Protein AF-0000000075078150 (afdb_homodimer)

Nearest PDB structures (foldseek):
  1ixc-assembly1_B-2  TM=5.643E-01  e=2.167E-21  Cupriavidus necator
  6m5f-assembly1_B  TM=5.907E-01  e=9.716E-21  Pseudomonas aeruginosa PAO1
  3fzv-assembly1_B  TM=5.856E-01  e=4.193E-21  Pseudomonas aeruginosa PAO1
  6m5f-assembly1_D  TM=6.016E-01  e=2.390E-20  Pseudomonas aeruginosa PAO1
  7w08-assembly2_A  TM=8.509E-01  e=5.270E-15  Yersinia pseudotuberculosis YPIII

Sequence (582 aa):
MEMHQIRYFLAVCDKGTFTRAAQAVYVSQPSMTQAIKKLEEEMGGELFVRDRGGCHLTALGRLVEPNLRRIFLEAQAIKAEAIRFTRLNTVPIRVGMMNTVGSQSLSPVFADFQRDFPRIELELIVDTESNLLRQLDAGYLDLVISAPIALPVRPFQSLLLYRERYVVAFSNQHRFKQMQNIDLKTLQSEPYLDRLNCELREKLKSVCRDLHIDLYAAYRSNSEEWILNMVRAGMGVALMPEFSVPKDTGLVDYRNLIEPEIVRDIHAIFQTQVSPKPERQALIAKLQQGFMEMHQIRYFLAVCDKGTFTRAAQAVYVSQPSMTQAIKKLEEEMGGELFVRDRGGCHLTALGRLVEPNLRRIFLEAQAIKAEAIRFTRLNTVPIRVGMMNTVGSQSLSPVFADFQRDFPRIELELIVDTESNLLRQLDAGYLDLVISAPIALPVRPFQSLLLYRERYVVAFSNQHRFKQMQNIDLKTLQSEPYLDRLNCELREKLKSVCRDLHIDLYAAYRSNSEEWILNMVRAGMGVALMPEFSVPKDTGLVDYRNLIEPEIVRDIHAIFQTQVSPKPERQALIAKLQQGF

Radius of gyration: 25.05 Å; Cα contacts (8 Å, |Δi|>4): 1074; chains: 2; bounding box: 65×63×58 Å

InterPro domains:
  IPR000847 LysR, HTH, N-terminal domain [PF00126] (4-62)
  IPR000847 LysR, HTH, N-terminal domain [PR00039] (18-29)
  IPR000847 LysR, HTH, N-terminal domain [PR00039] (29-39)
  IPR000847 LysR, HTH, N-terminal domain [PR00039] (39-50)
  IPR000847 LysR, HTH, N-terminal domain [PS50931] (1-58)
  IPR005119 LysR, substrate-binding [PF03466] (93-289)
  IPR036388 Winged helix-like DNA-binding domain superfamily [G3DSA:1.10.10.10] (1-82)
  IPR036390 Winged helix DNA-binding domain superfamily [SSF46785] (1-82)

Secondary structure (DSSP, 8-state):
--HHHHHHHHHHHHHSSHHHHHHHTT--HHHHHHHHHHHHHHHTS-SEEEETTEEEE-HHHHHHHHHHHHHHHHHHHHHHHHHHHHS-S-PPEEEEEETTS-HHHHHHHHHHHHHH-TTS-EEEEEE-HHHHHHHHHTTS-SEEEE--SS---TTEEEEEEEEEEEEEEEETTSGGGG-SEEEHHHHTTS-EEEETT-TTHHHHHHHHHHTT----EEEEES-HHHHHHHHHTTS-BEEEEGGGS-SSSSSEEEEEEESS--EEEEEEEEESSS---HHHHHHHHHHHHH-/--HHHHHHHHHHHHHSSHHHHHHHTT--HHHHHHHHHHHHHHHTS-SEEEETTEEEE-HHHHHHHHHHHHHHHHHHHHHHHHHHHHS-S-PPEEEEEETTS-HHHHHHHHHHHHHH-TTS-EEEEEE-HHHHHHHHHTTS-SEEEE--SS---TTEEEEEEEEEEEEEEEETTSGGGG-SEEEHHHHTTS-EEEETT-TTHHHHHHHHHHHT----EEEEES-HHHHHHHHHTTS-BEEEEGGGS-SSSSSEEEEEEESS--EEEEEEEEESSS---HHHHH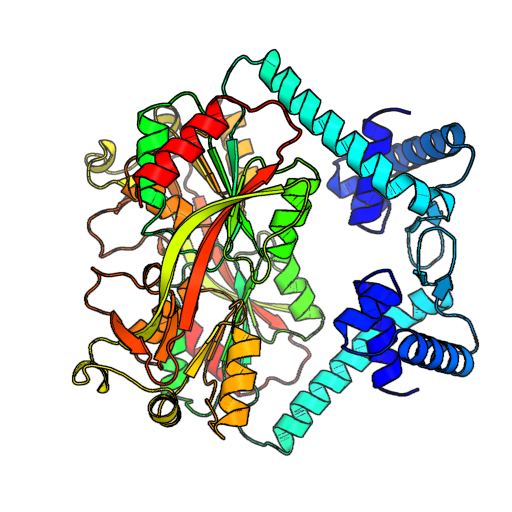HHHHHHHH-

Organism: Methylotuvimicrobium buryatense (NCBI:txid95641)

Structure (mmCIF, N/CA/C/O backbone):
data_AF-0000000075078150-model_v1
#
loop_
_entity.id
_entity.type
_entity.pdbx_description
1 polymer 'LysR family transcriptional regulator'
#
loop_
_atom_site.group_PDB
_atom_site.id
_atom_site.type_symbol
_atom_site.label_atom_id
_atom_site.label_alt_id
_atom_site.label_comp_id
_atom_site.label_asym_id
_atom_site.label_entity_id
_atom_site.label_seq_id
_atom_site.pdbx_PDB_ins_code
_atom_site.Cartn_x
_atom_site.Cartn_y
_atom_site.Cartn_z
_atom_site.occupancy
_atom_site.B_iso_or_equiv
_atom_site.auth_seq_id
_atom_site.auth_comp_id
_atom_site.auth_asym_id
_atom_site.auth_atom_id
_atom_site.pdbx_PDB_model_num
ATOM 1 N N . MET A 1 1 ? 16.281 30.641 17.312 1 64.38 1 MET A N 1
ATOM 2 C CA . MET A 1 1 ? 15.445 29.562 16.797 1 64.38 1 MET A CA 1
ATOM 3 C C . MET A 1 1 ? 16.25 28.281 16.656 1 64.38 1 MET A C 1
ATOM 5 O O . MET A 1 1 ? 17.328 28.281 16.047 1 64.38 1 MET A O 1
ATOM 9 N N . GLU A 1 2 ? 15.859 27.312 17.391 1 71.56 2 GLU A N 1
ATOM 10 C CA . GLU A 1 2 ? 16.562 26.031 17.406 1 71.56 2 GLU A CA 1
ATOM 11 C C . GLU A 1 2 ? 15.758 24.953 16.688 1 71.56 2 GLU A C 1
ATOM 13 O O . GLU A 1 2 ? 14.523 25.031 16.641 1 71.56 2 GLU A O 1
ATOM 18 N N . MET A 1 3 ? 16.516 23.969 16.219 1 74.5 3 MET A N 1
ATOM 19 C CA . MET A 1 3 ? 15.898 22.922 15.414 1 74.5 3 MET A CA 1
ATOM 20 C C . MET A 1 3 ? 14.859 22.172 16.219 1 74.5 3 MET A C 1
ATOM 22 O O . MET A 1 3 ? 13.828 21.75 15.68 1 74.5 3 MET A O 1
ATOM 26 N N . HIS A 1 4 ? 15.141 22.016 17.484 1 77.75 4 HIS A N 1
ATOM 27 C CA . HIS A 1 4 ? 14.172 21.281 18.281 1 77.75 4 HIS A CA 1
ATOM 28 C C . HIS A 1 4 ? 12.867 22.062 18.438 1 77.75 4 HIS A C 1
ATOM 30 O O . HIS A 1 4 ? 11.789 21.469 18.5 1 77.75 4 HIS A O 1
ATOM 36 N N . GLN A 1 5 ? 12.914 23.391 18.484 1 79.19 5 GLN A N 1
ATOM 37 C CA . GLN A 1 5 ? 11.703 24.203 18.531 1 79.19 5 GLN A CA 1
ATOM 38 C C . GLN A 1 5 ? 10.875 24.031 17.266 1 79.19 5 GLN A C 1
ATOM 40 O O . GLN A 1 5 ? 9.648 23.906 17.328 1 79.19 5 GLN A O 1
ATOM 45 N N . ILE A 1 6 ? 11.625 24.016 16.188 1 80 6 ILE A N 1
ATOM 46 C CA . ILE A 1 6 ? 10.969 23.812 14.891 1 80 6 ILE A CA 1
ATOM 47 C C . ILE A 1 6 ? 10.305 22.438 14.852 1 80 6 ILE A C 1
ATOM 49 O O . ILE A 1 6 ? 9.156 22.312 14.43 1 80 6 ILE A O 1
ATOM 53 N N . ARG A 1 7 ? 11.023 21.484 15.266 1 81.31 7 ARG A N 1
ATOM 54 C CA . ARG A 1 7 ? 10.531 20.109 15.328 1 81.31 7 ARG A CA 1
ATOM 55 C C . ARG A 1 7 ? 9.258 20.031 16.172 1 81.31 7 ARG A C 1
ATOM 57 O O . ARG A 1 7 ? 8.289 19.391 15.766 1 81.31 7 ARG A O 1
ATOM 64 N N . TYR A 1 8 ? 9.281 20.672 17.312 1 83.94 8 TYR A N 1
ATOM 65 C CA . TYR A 1 8 ? 8.125 20.672 18.203 1 83.94 8 TYR A CA 1
ATOM 66 C C . TYR A 1 8 ? 6.945 21.391 17.578 1 83.94 8 TYR A C 1
ATOM 68 O O . TYR A 1 8 ? 5.809 20.922 17.656 1 83.94 8 TYR A O 1
ATOM 76 N N . PHE A 1 9 ? 7.262 22.484 16.984 1 87.06 9 PHE A N 1
ATOM 77 C CA . PHE A 1 9 ? 6.238 23.266 16.312 1 87.06 9 PHE A CA 1
ATOM 78 C C . PHE A 1 9 ? 5.543 22.422 15.242 1 87.06 9 PHE A C 1
ATOM 80 O O . PHE A 1 9 ? 4.312 22.375 15.195 1 87.06 9 PHE A O 1
ATOM 87 N N . LEU A 1 10 ? 6.355 21.812 14.492 1 83.06 10 LEU A N 1
ATOM 88 C CA . LEU A 1 10 ? 5.809 21.016 13.391 1 83.06 10 LEU A CA 1
ATOM 89 C C . LEU A 1 10 ? 5.043 19.812 13.922 1 83.06 10 LEU A C 1
ATOM 91 O O . LEU A 1 10 ? 4.031 19.406 13.344 1 83.06 10 LEU A O 1
ATOM 95 N N . ALA A 1 11 ? 5.512 19.219 14.969 1 82.75 11 ALA A N 1
ATOM 96 C CA . ALA A 1 11 ? 4.809 18.094 15.594 1 82.75 11 ALA A CA 1
ATOM 97 C C . ALA A 1 11 ? 3.41 18.516 16.047 1 82.75 11 ALA A C 1
ATOM 99 O O . ALA A 1 11 ? 2.447 17.766 15.883 1 82.75 11 ALA A O 1
ATOM 100 N N . VAL A 1 12 ? 3.379 19.703 16.609 1 84 12 VAL A N 1
ATOM 101 C CA . VAL A 1 12 ? 2.082 20.203 17.047 1 84 12 VAL A CA 1
ATOM 102 C C . VAL A 1 12 ? 1.186 20.453 15.836 1 84 12 VAL A C 1
ATOM 104 O O . VAL A 1 12 ? -0.01 20.141 15.875 1 84 12 VAL A O 1
ATOM 107 N N . CYS A 1 13 ? 1.821 20.922 14.859 1 79.44 13 CYS A N 1
ATOM 108 C CA . CYS A 1 13 ? 1.072 21.141 13.625 1 79.44 13 CYS A CA 1
ATOM 109 C C . CYS A 1 13 ? 0.461 19.828 13.125 1 79.44 13 CYS A C 1
ATOM 111 O O . CYS A 1 13 ? -0.692 19.812 12.695 1 79.44 13 CYS A O 1
ATOM 113 N N . ASP A 1 14 ? 1.303 18.859 13.203 1 76.44 14 ASP A N 1
ATOM 114 C CA . ASP A 1 14 ? 0.937 17.578 12.609 1 76.44 14 ASP A CA 1
ATOM 115 C C . ASP A 1 14 ? -0.025 16.812 13.508 1 76.44 14 ASP A C 1
ATOM 117 O O . ASP A 1 14 ? -0.92 16.125 13.023 1 76.44 14 ASP A O 1
ATOM 121 N N . LYS A 1 15 ? 0.15 16.984 14.852 1 73.69 15 LYS A N 1
ATOM 122 C CA . LYS A 1 15 ? -0.57 16.141 15.805 1 73.69 15 LYS A CA 1
ATOM 123 C C . LYS A 1 15 ? -1.773 16.875 16.391 1 73.69 15 LYS A C 1
ATOM 125 O O . LYS A 1 15 ? -2.674 16.266 16.953 1 73.69 15 LYS A O 1
ATOM 130 N N . GLY A 1 16 ? -1.769 18.188 16.312 1 75.44 16 GLY A N 1
ATOM 131 C CA . GLY A 1 16 ? -2.928 19 16.641 1 75.44 16 GLY A CA 1
ATOM 132 C C . GLY A 1 16 ? -2.967 19.438 18.094 1 75.44 16 GLY A C 1
ATOM 133 O O . GLY A 1 16 ? -3.715 20.344 18.453 1 75.44 16 GLY A O 1
ATOM 134 N N . THR A 1 17 ? -2.355 18.609 19.031 1 80.5 17 THR A N 1
ATOM 135 C CA . THR A 1 17 ? -2.281 19.016 20.422 1 80.5 17 THR A CA 1
ATOM 136 C C . THR A 1 17 ? -0.848 18.922 20.938 1 80.5 17 THR A C 1
ATOM 138 O O . THR A 1 17 ? -0.05 18.141 20.422 1 80.5 17 THR A O 1
ATOM 141 N N . PHE A 1 18 ? -0.631 19.766 21.969 1 83.88 18 PHE A N 1
ATOM 142 C CA . PHE A 1 18 ? 0.7 19.781 22.562 1 83.88 18 PHE A CA 1
ATOM 143 C C . PHE A 1 18 ? 1.017 18.438 23.219 1 83.88 18 PHE A C 1
ATOM 145 O O . PHE A 1 18 ? 2.145 17.953 23.125 1 83.88 18 PHE A O 1
ATOM 152 N N . THR A 1 19 ? -0.043 17.922 23.781 1 80.56 19 THR A N 1
ATOM 153 C CA . THR A 1 19 ? 0.173 16.656 24.484 1 80.56 19 THR A CA 1
ATOM 154 C C . THR A 1 19 ? 0.496 15.547 23.484 1 80.56 19 THR A C 1
ATOM 156 O O . THR A 1 19 ? 1.463 14.805 23.672 1 80.56 19 THR A O 1
ATOM 159 N N . ARG A 1 20 ? -0.232 15.469 22.547 1 79.25 20 ARG A N 1
ATOM 160 C CA . ARG A 1 20 ? -0.003 14.445 21.531 1 79.25 20 ARG A CA 1
ATOM 161 C C . ARG A 1 20 ? 1.319 14.68 20.797 1 79.25 20 ARG A C 1
ATOM 163 O O . ARG A 1 20 ? 2.031 13.727 20.484 1 79.25 20 ARG A O 1
ATOM 170 N N . ALA A 1 21 ? 1.526 15.883 20.484 1 82.38 21 ALA A N 1
ATOM 171 C CA . ALA A 1 21 ? 2.779 16.25 19.828 1 82.38 21 ALA A CA 1
ATOM 172 C C . ALA A 1 21 ? 3.98 15.883 20.703 1 82.38 21 ALA A C 1
ATOM 174 O O . ALA A 1 21 ? 4.969 15.336 20.203 1 82.38 21 ALA A O 1
ATOM 175 N N . ALA A 1 22 ? 3.852 16.156 21.891 1 83.38 22 ALA A N 1
ATOM 176 C CA . ALA A 1 22 ? 4.941 15.852 22.812 1 83.38 22 ALA A CA 1
ATOM 177 C C . ALA A 1 22 ? 5.223 14.352 22.859 1 83.38 22 ALA A C 1
ATOM 179 O O . ALA A 1 22 ? 6.383 13.93 22.828 1 83.38 22 ALA A O 1
ATOM 180 N N . GLN A 1 23 ? 4.199 13.664 22.859 1 74.31 23 GLN A N 1
ATOM 181 C CA . GLN A 1 23 ? 4.328 12.211 22.844 1 74.31 23 GLN A CA 1
ATOM 182 C C . GLN A 1 23 ? 4.977 11.719 21.547 1 74.31 23 GLN A C 1
ATOM 184 O O . GLN A 1 23 ? 5.84 10.844 21.578 1 74.31 23 GLN A O 1
ATOM 189 N N . ALA A 1 24 ? 4.668 12.383 20.578 1 71.31 24 ALA A N 1
ATOM 190 C CA . ALA A 1 24 ? 5.133 11.969 19.25 1 71.31 24 ALA A CA 1
ATOM 191 C C . ALA A 1 24 ? 6.629 12.227 19.094 1 71.31 24 ALA A C 1
ATOM 193 O O . ALA A 1 24 ? 7.316 11.5 18.375 1 71.31 24 ALA A O 1
ATOM 194 N N . VAL A 1 25 ? 7.082 13.195 19.797 1 71.75 25 VAL A N 1
ATOM 195 C CA . VAL A 1 25 ? 8.484 13.555 19.641 1 71.75 25 VAL A CA 1
ATOM 196 C C . VAL A 1 25 ? 9.258 13.203 20.906 1 71.75 25 VAL A C 1
ATOM 198 O O . VAL A 1 25 ? 10.406 13.609 21.078 1 71.75 25 VAL A O 1
ATOM 201 N N . TYR A 1 26 ? 8.578 12.453 21.797 1 72 26 TYR A N 1
ATOM 202 C CA . TYR A 1 26 ? 9.188 11.852 22.984 1 72 26 TYR A CA 1
ATOM 203 C C . TYR A 1 26 ? 9.758 12.93 23.906 1 72 26 TYR A C 1
ATOM 205 O O . TYR A 1 26 ? 10.898 12.828 24.359 1 72 26 TYR A O 1
ATOM 213 N N . VAL A 1 27 ? 8.969 13.938 24.141 1 77.19 27 VAL A N 1
ATOM 214 C CA . VAL A 1 27 ? 9.344 14.961 25.094 1 77.19 27 VAL A CA 1
ATOM 215 C C . VAL A 1 27 ? 8.18 15.25 26.047 1 77.19 27 VAL A C 1
ATOM 217 O O . VAL A 1 27 ? 7.047 14.828 25.781 1 77.19 27 VAL A O 1
ATOM 220 N N . SER A 1 28 ? 8.484 15.797 27.219 1 79.94 28 SER A N 1
ATOM 221 C CA . SER A 1 28 ? 7.422 16.203 28.125 1 79.94 28 SER A CA 1
ATOM 222 C C . SER A 1 28 ? 6.641 17.391 27.562 1 79.94 28 SER A C 1
ATOM 224 O O . SER A 1 28 ? 7.191 18.219 26.844 1 79.94 28 SER A O 1
ATOM 226 N N . GLN A 1 29 ? 5.406 17.391 27.906 1 86 29 GLN A N 1
ATOM 227 C CA . GLN A 1 29 ? 4.539 18.469 27.422 1 86 29 GLN A CA 1
ATOM 228 C C . GLN A 1 29 ? 5.031 19.828 27.922 1 86 29 GLN A C 1
ATOM 230 O O . GLN A 1 29 ? 5.055 20.797 27.156 1 86 29 GLN A O 1
ATOM 235 N N . PRO A 1 30 ? 5.492 19.953 29.172 1 86.06 30 PRO A N 1
ATOM 236 C CA . PRO A 1 30 ? 6.02 21.25 29.594 1 86.06 30 PRO A CA 1
ATOM 237 C C . PRO A 1 30 ? 7.242 21.688 28.797 1 86.06 30 PRO A C 1
ATOM 239 O O . PRO A 1 30 ? 7.387 22.859 28.469 1 86.06 30 PRO A O 1
ATOM 242 N N . SER A 1 31 ? 8.102 20.719 28.5 1 81.75 31 SER A N 1
ATOM 243 C CA . SER A 1 31 ? 9.273 21.016 27.688 1 81.75 31 SER A CA 1
ATOM 244 C C . SER A 1 31 ? 8.875 21.5 26.297 1 81.75 31 SER A C 1
ATOM 246 O O . SER A 1 31 ? 9.469 22.438 25.766 1 81.75 31 SER A O 1
ATOM 248 N N . MET A 1 32 ? 7.934 20.906 25.734 1 87.19 32 MET A N 1
ATOM 249 C CA . MET A 1 32 ? 7.449 21.297 24.422 1 87.19 32 MET A CA 1
ATOM 250 C C . MET A 1 32 ? 6.82 22.688 24.469 1 87.19 32 MET A C 1
ATOM 252 O O . MET A 1 32 ? 7.09 23.531 23.609 1 87.19 32 MET A O 1
ATOM 256 N N . THR A 1 33 ? 6.043 22.922 25.5 1 88.06 33 THR A N 1
ATOM 257 C CA . THR A 1 33 ? 5.379 24.203 25.672 1 88.06 33 THR A CA 1
ATOM 258 C C . THR A 1 33 ? 6.406 25.328 25.797 1 88.06 33 THR A C 1
ATOM 260 O O . THR A 1 33 ? 6.266 26.375 25.156 1 88.06 33 THR A O 1
ATOM 263 N N . GLN A 1 34 ? 7.379 25.062 26.578 1 87.12 34 GLN A N 1
ATOM 264 C CA . GLN A 1 34 ? 8.438 26.047 26.781 1 87.12 34 GLN A CA 1
ATOM 265 C C . GLN A 1 34 ? 9.18 26.344 25.469 1 87.12 34 GLN A C 1
ATOM 267 O O . GLN A 1 34 ? 9.492 27.484 25.172 1 87.12 34 GLN A O 1
ATOM 272 N N . ALA A 1 35 ? 9.461 25.297 24.797 1 84.81 35 ALA A N 1
ATOM 273 C CA . ALA A 1 35 ? 10.188 25.422 23.531 1 84.81 35 ALA A CA 1
ATOM 274 C C . ALA A 1 35 ? 9.375 26.234 22.516 1 84.81 35 ALA A C 1
ATOM 276 O O . ALA A 1 35 ? 9.922 27.078 21.812 1 84.81 35 ALA A O 1
ATOM 277 N N . ILE A 1 36 ? 8.133 26.016 22.469 1 87.75 36 ILE A N 1
ATOM 278 C CA . ILE A 1 36 ? 7.266 26.703 21.516 1 87.75 36 ILE A CA 1
ATOM 279 C C . ILE A 1 36 ? 7.121 28.172 21.922 1 87.75 36 ILE A C 1
ATOM 281 O O . ILE A 1 36 ? 7.117 29.062 21.062 1 87.75 36 ILE A O 1
ATOM 285 N N . LYS A 1 37 ? 6.984 28.375 23.188 1 88.88 37 LYS A N 1
ATOM 286 C CA . LYS A 1 37 ? 6.93 29.75 23.688 1 88.88 37 LYS A CA 1
ATOM 287 C C . LYS A 1 37 ? 8.18 30.531 23.297 1 88.88 37 LYS A C 1
ATOM 289 O O . LYS A 1 37 ? 8.102 31.688 22.906 1 88.88 37 LYS A O 1
ATOM 294 N N . LYS A 1 38 ? 9.312 29.922 23.5 1 82.94 38 LYS A N 1
ATOM 295 C CA . LYS A 1 38 ? 10.578 30.547 23.109 1 82.94 38 LYS A CA 1
ATOM 296 C C . LYS A 1 38 ? 10.602 30.844 21.625 1 82.94 38 LYS A C 1
ATOM 298 O O . LYS A 1 38 ? 11.07 31.906 21.203 1 82.94 38 LYS A O 1
ATOM 303 N N . LEU A 1 39 ? 10.18 29.906 20.844 1 83.12 39 LEU A N 1
ATOM 304 C CA . LEU A 1 39 ? 10.102 30.094 19.406 1 83.12 39 LEU A CA 1
ATOM 305 C C . LEU A 1 39 ? 9.195 31.281 19.062 1 83.12 39 LEU A C 1
ATOM 307 O O . LEU A 1 39 ? 9.531 32.094 18.203 1 83.12 39 LEU A O 1
ATOM 311 N N . GLU A 1 40 ? 8.094 31.375 19.734 1 86 40 GLU A N 1
ATOM 312 C CA . GLU A 1 40 ? 7.148 32.469 19.531 1 86 40 GLU A CA 1
ATOM 313 C C . GLU A 1 40 ? 7.777 33.812 19.891 1 86 40 GLU A C 1
ATOM 315 O O . GLU A 1 40 ? 7.594 34.812 19.188 1 86 40 GLU A O 1
ATOM 320 N N . GLU A 1 41 ? 8.453 33.812 20.969 1 83.62 41 GLU A N 1
ATOM 321 C CA . GLU A 1 41 ? 9.164 35 21.391 1 83.62 41 GLU A CA 1
ATOM 322 C C . GLU A 1 41 ? 10.172 35.469 20.344 1 83.62 41 GLU A C 1
ATOM 324 O O . GLU A 1 41 ? 10.258 36.656 20.016 1 83.62 41 GLU A O 1
ATOM 329 N N . GLU A 1 42 ? 10.867 34.469 19.844 1 80.12 42 GLU A N 1
ATOM 330 C CA . GLU A 1 42 ? 11.875 34.781 18.844 1 80.12 42 GLU A CA 1
ATOM 331 C C . GLU A 1 42 ? 11.234 35.25 17.547 1 80.12 42 GLU A C 1
ATOM 333 O O . GLU A 1 42 ? 11.805 36.094 16.828 1 80.12 42 GLU A O 1
ATOM 338 N N . MET A 1 43 ? 10.062 34.75 17.297 1 80.31 43 MET A N 1
ATOM 339 C CA . MET A 1 43 ? 9.359 35.094 16.062 1 80.31 43 MET A CA 1
ATOM 340 C C . MET A 1 43 ? 8.555 36.375 16.234 1 80.31 43 MET A C 1
ATOM 342 O O . MET A 1 43 ? 8.055 36.938 15.25 1 80.31 43 MET A O 1
ATOM 346 N N . GLY A 1 44 ? 8.461 36.844 17.438 1 79.69 44 GLY A N 1
ATOM 347 C CA . GLY A 1 44 ? 7.816 38.094 17.719 1 79.69 44 GLY A CA 1
ATOM 348 C C . GLY A 1 44 ? 6.312 38 17.891 1 79.69 44 GLY A C 1
ATOM 349 O O . GLY A 1 44 ? 5.594 38.969 17.797 1 79.69 44 GLY A O 1
ATOM 350 N N . GLY A 1 45 ? 5.848 36.75 18.031 1 80.75 45 GLY A N 1
ATOM 351 C CA . GLY A 1 45 ? 4.418 36.531 18.188 1 80.75 45 GLY A CA 1
ATOM 352 C C . GLY A 1 45 ? 4.047 35.094 18.453 1 80.75 45 GLY A C 1
ATOM 353 O O . GLY A 1 45 ? 4.871 34.188 18.281 1 80.75 45 GLY A O 1
ATOM 354 N N . GLU A 1 46 ? 2.887 34.938 18.828 1 86.06 46 GLU A N 1
ATOM 355 C CA . GLU A 1 46 ? 2.383 33.594 19.094 1 86.06 46 GLU A CA 1
ATOM 356 C C . GLU A 1 46 ? 2.141 32.844 17.781 1 86.06 46 GLU A C 1
ATOM 358 O O . GLU A 1 46 ? 1.673 33.406 16.812 1 86.06 46 GLU A O 1
ATOM 363 N N . LEU A 1 47 ? 2.639 31.594 17.844 1 86.56 47 LEU A N 1
ATOM 364 C CA . LEU A 1 47 ? 2.484 30.766 16.656 1 86.56 47 LEU A CA 1
ATOM 365 C C . LEU A 1 47 ? 1.228 29.906 16.75 1 86.56 47 LEU A C 1
ATOM 367 O O . LEU A 1 47 ? 0.69 29.469 15.734 1 86.56 47 LEU A O 1
ATOM 371 N N . PHE A 1 48 ? 0.941 29.656 18.016 1 86.44 48 PHE A N 1
ATOM 372 C CA . PHE A 1 48 ? -0.239 28.844 18.266 1 86.44 48 PHE A CA 1
ATOM 373 C C . PHE A 1 48 ? -1.253 29.594 19.109 1 86.44 48 PHE A C 1
ATOM 375 O O . PHE A 1 48 ? -0.88 30.453 19.922 1 86.44 48 PHE A O 1
ATOM 382 N N . VAL A 1 49 ? -2.396 29.453 18.906 1 80.06 49 VAL A N 1
ATOM 383 C CA . VAL A 1 49 ? -3.469 29.875 19.797 1 80.06 49 VAL A CA 1
ATOM 384 C C . VAL A 1 49 ? -4.16 28.656 20.391 1 80.06 49 VAL A C 1
ATOM 386 O O . VAL A 1 49 ? -4.469 27.703 19.688 1 80.06 49 VAL A O 1
ATOM 389 N N . ARG A 1 50 ? -3.979 28.547 21.734 1 74.06 50 ARG A N 1
ATOM 390 C CA . ARG A 1 50 ? -4.57 27.422 22.453 1 74.06 50 ARG A CA 1
ATOM 391 C C . ARG A 1 50 ? -6.008 27.734 22.859 1 74.06 50 ARG A C 1
ATOM 393 O O . ARG A 1 50 ? -6.285 28.797 23.422 1 74.06 50 ARG A O 1
ATOM 400 N N . ASP A 1 51 ? -6.984 27.203 22.328 1 64.19 51 ASP A N 1
ATOM 401 C CA . ASP A 1 51 ? -8.359 27.391 22.781 1 64.19 51 ASP A CA 1
ATOM 402 C C . ASP A 1 51 ? -9.008 26.062 23.141 1 64.19 51 ASP A C 1
ATOM 404 O O . ASP A 1 51 ? -8.336 25.016 23.188 1 64.19 51 ASP A O 1
ATOM 408 N N . ARG A 1 52 ? -10.156 25.984 23.641 1 58.25 52 ARG A N 1
ATOM 409 C CA . ARG A 1 52 ? -10.867 24.812 24.125 1 58.25 52 ARG A CA 1
ATOM 410 C C . ARG A 1 52 ? -10.836 23.688 23.094 1 58.25 52 ARG A C 1
ATOM 412 O O . ARG A 1 52 ? -10.914 22.516 23.438 1 58.25 52 ARG A O 1
ATOM 419 N N . GLY A 1 53 ? -10.578 23.875 21.859 1 55.66 53 GLY A N 1
ATOM 420 C CA . GLY A 1 53 ? -10.664 22.906 20.766 1 55.66 53 GLY A CA 1
ATOM 421 C C . GLY A 1 53 ? -9.312 22.328 20.375 1 55.66 53 GLY A C 1
ATOM 422 O O . GLY A 1 53 ? -9.227 21.516 19.469 1 55.66 53 GLY A O 1
ATOM 423 N N . GLY A 1 54 ? -8.266 22.75 20.969 1 67.06 54 GLY A N 1
ATOM 424 C CA . GLY A 1 54 ? -6.914 22.266 20.719 1 67.06 54 GLY A CA 1
ATOM 425 C C . GLY A 1 54 ? -5.93 23.391 20.422 1 67.06 54 GLY A C 1
ATOM 426 O O . GLY A 1 54 ? -6.098 24.516 20.906 1 67.06 54 GLY A O 1
ATOM 427 N N . CYS A 1 55 ? -4.844 23.031 19.766 1 76.25 55 CYS A N 1
ATOM 428 C CA . CYS A 1 55 ? -3.758 23.938 19.422 1 76.25 55 CYS A CA 1
ATOM 429 C C . CYS A 1 55 ? -3.75 24.234 17.922 1 76.25 55 CYS A C 1
ATOM 431 O O . CYS A 1 55 ? -3.725 23.312 17.109 1 76.25 55 CYS A O 1
ATOM 433 N N . HIS A 1 56 ? -4.031 25.531 17.562 1 77.94 56 HIS A N 1
ATOM 434 C CA . HIS A 1 56 ? -4.047 25.953 16.156 1 77.94 56 HIS A CA 1
ATOM 435 C C . HIS A 1 56 ? -2.959 26.984 15.875 1 77.94 56 HIS A C 1
ATOM 437 O O . HIS A 1 56 ? -2.518 27.688 16.781 1 77.94 56 HIS A O 1
ATOM 443 N N . LEU A 1 57 ? -2.75 27.062 14.523 1 80.06 57 LEU A N 1
ATOM 444 C CA . LEU A 1 57 ? -1.716 28.016 14.141 1 80.06 57 LEU A CA 1
ATOM 445 C C . LEU A 1 57 ? -2.273 29.438 14.102 1 80.06 57 LEU A C 1
ATOM 447 O O . LEU A 1 57 ? -3.404 29.656 13.656 1 80.06 57 LEU A O 1
ATOM 451 N N . THR A 1 58 ? -1.606 30.469 14.578 1 77.75 58 THR A N 1
ATOM 452 C CA . THR A 1 58 ? -1.869 31.875 14.367 1 77.75 58 THR A CA 1
ATOM 453 C C . THR A 1 58 ? -1.545 32.281 12.93 1 77.75 58 THR A C 1
ATOM 455 O O . THR A 1 58 ? -1.067 31.469 12.141 1 77.75 58 THR A O 1
ATOM 458 N N . ALA A 1 59 ? -1.854 33.531 12.562 1 72.5 59 ALA A N 1
ATOM 459 C CA . ALA A 1 59 ? -1.435 34.062 11.266 1 72.5 59 ALA A CA 1
ATOM 460 C C . ALA A 1 59 ? 0.075 33.938 11.086 1 72.5 59 ALA A C 1
ATOM 462 O O . ALA A 1 59 ? 0.546 33.562 10.016 1 72.5 59 ALA A O 1
ATOM 463 N N . LEU A 1 60 ? 0.673 34.312 12.055 1 77.56 60 LEU A N 1
ATOM 464 C CA . LEU A 1 60 ? 2.125 34.188 12.023 1 77.56 60 LEU A CA 1
ATOM 465 C C . LEU A 1 60 ? 2.533 32.719 11.906 1 77.56 60 LEU A C 1
ATOM 467 O O . LEU A 1 60 ? 3.453 32.375 11.156 1 77.56 60 LEU A O 1
ATOM 471 N N . GLY A 1 61 ? 1.851 31.844 12.602 1 79.25 61 GLY A N 1
ATOM 472 C CA . GLY A 1 61 ? 2.131 30.406 12.531 1 79.25 61 GLY A CA 1
ATOM 473 C C . GLY A 1 61 ? 1.959 29.844 11.133 1 79.25 61 GLY A C 1
ATOM 474 O O . GLY A 1 61 ? 2.809 29.078 10.656 1 79.25 61 GLY A O 1
ATOM 475 N N . ARG A 1 62 ? 1 30.203 10.547 1 74.44 62 ARG A N 1
ATOM 476 C CA . ARG A 1 62 ? 0.702 29.734 9.195 1 74.44 62 ARG A CA 1
ATOM 477 C C . ARG A 1 62 ? 1.724 30.266 8.195 1 74.44 62 ARG A C 1
ATOM 479 O O . ARG A 1 62 ? 2.102 29.562 7.254 1 74.44 62 ARG A O 1
ATOM 486 N N . LEU A 1 63 ? 2.078 31.516 8.43 1 69.94 63 LEU A N 1
ATOM 487 C CA . LEU A 1 63 ? 3.064 32.156 7.566 1 69.94 63 LEU A CA 1
ATOM 488 C C . LEU A 1 63 ? 4.402 31.422 7.641 1 69.94 63 LEU A C 1
ATOM 490 O O . LEU A 1 63 ? 5.062 31.234 6.617 1 69.94 63 LEU A O 1
ATOM 494 N N . VAL A 1 64 ? 4.695 31.031 8.781 1 77.06 64 VAL A N 1
ATOM 495 C CA . VAL A 1 64 ? 6.059 30.547 8.953 1 77.06 64 VAL A CA 1
ATOM 496 C C . VAL A 1 64 ? 6.098 29.031 8.781 1 77.06 64 VAL A C 1
ATOM 498 O O . VAL A 1 64 ? 7.156 28.453 8.523 1 77.06 64 VAL A O 1
ATOM 501 N N . GLU A 1 65 ? 4.898 28.375 8.914 1 78.19 65 GLU A N 1
ATOM 502 C CA . GLU A 1 65 ? 4.852 26.922 8.945 1 78.19 65 GLU A CA 1
ATOM 503 C C . GLU A 1 65 ? 5.496 26.312 7.695 1 78.19 65 GLU A C 1
ATOM 505 O O . GLU A 1 65 ? 6.348 25.438 7.793 1 78.19 65 GLU A O 1
ATOM 510 N N . PRO A 1 66 ? 5.23 26.797 6.531 1 68.62 66 PRO A N 1
ATOM 511 C CA . PRO A 1 66 ? 5.863 26.203 5.355 1 68.62 66 PRO A CA 1
ATOM 512 C C . PRO A 1 66 ? 7.379 26.391 5.336 1 68.62 66 PRO A C 1
ATOM 514 O O . PRO A 1 66 ? 8.117 25.484 4.953 1 68.62 66 PRO A O 1
ATOM 517 N N . ASN A 1 67 ? 7.727 27.531 5.762 1 67.56 67 ASN A N 1
ATOM 518 C CA . ASN A 1 67 ? 9.156 27.812 5.789 1 67.56 67 ASN A CA 1
ATOM 519 C C . ASN A 1 67 ? 9.875 26.984 6.855 1 67.56 67 ASN A C 1
ATOM 521 O O . ASN A 1 67 ? 10.977 26.484 6.621 1 67.56 67 ASN A O 1
ATOM 525 N N . LEU A 1 68 ? 9.234 26.938 7.992 1 76.5 68 LEU A N 1
ATOM 526 C CA . LEU A 1 68 ? 9.828 26.141 9.062 1 76.5 68 LEU A CA 1
ATOM 527 C C . LEU A 1 68 ? 9.898 24.656 8.664 1 76.5 68 LEU A C 1
ATOM 529 O O . LEU A 1 68 ? 10.875 23.984 8.977 1 76.5 68 LEU A O 1
ATOM 533 N N . ARG A 1 69 ? 8.875 24.281 8.039 1 73.38 69 ARG A N 1
ATOM 534 C CA . ARG A 1 69 ? 8.867 22.906 7.543 1 73.38 69 ARG A CA 1
ATOM 535 C C . ARG A 1 69 ? 9.984 22.688 6.527 1 73.38 69 ARG A C 1
ATOM 537 O O . ARG A 1 69 ? 10.68 21.672 6.574 1 73.38 69 ARG A O 1
ATOM 544 N N . ARG A 1 70 ? 10.211 23.656 5.715 1 65.31 70 ARG A N 1
ATOM 545 C CA . ARG A 1 70 ? 11.305 23.609 4.75 1 65.31 70 ARG A CA 1
ATOM 546 C C . ARG A 1 70 ? 12.656 23.578 5.457 1 65.31 70 ARG A C 1
ATOM 548 O O . ARG A 1 70 ? 13.531 22.797 5.098 1 65.31 70 ARG A O 1
ATOM 555 N N . ILE A 1 71 ? 12.773 24.422 6.391 1 64.06 71 ILE A N 1
ATOM 556 C CA . ILE A 1 71 ? 14.023 24.516 7.145 1 64.06 71 ILE A CA 1
ATOM 557 C C . ILE A 1 71 ? 14.281 23.188 7.855 1 64.06 71 ILE A C 1
ATOM 559 O O . ILE A 1 71 ? 15.406 22.672 7.84 1 64.06 71 ILE A O 1
ATOM 563 N N . PHE A 1 72 ? 13.203 22.766 8.406 1 66.31 72 PHE A N 1
ATOM 564 C CA . PHE A 1 72 ? 13.359 21.5 9.117 1 66.31 72 PHE A CA 1
ATOM 565 C C . PHE A 1 72 ? 13.75 20.375 8.164 1 66.31 72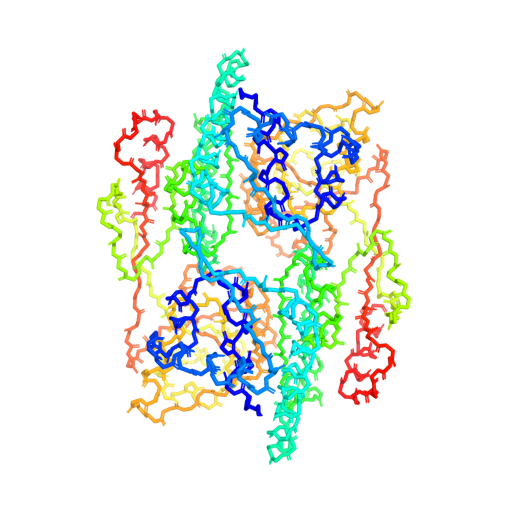 PHE A C 1
ATOM 567 O O . PHE A 1 72 ? 14.656 19.594 8.453 1 66.31 72 PHE A O 1
ATOM 574 N N . LEU A 1 73 ? 13.125 20.438 7.152 1 61.72 73 LEU A N 1
ATOM 575 C CA . LEU A 1 73 ? 13.406 19.438 6.133 1 61.72 73 LEU A CA 1
ATOM 576 C C . LEU A 1 73 ? 14.82 19.609 5.586 1 61.72 73 LEU A C 1
ATOM 578 O O . LEU A 1 73 ? 15.531 18.609 5.379 1 61.72 73 LEU A O 1
ATOM 582 N N . GLU A 1 74 ? 15.164 20.812 5.406 1 58.84 74 GLU A N 1
ATOM 583 C CA . GLU A 1 74 ? 16.516 21.094 4.957 1 58.84 74 GLU A CA 1
ATOM 584 C C . GLU A 1 74 ? 17.547 20.672 6.012 1 58.84 74 GLU A C 1
ATOM 586 O O . GLU A 1 74 ? 18.594 20.125 5.68 1 58.84 74 GLU A O 1
ATOM 591 N N . ALA A 1 75 ? 17.219 21.016 7.18 1 59.84 75 ALA A N 1
ATOM 592 C CA . ALA A 1 75 ? 18.125 20.641 8.266 1 59.84 75 ALA A CA 1
ATOM 593 C C . ALA A 1 75 ? 18.234 19.125 8.375 1 59.84 75 ALA A C 1
ATOM 595 O O . ALA A 1 75 ? 19.328 18.594 8.578 1 59.84 75 ALA A O 1
ATOM 596 N N . GLN A 1 76 ? 17.078 18.594 8.266 1 57.97 76 GLN A N 1
ATOM 597 C CA . GLN A 1 76 ? 17.109 17.125 8.289 1 57.97 76 GLN A CA 1
ATOM 598 C C . GLN A 1 76 ? 17.922 16.594 7.109 1 57.97 76 GLN A C 1
ATOM 600 O O . GLN A 1 76 ? 18.672 15.617 7.254 1 57.97 76 GLN A O 1
ATOM 605 N N . ALA A 1 77 ? 17.703 17.266 6.121 1 54.59 77 ALA A N 1
ATOM 606 C CA . ALA A 1 77 ? 18.469 16.891 4.93 1 54.59 77 ALA A CA 1
ATOM 607 C C . ALA A 1 77 ? 19.969 17.109 5.137 1 54.59 77 ALA A C 1
ATOM 609 O O . ALA A 1 77 ? 20.781 16.281 4.742 1 54.59 77 ALA A O 1
ATOM 610 N N . ILE A 1 78 ? 20.234 18.188 5.723 1 52.16 78 ILE A N 1
ATOM 611 C CA . ILE A 1 78 ? 21.641 18.484 6 1 52.16 78 ILE A CA 1
ATOM 612 C C . ILE A 1 78 ? 22.188 17.484 7.012 1 52.16 78 ILE A C 1
ATOM 614 O O . ILE A 1 78 ? 23.312 16.984 6.852 1 52.16 78 ILE A O 1
ATOM 618 N N . LYS A 1 79 ? 21.406 17.422 8.039 1 50.22 79 LYS A N 1
ATOM 619 C CA . LYS A 1 79 ? 21.844 16.422 9.023 1 50.22 79 LYS A CA 1
ATOM 620 C C . LYS A 1 79 ? 22.031 15.055 8.375 1 50.22 79 LYS A C 1
ATOM 622 O O . LYS A 1 79 ? 23.016 14.367 8.641 1 50.22 79 LYS A O 1
ATOM 627 N N . ALA A 1 80 ? 21 14.82 7.723 1 47.75 80 ALA A N 1
ATOM 628 C CA . ALA A 1 80 ? 21.125 13.57 6.977 1 47.75 80 ALA A CA 1
ATOM 629 C C . ALA A 1 80 ? 22.359 13.594 6.074 1 47.75 80 ALA A C 1
ATOM 631 O O . ALA A 1 80 ? 23.078 12.602 5.984 1 47.75 80 ALA A O 1
ATOM 632 N N . GLU A 1 81 ? 22.5 14.727 5.562 1 46.31 81 GLU A N 1
ATOM 633 C CA . GLU A 1 81 ? 23.703 14.914 4.742 1 46.31 81 GLU A CA 1
ATOM 634 C C . GLU A 1 81 ? 24.969 14.867 5.594 1 46.31 81 GLU A C 1
ATOM 636 O O . GLU A 1 81 ? 25.969 14.281 5.184 1 46.31 81 GLU A O 1
ATOM 641 N N . ALA A 1 82 ? 24.969 15.625 6.695 1 46.28 82 ALA A N 1
ATOM 642 C CA . ALA A 1 82 ? 26.125 15.648 7.578 1 46.28 82 ALA A CA 1
ATOM 643 C C . ALA A 1 82 ? 26.422 14.258 8.133 1 46.28 82 ALA A C 1
ATOM 645 O O . ALA A 1 82 ? 27.578 13.836 8.18 1 46.28 82 ALA A O 1
ATOM 646 N N . ILE A 1 83 ? 25.375 13.844 8.766 1 42.72 83 ILE A N 1
ATOM 647 C CA . ILE A 1 83 ? 25.547 12.469 9.219 1 42.72 83 ILE A CA 1
ATOM 648 C C . ILE A 1 83 ? 26.047 11.602 8.07 1 42.72 83 ILE A C 1
ATOM 650 O O . ILE A 1 83 ? 26.938 10.766 8.258 1 42.72 83 ILE A O 1
ATOM 654 N N . ARG A 1 84 ? 25.312 11.961 7.031 1 41.72 84 ARG A N 1
ATOM 655 C CA . ARG A 1 84 ? 25.812 11.328 5.812 1 41.72 84 ARG A CA 1
ATOM 656 C C . ARG A 1 84 ? 27.297 11.633 5.605 1 41.72 84 ARG A C 1
ATOM 658 O O . ARG A 1 84 ? 28.062 10.75 5.211 1 41.72 84 ARG A O 1
ATOM 665 N N . PHE A 1 85 ? 27.5 12.852 5.773 1 39.69 85 PHE A N 1
ATOM 666 C CA . PHE A 1 85 ? 28.891 13.273 5.598 1 39.69 85 PHE A CA 1
ATOM 667 C C . PHE A 1 85 ? 29.797 12.617 6.633 1 39.69 85 PHE A C 1
ATOM 669 O O . PHE A 1 85 ? 30.906 12.18 6.312 1 39.69 85 PHE A O 1
ATOM 676 N N . THR A 1 86 ? 29.531 13.047 7.852 1 38.19 86 THR A N 1
ATOM 677 C CA . THR A 1 86 ? 30.422 12.453 8.852 1 38.19 86 THR A CA 1
ATOM 678 C C . THR A 1 86 ? 30.406 10.93 8.75 1 38.19 86 THR A C 1
ATOM 680 O O . THR A 1 86 ? 31.375 10.273 9.125 1 38.19 86 THR A O 1
ATOM 683 N N . ARG A 1 87 ? 29.219 10.5 9.047 1 38.53 87 ARG A N 1
ATOM 684 C CA . ARG A 1 87 ? 29.25 9.078 8.719 1 38.53 87 ARG A CA 1
ATOM 685 C C . ARG A 1 87 ? 29.531 8.867 7.23 1 38.53 87 ARG A C 1
ATOM 687 O O . ARG A 1 87 ? 28.922 9.523 6.383 1 38.53 87 ARG A O 1
ATOM 694 N N . LEU A 1 88 ? 30.578 8.727 6.922 1 34.91 88 LEU A N 1
ATOM 695 C CA . LEU A 1 88 ? 30.859 8.562 5.5 1 34.91 88 LEU A CA 1
ATOM 696 C C . LEU A 1 88 ? 29.562 8.492 4.691 1 34.91 88 LEU A C 1
ATOM 698 O O . LEU A 1 88 ? 28.484 8.461 5.262 1 34.91 88 LEU A O 1
ATOM 702 N N . ASN A 1 89 ? 29.516 7.66 3.266 1 38.41 89 ASN A N 1
ATOM 703 C CA . ASN A 1 89 ? 29.078 7.273 1.928 1 38.41 89 ASN A CA 1
ATOM 704 C C . ASN A 1 89 ? 27.594 6.914 1.904 1 38.41 89 ASN A C 1
ATOM 706 O O . ASN A 1 89 ? 27.062 6.469 0.879 1 38.41 89 ASN A O 1
ATOM 710 N N . THR A 1 90 ? 26.828 6.285 2.805 1 49.28 90 THR A N 1
ATOM 711 C CA . THR A 1 90 ? 25.75 5.504 2.191 1 49.28 90 THR A CA 1
ATOM 712 C C . THR A 1 90 ? 24.422 6.219 2.332 1 49.28 90 THR A C 1
ATOM 714 O O . THR A 1 90 ? 23.703 6.016 3.316 1 49.28 90 THR A O 1
ATOM 717 N N . VAL A 1 91 ? 24.422 7.539 2.256 1 57.12 91 VAL A N 1
ATOM 718 C CA . VAL A 1 91 ? 23.062 8.062 2.24 1 57.12 91 VAL A CA 1
ATOM 719 C C . VAL A 1 91 ? 22.219 7.297 1.223 1 57.12 91 VAL A C 1
ATOM 721 O O . VAL A 1 91 ? 22.641 7.086 0.086 1 57.12 91 VAL A O 1
ATOM 724 N N . PRO A 1 92 ? 21.062 7.062 1.673 1 77.88 92 PRO A N 1
ATOM 725 C CA . PRO A 1 92 ? 20.234 6.293 0.743 1 77.88 92 PRO A CA 1
ATOM 726 C C . PRO A 1 92 ? 19.703 7.137 -0.413 1 77.88 92 PRO A C 1
ATOM 728 O O . PRO A 1 92 ? 19.578 8.359 -0.283 1 77.88 92 PRO A O 1
ATOM 731 N N . ILE A 1 93 ? 19.75 6.672 -1.545 1 88.94 93 ILE A N 1
ATOM 732 C CA . ILE A 1 93 ? 18.906 7.219 -2.604 1 88.94 93 ILE A CA 1
ATOM 733 C C . ILE A 1 93 ? 17.438 6.953 -2.283 1 88.94 93 ILE A C 1
ATOM 735 O O . ILE A 1 93 ? 17.031 5.809 -2.057 1 88.94 93 ILE A O 1
ATOM 739 N N . ARG A 1 94 ? 16.75 8.094 -2.211 1 93.19 94 ARG A N 1
ATOM 740 C CA . ARG A 1 94 ? 15.328 7.98 -1.875 1 93.19 94 ARG A CA 1
ATOM 741 C C . ARG A 1 94 ? 14.469 8.008 -3.131 1 93.19 94 ARG A C 1
ATOM 743 O O . ARG A 1 94 ? 14.398 9.031 -3.82 1 93.19 94 ARG A O 1
ATOM 750 N N . VAL A 1 95 ? 13.758 6.898 -3.352 1 95.94 95 VAL A N 1
ATOM 751 C CA . VAL A 1 95 ? 12.961 6.746 -4.566 1 95.94 95 VAL A CA 1
ATOM 752 C C . VAL A 1 95 ? 11.484 6.645 -4.199 1 95.94 95 VAL A C 1
ATOM 754 O O . VAL A 1 95 ? 11.094 5.805 -3.383 1 95.94 95 VAL A O 1
ATOM 757 N N . GLY A 1 96 ? 10.695 7.559 -4.723 1 97.12 96 GLY A N 1
ATOM 758 C CA . GLY A 1 96 ? 9.25 7.43 -4.641 1 97.12 96 GLY A CA 1
ATOM 759 C C . GLY A 1 96 ? 8.656 6.621 -5.777 1 97.12 96 GLY A C 1
ATOM 760 O O . GLY A 1 96 ? 8.992 6.844 -6.945 1 97.12 96 GLY A O 1
ATOM 761 N N . MET A 1 97 ? 7.828 5.695 -5.426 1 96.56 97 MET A N 1
ATOM 762 C CA . MET A 1 97 ? 7.164 4.828 -6.398 1 96.56 97 MET A CA 1
ATOM 763 C C . MET A 1 97 ? 5.648 4.965 -6.305 1 96.56 97 MET A C 1
ATOM 765 O O . MET A 1 97 ? 5.066 4.754 -5.238 1 96.56 97 MET A O 1
ATOM 769 N N . MET A 1 98 ? 5.094 5.277 -7.449 1 94.88 98 MET A N 1
ATOM 770 C CA . MET A 1 98 ? 3.637 5.332 -7.473 1 94.88 98 MET A CA 1
ATOM 771 C C . MET A 1 98 ? 3.037 3.953 -7.223 1 94.88 98 MET A C 1
ATOM 773 O O . MET A 1 98 ? 3.535 2.951 -7.742 1 94.88 98 MET A O 1
ATOM 777 N N . ASN A 1 99 ? 2.012 3.9 -6.559 1 91.06 99 ASN A N 1
ATOM 778 C CA . ASN A 1 99 ? 1.472 2.664 -6.004 1 91.06 99 ASN A CA 1
ATOM 779 C C . ASN A 1 99 ? 0.966 1.733 -7.102 1 91.06 99 ASN A C 1
ATOM 781 O O . ASN A 1 99 ? 0.808 0.532 -6.879 1 91.06 99 ASN A O 1
ATOM 785 N N . THR A 1 100 ? 0.674 2.184 -8.297 1 90.81 100 THR A N 1
ATOM 786 C CA . THR A 1 100 ? 0.16 1.311 -9.344 1 90.81 100 THR A CA 1
ATOM 787 C C . THR A 1 100 ? 1.294 0.804 -10.234 1 90.81 100 THR A C 1
ATOM 789 O O . THR A 1 100 ? 1.072 -0.015 -11.125 1 90.81 100 THR A O 1
ATOM 792 N N . VAL A 1 101 ? 2.496 1.31 -10.008 1 92.56 101 VAL A N 1
ATOM 793 C CA . VAL A 1 101 ? 3.643 0.833 -10.773 1 92.56 101 VAL A CA 1
ATOM 794 C C . VAL A 1 101 ? 4.066 -0.545 -10.266 1 92.56 101 VAL A C 1
ATOM 796 O O . VAL A 1 101 ? 4.332 -0.72 -9.07 1 92.56 101 VAL A O 1
ATOM 799 N N . GLY A 1 102 ? 4.059 -1.449 -11.117 1 87.38 102 GLY A N 1
ATOM 800 C CA . GLY A 1 102 ? 4.383 -2.818 -10.75 1 87.38 102 GLY A CA 1
ATOM 801 C C . GLY A 1 102 ? 5.844 -3.012 -10.391 1 87.38 102 GLY A C 1
ATOM 802 O O . GLY A 1 102 ? 6.723 -2.404 -11 1 87.38 102 GLY A O 1
ATOM 803 N N . SER A 1 103 ? 6.055 -3.857 -9.445 1 86.56 103 SER A N 1
ATOM 804 C CA . SER A 1 103 ? 7.41 -4.113 -8.969 1 86.56 103 SER A CA 1
ATOM 805 C C . SER A 1 103 ? 8.125 -5.125 -9.859 1 86.56 103 SER A C 1
ATOM 807 O O . SER A 1 103 ? 9.359 -5.184 -9.875 1 86.56 103 SER A O 1
ATOM 809 N N . GLN A 1 104 ? 7.441 -5.855 -10.594 1 79.56 104 GLN A N 1
ATOM 810 C CA . GLN A 1 104 ? 8.008 -6.992 -11.312 1 79.56 104 GLN A CA 1
ATOM 811 C C . GLN A 1 104 ? 9.016 -6.531 -12.359 1 79.56 104 GLN A C 1
ATOM 813 O O . GLN A 1 104 ? 10.055 -7.168 -12.547 1 79.56 104 GLN A O 1
ATOM 818 N N . SER A 1 105 ? 8.711 -5.43 -12.992 1 81.88 105 SER A N 1
ATOM 819 C CA . SER A 1 105 ? 9.586 -4.969 -14.07 1 81.88 105 SER A CA 1
ATOM 820 C C . SER A 1 105 ? 10.742 -4.137 -13.523 1 81.88 105 SER A C 1
ATOM 822 O O . SER A 1 105 ? 11.82 -4.09 -14.125 1 81.88 105 SER A O 1
ATOM 824 N N . LEU A 1 106 ? 10.562 -3.561 -12.391 1 90.94 106 LEU A N 1
ATOM 825 C CA . LEU A 1 106 ? 11.539 -2.594 -11.914 1 90.94 106 LEU A CA 1
ATOM 826 C C . LEU A 1 106 ? 12.438 -3.209 -10.852 1 90.94 106 LEU A C 1
ATOM 828 O O . LEU A 1 106 ? 13.578 -2.768 -10.656 1 90.94 106 LEU A O 1
ATOM 832 N N . SER A 1 107 ? 11.969 -4.168 -10.172 1 89.44 107 SER A N 1
ATOM 833 C CA . SER A 1 107 ? 12.734 -4.75 -9.07 1 89.44 107 SER A CA 1
ATOM 834 C C . SER A 1 107 ? 14.078 -5.281 -9.555 1 89.44 107 SER A C 1
ATOM 836 O O . SER A 1 107 ? 15.109 -5.055 -8.914 1 89.44 107 SER A O 1
ATOM 838 N N . PRO A 1 108 ? 14.117 -5.984 -10.734 1 88.69 108 PRO A N 1
ATOM 839 C CA . PRO A 1 108 ? 15.422 -6.441 -11.227 1 88.69 108 PRO A CA 1
ATOM 840 C C . PRO A 1 108 ? 16.391 -5.285 -11.5 1 88.69 108 PRO A C 1
ATOM 842 O O . PRO A 1 108 ? 17.594 -5.43 -11.297 1 88.69 108 PRO A O 1
ATOM 845 N N . VAL A 1 109 ? 15.828 -4.227 -11.922 1 92.81 109 VAL A N 1
ATOM 846 C CA . VAL A 1 109 ? 16.656 -3.059 -12.203 1 92.81 109 VAL A CA 1
ATOM 847 C C . VAL A 1 109 ? 17.266 -2.533 -10.906 1 92.81 109 VAL A C 1
ATOM 849 O O . VAL A 1 109 ? 18.453 -2.242 -10.844 1 92.81 109 VAL A O 1
ATOM 852 N N . PHE A 1 110 ? 16.531 -2.451 -9.875 1 92.94 110 PHE A N 1
ATOM 853 C CA . PHE A 1 110 ? 17 -1.981 -8.578 1 92.94 110 PHE A CA 1
ATOM 854 C C . PHE A 1 110 ? 18 -2.969 -7.977 1 92.94 110 PHE A C 1
ATOM 856 O O . PHE A 1 110 ? 18.984 -2.564 -7.359 1 92.94 110 PHE A O 1
ATOM 863 N N . ALA A 1 111 ? 17.703 -4.219 -8.195 1 91.44 111 ALA A N 1
ATOM 864 C CA . ALA A 1 111 ? 18.625 -5.242 -7.715 1 91.44 111 ALA A CA 1
ATOM 865 C C . ALA A 1 111 ? 19.984 -5.125 -8.414 1 91.44 111 ALA A C 1
ATOM 867 O O . ALA A 1 111 ? 21.031 -5.184 -7.77 1 91.44 111 ALA A O 1
ATOM 868 N N . ASP A 1 112 ? 19.922 -4.949 -9.703 1 91.94 112 ASP A N 1
ATOM 869 C CA . ASP A 1 112 ? 21.141 -4.781 -10.477 1 91.94 112 ASP A CA 1
ATOM 870 C C . ASP A 1 112 ? 21.922 -3.547 -10.023 1 91.94 112 ASP A C 1
ATOM 872 O O . ASP A 1 112 ? 23.141 -3.582 -9.922 1 91.94 112 ASP A O 1
ATOM 876 N N . PHE A 1 113 ? 21.266 -2.523 -9.773 1 92.81 113 PHE A N 1
ATOM 877 C CA . PHE A 1 113 ? 21.891 -1.295 -9.297 1 92.81 113 PHE A CA 1
ATOM 878 C C . PHE A 1 113 ? 22.594 -1.531 -7.965 1 92.81 113 PHE A C 1
ATOM 880 O O . PHE A 1 113 ? 23.734 -1.104 -7.781 1 92.81 113 PHE A O 1
ATOM 887 N N . GLN A 1 114 ? 21.891 -2.213 -7.098 1 89.19 114 GLN A N 1
ATOM 888 C CA . GLN A 1 114 ? 22.453 -2.463 -5.777 1 89.19 114 GLN A CA 1
ATOM 889 C C . GLN A 1 114 ? 23.672 -3.396 -5.863 1 89.19 114 GLN A C 1
ATOM 891 O O . GLN A 1 114 ? 24.594 -3.285 -5.07 1 89.19 114 GLN A O 1
ATOM 896 N N . ARG A 1 115 ? 23.641 -4.285 -6.785 1 89.25 115 ARG A N 1
ATOM 897 C CA . ARG A 1 115 ? 24.797 -5.152 -7.004 1 89.25 115 ARG A CA 1
ATOM 898 C C . ARG A 1 115 ? 26 -4.355 -7.492 1 89.25 115 ARG A C 1
ATOM 900 O O . ARG A 1 115 ? 27.125 -4.59 -7.047 1 89.25 115 ARG A O 1
ATOM 907 N N . ASP A 1 116 ? 25.719 -3.426 -8.359 1 90 116 ASP A N 1
ATOM 908 C CA . ASP A 1 116 ? 26.781 -2.6 -8.938 1 90 116 ASP A CA 1
ATOM 909 C C . ASP A 1 116 ? 27.281 -1.567 -7.926 1 90 116 ASP A C 1
ATOM 911 O O . ASP A 1 116 ? 28.438 -1.182 -7.953 1 90 116 ASP A O 1
ATOM 915 N N . PHE A 1 117 ? 26.359 -1.149 -7.09 1 88.12 117 PHE A N 1
ATOM 916 C CA . PHE A 1 117 ? 26.688 -0.134 -6.094 1 88.12 117 PHE A CA 1
ATOM 917 C C . PHE A 1 117 ? 26.281 -0.59 -4.699 1 88.12 117 PHE A C 1
ATOM 919 O O . PHE A 1 117 ? 25.422 0.022 -4.066 1 88.12 117 PHE A O 1
ATOM 926 N N . PRO A 1 118 ? 26.969 -1.509 -4.133 1 83.25 118 PRO A N 1
ATOM 927 C CA . PRO A 1 118 ? 26.562 -2.137 -2.875 1 83.25 118 PRO A CA 1
ATOM 928 C C . PRO A 1 118 ? 26.656 -1.184 -1.685 1 83.25 118 PRO A C 1
ATOM 930 O O . PRO A 1 118 ? 26.062 -1.448 -0.632 1 83.25 118 PRO A O 1
ATOM 933 N N . ARG A 1 119 ? 27.297 -0.13 -1.842 1 79.69 119 ARG A N 1
ATOM 934 C CA . ARG A 1 119 ? 27.484 0.793 -0.728 1 79.69 119 ARG A CA 1
ATOM 935 C C . ARG A 1 119 ? 26.391 1.857 -0.707 1 79.69 119 ARG A C 1
ATOM 937 O O . ARG A 1 119 ? 26.297 2.635 0.245 1 79.69 119 ARG A O 1
ATOM 944 N N . ILE A 1 120 ? 25.641 1.869 -1.737 1 83.81 120 ILE A N 1
ATOM 945 C CA . ILE A 1 120 ? 24.547 2.834 -1.787 1 83.81 120 ILE A CA 1
ATOM 946 C C . ILE A 1 120 ? 23.297 2.211 -1.198 1 83.81 120 ILE A C 1
ATOM 948 O O . ILE A 1 120 ? 22.844 1.156 -1.652 1 83.81 120 ILE A O 1
ATOM 952 N N . GLU A 1 121 ? 22.781 2.871 -0.229 1 87.81 121 GLU A N 1
ATOM 953 C CA . GLU A 1 121 ? 21.5 2.439 0.325 1 87.81 121 GLU A CA 1
ATOM 954 C C . GLU A 1 121 ? 20.328 2.971 -0.503 1 87.81 121 GLU A C 1
ATOM 956 O O . GLU A 1 121 ? 20.406 4.066 -1.063 1 87.81 121 GLU A O 1
ATOM 961 N N . LEU A 1 122 ? 19.312 2.148 -0.545 1 91.75 122 LEU A N 1
ATOM 962 C CA . LEU A 1 122 ? 18.109 2.533 -1.287 1 91.75 122 LEU A CA 1
ATOM 963 C C . LEU A 1 122 ? 16.891 2.559 -0.375 1 91.75 122 LEU A C 1
ATOM 965 O O . LEU A 1 122 ? 16.672 1.627 0.403 1 91.75 122 LEU A O 1
ATOM 969 N N . GLU A 1 123 ? 16.234 3.654 -0.445 1 92.69 123 GLU A N 1
ATOM 970 C CA . GLU A 1 123 ? 14.93 3.764 0.193 1 92.69 123 GLU A CA 1
ATOM 971 C C . GLU A 1 123 ? 13.828 3.949 -0.842 1 92.69 123 GLU A C 1
ATOM 973 O O . GLU A 1 123 ? 13.828 4.926 -1.592 1 92.69 123 GLU A O 1
ATOM 978 N N . LEU A 1 124 ? 12.953 3.012 -0.885 1 95.38 124 LEU A N 1
ATOM 979 C CA . LEU A 1 124 ? 11.844 3.049 -1.834 1 95.38 124 LEU A CA 1
ATOM 980 C C . LEU A 1 124 ? 10.516 3.244 -1.112 1 95.38 124 LEU A C 1
ATOM 982 O O . LEU A 1 124 ? 10.102 2.391 -0.323 1 95.38 124 LEU A O 1
ATOM 986 N N . ILE A 1 125 ? 9.875 4.309 -1.413 1 94.56 125 ILE A N 1
ATOM 987 C CA . ILE A 1 125 ? 8.617 4.648 -0.765 1 94.56 125 ILE A CA 1
ATOM 988 C C . ILE A 1 125 ? 7.473 4.57 -1.778 1 94.56 125 ILE A C 1
ATOM 990 O O . ILE A 1 125 ? 7.527 5.211 -2.832 1 94.56 125 ILE A O 1
ATOM 994 N N . VAL A 1 126 ? 6.473 3.842 -1.421 1 93.75 126 VAL A N 1
ATOM 995 C CA . VAL A 1 126 ? 5.293 3.711 -2.271 1 93.75 126 VAL A CA 1
ATOM 996 C C . VAL A 1 126 ? 4.18 4.621 -1.754 1 93.75 126 VAL A C 1
ATOM 998 O O . VAL A 1 126 ? 3.854 4.598 -0.565 1 93.75 126 VAL A O 1
ATOM 1001 N N . ASP A 1 127 ? 3.65 5.383 -2.645 1 91.5 127 ASP A N 1
ATOM 1002 C CA . ASP A 1 127 ? 2.598 6.328 -2.287 1 91.5 127 ASP A CA 1
ATOM 1003 C C . ASP A 1 127 ? 1.862 6.824 -3.529 1 91.5 127 ASP A C 1
ATOM 1005 O O . ASP A 1 127 ? 2.129 6.363 -4.641 1 91.5 127 ASP A O 1
ATOM 1009 N N . THR A 1 128 ? 0.896 7.676 -3.318 1 87 128 THR A N 1
ATOM 1010 C CA . THR A 1 128 ? 0.222 8.32 -4.438 1 87 128 THR A CA 1
ATOM 1011 C C . THR A 1 128 ? 1.166 9.281 -5.156 1 87 128 THR A C 1
ATOM 1013 O O . THR A 1 128 ? 2.08 9.836 -4.543 1 87 128 THR A O 1
ATOM 1016 N N . GLU A 1 129 ? 0.901 9.461 -6.355 1 88.19 129 GLU A N 1
ATOM 1017 C CA . GLU A 1 129 ? 1.756 10.344 -7.141 1 88.19 129 GLU A CA 1
ATOM 1018 C C . GLU A 1 129 ? 1.806 11.75 -6.539 1 88.19 129 GLU A C 1
ATOM 1020 O O . GLU A 1 129 ? 2.879 12.344 -6.43 1 88.19 129 GLU A O 1
ATOM 1025 N N . SER A 1 130 ? 0.659 12.281 -6.207 1 84.31 130 SER A N 1
ATOM 1026 C CA . SER A 1 130 ? 0.582 13.633 -5.656 1 84.31 130 SER A CA 1
ATOM 1027 C C . SER A 1 130 ? 1.464 13.773 -4.418 1 84.31 130 SER A C 1
ATOM 1029 O O . SER A 1 130 ? 2.215 14.75 -4.297 1 84.31 130 SER A O 1
ATOM 1031 N N . ASN A 1 131 ? 1.354 12.852 -3.586 1 84.81 131 ASN A N 1
ATOM 1032 C CA . ASN A 1 131 ? 2.172 12.875 -2.379 1 84.81 131 ASN A CA 1
ATOM 1033 C C . ASN A 1 131 ? 3.658 12.742 -2.707 1 84.81 131 ASN A C 1
ATOM 1035 O O . ASN A 1 131 ? 4.492 13.422 -2.102 1 84.81 131 ASN A O 1
ATOM 1039 N N . LEU A 1 132 ? 3.949 11.922 -3.594 1 92.31 132 LEU A N 1
ATOM 1040 C CA . LEU A 1 132 ? 5.34 11.703 -3.973 1 92.31 132 LEU A CA 1
ATOM 1041 C C . LEU A 1 132 ? 5.945 12.961 -4.578 1 92.31 132 LEU A C 1
ATOM 1043 O O . LEU A 1 132 ? 7.086 13.32 -4.266 1 92.31 132 LEU A O 1
ATOM 1047 N N . LEU A 1 133 ? 5.195 13.617 -5.387 1 87.44 133 LEU A N 1
ATOM 1048 C CA . LEU A 1 133 ? 5.699 14.828 -6.02 1 87.44 133 LEU A CA 1
ATOM 1049 C C . LEU A 1 133 ? 5.898 15.938 -4.992 1 87.44 133 LEU A C 1
ATOM 1051 O O . LEU A 1 133 ? 6.84 16.719 -5.094 1 87.44 133 LEU A O 1
ATOM 1055 N N . ARG A 1 134 ? 4.992 15.984 -4.066 1 81.94 134 ARG A N 1
ATOM 1056 C CA . ARG A 1 134 ? 5.164 16.922 -2.967 1 81.94 134 ARG A CA 1
ATOM 1057 C C . ARG A 1 134 ? 6.457 16.641 -2.203 1 81.94 134 ARG A C 1
ATOM 1059 O O . ARG A 1 134 ? 7.188 17.578 -1.854 1 81.94 134 ARG A O 1
ATOM 1066 N N . GLN A 1 135 ? 6.715 15.406 -1.968 1 84.56 135 GLN A N 1
ATOM 1067 C CA . GLN A 1 135 ? 7.926 15 -1.261 1 84.56 135 GLN A CA 1
ATOM 1068 C C . GLN A 1 135 ? 9.172 15.289 -2.094 1 84.56 135 GLN A C 1
ATOM 1070 O O . GLN A 1 135 ? 10.219 15.641 -1.551 1 84.56 135 GLN A O 1
ATOM 1075 N N . LEU A 1 136 ? 9.039 15.109 -3.328 1 88.44 136 LEU A N 1
ATOM 1076 C CA . LEU A 1 136 ? 10.141 15.43 -4.23 1 88.44 136 LEU A CA 1
ATOM 1077 C C . LEU A 1 136 ? 10.453 16.922 -4.195 1 88.44 136 LEU A C 1
ATOM 1079 O O . LEU A 1 136 ? 11.617 17.312 -4.109 1 88.44 136 LEU A O 1
ATOM 1083 N N . ASP A 1 137 ? 9.406 17.641 -4.23 1 81.81 137 ASP A N 1
ATOM 1084 C CA . ASP A 1 137 ? 9.539 19.094 -4.207 1 81.81 137 ASP A CA 1
ATOM 1085 C C . ASP A 1 137 ? 10.18 19.562 -2.902 1 81.81 137 ASP A C 1
ATOM 1087 O O . ASP A 1 137 ? 10.992 20.5 -2.9 1 81.81 137 ASP A O 1
ATOM 1091 N N . ALA A 1 138 ? 9.797 18.891 -1.917 1 74.94 138 ALA A N 1
ATOM 1092 C CA . ALA A 1 138 ? 10.297 19.25 -0.591 1 74.94 138 ALA A CA 1
ATOM 1093 C C . ALA A 1 138 ? 11.695 18.703 -0.365 1 74.94 138 ALA A C 1
ATOM 1095 O O . ALA A 1 138 ? 12.32 18.969 0.666 1 74.94 138 ALA A O 1
ATOM 1096 N N . GLY A 1 139 ? 12.148 17.859 -1.225 1 78.06 139 GLY A N 1
ATOM 1097 C CA . GLY A 1 139 ? 13.508 17.344 -1.134 1 78.06 139 GLY A CA 1
ATOM 1098 C C . GLY A 1 139 ? 13.602 16.062 -0.327 1 78.06 139 GLY A C 1
ATOM 1099 O O . GLY A 1 139 ? 14.703 15.602 -0.009 1 78.06 139 GLY A O 1
ATOM 1100 N N . TYR A 1 140 ? 12.523 15.523 -0.026 1 82.06 140 TYR A N 1
ATOM 1101 C CA . TYR A 1 140 ? 12.5 14.297 0.766 1 82.06 140 TYR A CA 1
ATOM 1102 C C . TYR A 1 140 ? 12.75 13.078 -0.111 1 82.06 140 TYR A C 1
ATOM 1104 O O . TYR A 1 140 ? 13.07 12 0.393 1 82.06 140 TYR A O 1
ATOM 1112 N N . LEU A 1 141 ? 12.555 13.258 -1.399 1 90.44 141 LEU A N 1
ATOM 1113 C CA . LEU A 1 141 ? 12.836 12.219 -2.385 1 90.44 141 LEU A CA 1
ATOM 1114 C C . LEU A 1 141 ? 13.828 12.711 -3.432 1 90.44 141 LEU A C 1
ATOM 1116 O O . LEU A 1 141 ? 13.883 13.914 -3.725 1 90.44 141 LEU A O 1
ATOM 1120 N N . ASP A 1 142 ? 14.57 11.797 -3.92 1 90.38 142 ASP A N 1
ATOM 1121 C CA . ASP A 1 142 ? 15.555 12.125 -4.945 1 90.38 142 ASP A CA 1
ATOM 1122 C C . ASP A 1 142 ? 15.008 11.844 -6.344 1 90.38 142 ASP A C 1
ATOM 1124 O O . ASP A 1 142 ? 15.461 12.438 -7.324 1 90.38 142 ASP A O 1
ATOM 1128 N N . LEU A 1 143 ? 14.102 10.953 -6.375 1 94 143 LEU A N 1
ATOM 1129 C CA . LEU A 1 143 ? 13.547 10.453 -7.629 1 94 143 LEU A CA 1
ATOM 1130 C C . LEU A 1 143 ? 12.133 9.93 -7.43 1 94 143 LEU A C 1
ATOM 1132 O O . LEU A 1 143 ? 11.844 9.281 -6.422 1 94 143 LEU A O 1
ATOM 1136 N N . VAL A 1 144 ? 11.266 10.227 -8.367 1 96.19 144 VAL A N 1
ATOM 1137 C CA . VAL A 1 144 ? 9.914 9.672 -8.352 1 96.19 144 VAL A CA 1
ATOM 1138 C C . VAL A 1 144 ? 9.648 8.93 -9.656 1 96.19 144 VAL A C 1
ATOM 1140 O O . VAL A 1 144 ? 9.992 9.406 -10.742 1 96.19 144 VAL A O 1
ATOM 1143 N N . ILE A 1 145 ? 9.18 7.746 -9.547 1 96.5 145 ILE A N 1
ATOM 1144 C CA . ILE A 1 145 ? 8.719 6.988 -10.703 1 96.5 145 ILE A CA 1
ATOM 1145 C C . ILE A 1 145 ? 7.195 6.918 -10.695 1 96.5 145 ILE A C 1
ATOM 1147 O O . ILE A 1 145 ? 6.598 6.371 -9.766 1 96.5 145 ILE A O 1
ATOM 1151 N N . SER A 1 146 ? 6.613 7.504 -11.695 1 95.38 146 SER A N 1
ATOM 1152 C CA . SER A 1 146 ? 5.156 7.598 -11.742 1 95.38 146 SER A CA 1
ATOM 1153 C C . SER A 1 146 ? 4.652 7.695 -13.18 1 95.38 146 SER A C 1
ATOM 1155 O O . SER A 1 146 ? 5.434 7.59 -14.125 1 95.38 146 SER A O 1
ATOM 1157 N N . ALA A 1 147 ? 3.348 7.691 -13.312 1 92.94 147 ALA A N 1
ATOM 1158 C CA . ALA A 1 147 ? 2.656 7.91 -14.586 1 92.94 147 ALA A CA 1
ATOM 1159 C C . ALA A 1 147 ? 1.868 9.219 -14.562 1 92.94 147 ALA A C 1
ATOM 1161 O O . ALA A 1 147 ? 0.638 9.203 -14.484 1 92.94 147 ALA A O 1
ATOM 1162 N N . PRO A 1 148 ? 2.529 10.273 -14.742 1 86.75 148 PRO A N 1
ATOM 1163 C CA . PRO A 1 148 ? 1.838 11.562 -14.641 1 86.75 148 PRO A CA 1
ATOM 1164 C C . PRO A 1 148 ? 0.838 11.781 -15.773 1 86.75 148 PRO A C 1
ATOM 1166 O O . PRO A 1 148 ? 1.092 11.383 -16.922 1 86.75 148 PRO A O 1
ATOM 1169 N N . ILE A 1 149 ? -0.317 12.258 -15.32 1 77.19 149 ILE A N 1
ATOM 1170 C CA . ILE A 1 149 ? -1.297 12.641 -16.328 1 77.19 149 ILE A CA 1
ATOM 1171 C C . ILE A 1 149 ? -0.781 13.852 -17.109 1 77.19 149 ILE A C 1
ATOM 1173 O O . ILE A 1 149 ? -0.94 13.922 -18.344 1 77.19 149 ILE A O 1
ATOM 1177 N N . ALA A 1 150 ? -0.208 14.75 -16.328 1 77.19 150 ALA A N 1
ATOM 1178 C CA . ALA A 1 150 ? 0.483 15.891 -16.922 1 77.19 150 ALA A CA 1
ATOM 1179 C C . ALA A 1 150 ? 1.907 16.016 -16.391 1 77.19 150 ALA A C 1
ATOM 1181 O O . ALA A 1 150 ? 2.137 15.883 -15.188 1 77.19 150 ALA A O 1
ATOM 1182 N N . LEU A 1 151 ? 2.77 16.094 -17.375 1 75.19 151 LEU A N 1
ATOM 1183 C CA . LEU A 1 151 ? 4.164 16.188 -16.969 1 75.19 151 LEU A CA 1
ATOM 1184 C C . LEU A 1 151 ? 4.395 17.406 -16.094 1 75.19 151 LEU A C 1
ATOM 1186 O O . LEU A 1 151 ? 3.895 18.5 -16.391 1 75.19 151 LEU A O 1
ATOM 1190 N N . PRO A 1 152 ? 4.996 17.094 -15.008 1 72.19 152 PRO A N 1
ATOM 1191 C CA . PRO A 1 152 ? 5.289 18.25 -14.148 1 72.19 152 PRO A CA 1
ATOM 1192 C C . PRO A 1 152 ? 6.23 19.25 -14.805 1 72.19 152 PRO A C 1
ATOM 1194 O O . PRO A 1 152 ? 7.074 18.875 -15.617 1 72.19 152 PRO A O 1
ATOM 1197 N N . VAL A 1 153 ? 5.922 20.484 -14.578 1 68.44 153 VAL A N 1
ATOM 1198 C CA . VAL A 1 153 ? 6.711 21.547 -15.18 1 68.44 153 VAL A CA 1
ATOM 1199 C C . VAL A 1 153 ? 7.863 21.922 -14.25 1 68.44 153 VAL A C 1
ATOM 1201 O O . VAL A 1 153 ? 7.984 21.375 -13.148 1 68.44 153 VAL A O 1
ATOM 1204 N N . ARG A 1 154 ? 8.68 22.828 -14.633 1 68.88 154 ARG A N 1
ATOM 1205 C CA . ARG A 1 154 ? 9.789 23.312 -13.812 1 68.88 154 ARG A CA 1
ATOM 1206 C C . ARG A 1 154 ? 9.375 23.453 -12.352 1 68.88 154 ARG A C 1
ATOM 1208 O O . ARG A 1 154 ? 8.242 23.844 -12.055 1 68.88 154 ARG A O 1
ATOM 1215 N N . PRO A 1 155 ? 10.258 22.922 -11.562 1 79.69 155 PRO A N 1
ATOM 1216 C CA . PRO A 1 155 ? 11.68 22.609 -11.609 1 79.69 155 PRO A CA 1
ATOM 1217 C C . PRO A 1 155 ? 11.945 21.109 -11.766 1 79.69 155 PRO A C 1
ATOM 1219 O O . PRO A 1 155 ? 13.016 20.625 -11.383 1 79.69 155 PRO A O 1
ATOM 1222 N N . PHE A 1 156 ? 10.992 20.438 -12.305 1 86.06 156 PHE A N 1
ATOM 1223 C CA . PHE A 1 156 ? 11.164 19 -12.445 1 86.06 156 PHE A CA 1
ATOM 1224 C C . PHE A 1 156 ? 11.547 18.641 -13.875 1 86.06 156 PHE A C 1
ATOM 1226 O O . PHE A 1 156 ? 11.172 19.344 -14.812 1 86.06 156 PHE A O 1
ATOM 1233 N N . GLN A 1 157 ? 12.352 17.719 -14 1 88.81 157 GLN A N 1
ATOM 1234 C CA . GLN A 1 157 ? 12.617 17.031 -15.266 1 88.81 157 GLN A CA 1
ATOM 1235 C C . GLN A 1 157 ? 12.008 15.633 -15.273 1 88.81 157 GLN A C 1
ATOM 1237 O O . GLN A 1 157 ? 11.906 14.984 -14.234 1 88.81 157 GLN A O 1
ATOM 1242 N N . SER A 1 158 ? 11.594 15.273 -16.375 1 91.94 158 SER A N 1
ATOM 1243 C CA . SER A 1 158 ? 11 13.953 -16.531 1 91.94 158 SER A CA 1
ATOM 1244 C C . SER A 1 158 ? 11.688 13.172 -17.641 1 91.94 158 SER A C 1
ATOM 1246 O O . SER A 1 158 ? 12.047 13.734 -18.688 1 91.94 158 SER A O 1
ATOM 1248 N N . LEU A 1 159 ? 11.914 11.93 -17.406 1 92.5 159 LEU A N 1
ATOM 1249 C CA . LEU A 1 159 ? 12.461 11 -18.391 1 92.5 159 LEU A CA 1
ATOM 1250 C C . LEU A 1 159 ? 11.523 9.812 -18.609 1 92.5 159 LEU A C 1
ATOM 1252 O O . LEU A 1 159 ? 11.133 9.141 -17.656 1 92.5 159 LEU A O 1
ATOM 1256 N N . LEU A 1 160 ? 11.172 9.586 -19.844 1 94.69 160 LEU A N 1
ATOM 1257 C CA . LEU A 1 160 ? 10.328 8.445 -20.156 1 94.69 160 LEU A CA 1
ATOM 1258 C C . LEU A 1 160 ? 11.086 7.137 -19.969 1 94.69 160 LEU A C 1
ATOM 1260 O O . LEU A 1 160 ? 12.172 6.961 -20.531 1 94.69 160 LEU A O 1
ATOM 1264 N N . LEU A 1 161 ? 10.586 6.285 -19.172 1 94.88 161 LEU A N 1
ATOM 1265 C CA . LEU A 1 161 ? 11.203 4.98 -18.969 1 94.88 161 LEU A CA 1
ATOM 1266 C C . LEU A 1 161 ? 10.594 3.938 -19.906 1 94.88 161 LEU A C 1
ATOM 1268 O O . LEU A 1 161 ? 11.312 3.281 -20.656 1 94.88 161 LEU A O 1
ATOM 1272 N N . TYR A 1 162 ? 9.258 3.791 -19.859 1 93.38 162 TYR A N 1
ATOM 1273 C CA . TYR A 1 162 ? 8.586 2.842 -20.75 1 93.38 162 TYR A CA 1
ATOM 1274 C C . TYR A 1 162 ? 7.102 3.17 -20.875 1 93.38 162 TYR A C 1
ATOM 1276 O O . TYR A 1 162 ? 6.562 3.943 -20.078 1 93.38 162 TYR A O 1
ATOM 1284 N N . ARG A 1 163 ? 6.52 2.691 -21.969 1 93.88 163 ARG A N 1
ATOM 1285 C CA . ARG A 1 163 ? 5.078 2.742 -22.188 1 93.88 163 ARG A CA 1
ATOM 1286 C C . ARG A 1 163 ? 4.426 1.403 -21.859 1 93.88 163 ARG A C 1
ATOM 1288 O O . ARG A 1 163 ? 4.996 0.345 -22.141 1 93.88 163 ARG A O 1
ATOM 1295 N N . GLU A 1 164 ? 3.344 1.509 -21.156 1 92.06 164 GLU A N 1
ATOM 1296 C CA . GLU A 1 164 ? 2.664 0.293 -20.719 1 92.06 164 GLU A CA 1
ATOM 1297 C C . GLU A 1 164 ? 1.177 0.341 -21.062 1 92.06 164 GLU A C 1
ATOM 1299 O O . GLU A 1 164 ? 0.542 1.391 -20.938 1 92.06 164 GLU A O 1
ATOM 1304 N N . ARG A 1 165 ? 0.652 -0.827 -21.469 1 93.38 165 ARG A N 1
ATOM 1305 C CA . ARG A 1 165 ? -0.768 -0.948 -21.781 1 93.38 165 ARG A CA 1
ATOM 1306 C C . ARG A 1 165 ? -1.563 -1.393 -20.562 1 93.38 165 ARG A C 1
ATOM 1308 O O . ARG A 1 165 ? -1.021 -2.031 -19.656 1 93.38 165 ARG A O 1
ATOM 1315 N N . TYR A 1 166 ? -2.781 -0.928 -20.547 1 92.94 166 TYR A N 1
ATOM 1316 C CA . TYR A 1 166 ? -3.725 -1.545 -19.625 1 92.94 166 TYR A CA 1
ATOM 1317 C C . TYR A 1 166 ? -4.332 -2.805 -20.234 1 92.94 166 TYR A C 1
ATOM 1319 O O . TYR A 1 166 ? -4.664 -2.836 -21.422 1 92.94 166 TYR A O 1
ATOM 1327 N N . VAL A 1 167 ? -4.48 -3.791 -19.453 1 95.81 167 VAL A N 1
ATOM 1328 C CA . VAL A 1 167 ? -4.98 -5.094 -19.891 1 95.81 167 VAL A CA 1
ATOM 1329 C C . VAL A 1 167 ? -6.105 -5.543 -18.953 1 95.81 167 VAL A C 1
ATOM 1331 O O . VAL A 1 167 ? -6.289 -4.988 -17.875 1 95.81 167 VAL A O 1
ATOM 1334 N N . VAL A 1 168 ? -6.844 -6.473 -19.422 1 96.81 168 VAL A N 1
ATOM 1335 C CA . VAL A 1 168 ? -7.871 -7.098 -18.594 1 96.81 168 VAL A CA 1
ATOM 1336 C C . VAL A 1 168 ? -7.316 -8.367 -17.953 1 96.81 168 VAL A C 1
ATOM 1338 O O . VAL A 1 168 ? -6.996 -9.336 -18.656 1 96.81 168 VAL A O 1
ATOM 1341 N N . ALA A 1 169 ? -7.188 -8.344 -16.672 1 96.69 169 ALA A N 1
ATOM 1342 C CA . ALA A 1 169 ? -6.695 -9.5 -15.922 1 96.69 169 ALA A CA 1
ATOM 1343 C C . ALA A 1 169 ? -7.852 -10.391 -15.477 1 96.69 169 ALA A C 1
ATOM 1345 O O . ALA A 1 169 ? -8.898 -9.898 -15.062 1 96.69 169 ALA A O 1
ATOM 1346 N N . PHE A 1 170 ? -7.68 -11.695 -15.594 1 96.81 170 PHE A N 1
ATOM 1347 C CA . PHE A 1 170 ? -8.688 -12.68 -15.227 1 96.81 170 PHE A CA 1
ATOM 1348 C C . PHE A 1 170 ? -8.039 -13.984 -14.789 1 96.81 170 PHE A C 1
ATOM 1350 O O . PHE A 1 170 ? -6.848 -14.195 -15.023 1 96.81 170 PHE A O 1
ATOM 1357 N N . SER A 1 171 ? -8.781 -14.758 -14.055 1 95.31 171 SER A N 1
ATOM 1358 C CA . SER A 1 171 ? -8.281 -16.078 -13.656 1 95.31 171 SER A CA 1
ATOM 1359 C C . SER A 1 171 ? -8.07 -16.969 -14.867 1 95.31 171 SER A C 1
ATOM 1361 O O . SER A 1 171 ? -8.773 -16.859 -15.867 1 95.31 171 SER A O 1
ATOM 1363 N N . ASN A 1 172 ? -7.148 -17.891 -14.734 1 93.25 172 ASN A N 1
ATOM 1364 C CA . ASN A 1 172 ? -6.812 -18.797 -15.828 1 93.25 172 ASN A CA 1
ATOM 1365 C C . ASN A 1 172 ? -7.984 -19.703 -16.188 1 93.25 172 ASN A C 1
ATOM 1367 O O . ASN A 1 172 ? -7.98 -20.344 -17.234 1 93.25 172 ASN A O 1
ATOM 1371 N N . GLN A 1 173 ? -8.969 -19.75 -15.445 1 92.94 173 GLN A N 1
ATOM 1372 C CA . GLN A 1 173 ? -10.148 -20.562 -15.703 1 92.94 173 GLN A CA 1
ATOM 1373 C C . GLN A 1 173 ? -11.273 -19.719 -16.297 1 92.94 173 GLN A C 1
ATOM 1375 O O . GLN A 1 173 ? -12.336 -20.25 -16.641 1 92.94 173 GLN A O 1
ATOM 1380 N N . HIS A 1 174 ? -11.039 -18.5 -16.422 1 94.81 174 HIS A N 1
ATOM 1381 C CA . HIS A 1 174 ? -12.07 -17.578 -16.891 1 94.81 174 HIS A CA 1
ATOM 1382 C C . HIS A 1 174 ? -12.32 -17.75 -18.391 1 94.81 174 HIS A C 1
ATOM 1384 O O . HIS A 1 174 ? -11.406 -18.094 -19.141 1 94.81 174 HIS A O 1
ATOM 1390 N N . ARG A 1 175 ? -13.453 -17.453 -18.859 1 95.25 175 ARG A N 1
ATOM 1391 C CA . ARG A 1 175 ? -13.844 -17.594 -20.25 1 95.25 175 ARG A CA 1
ATOM 1392 C C . ARG A 1 175 ? -13.031 -16.672 -21.156 1 95.25 175 ARG A C 1
ATOM 1394 O O . ARG A 1 175 ? -12.852 -16.969 -22.344 1 95.25 175 ARG A O 1
ATOM 1401 N N . PHE A 1 176 ? -12.555 -15.641 -20.625 1 96.38 176 PHE A N 1
ATOM 1402 C CA . PHE A 1 176 ? -11.773 -14.688 -21.406 1 96.38 176 PHE A CA 1
ATOM 1403 C C . PHE A 1 176 ? -10.5 -15.328 -21.938 1 96.38 176 PHE A C 1
ATOM 1405 O O . PHE A 1 176 ? -9.859 -14.789 -22.828 1 96.38 176 PHE A O 1
ATOM 1412 N N . LYS A 1 177 ? -10.062 -16.406 -21.344 1 94.44 177 LYS A N 1
ATOM 1413 C CA . LYS A 1 177 ? -8.875 -17.125 -21.797 1 94.44 177 LYS A CA 1
ATOM 1414 C C . LYS A 1 177 ? -9.016 -17.516 -23.266 1 94.44 177 LYS A C 1
ATOM 1416 O O . LYS A 1 177 ? -8.016 -17.641 -23.984 1 94.44 177 LYS A O 1
ATOM 1421 N N . GLN A 1 178 ? -10.172 -17.641 -23.703 1 94.88 178 GLN A N 1
ATOM 1422 C CA . GLN A 1 178 ? -10.445 -18.094 -25.062 1 94.88 178 GLN A CA 1
ATOM 1423 C C . GLN A 1 178 ? -10.508 -16.906 -26.031 1 94.88 178 GLN A C 1
ATOM 1425 O O . GLN A 1 178 ? -10.609 -17.094 -27.25 1 94.88 178 GLN A O 1
ATOM 1430 N N . MET A 1 179 ? -10.414 -15.781 -25.531 1 94.44 179 MET A N 1
ATOM 1431 C CA . MET A 1 179 ? -10.492 -14.586 -26.375 1 94.44 179 MET A CA 1
ATOM 1432 C C . MET A 1 179 ? -9.102 -14.039 -26.672 1 94.44 179 MET A C 1
ATOM 1434 O O . MET A 1 179 ? -8.18 -14.203 -25.859 1 94.44 179 MET A O 1
ATOM 1438 N N . GLN A 1 180 ? -8.953 -13.414 -27.766 1 93.44 180 GLN A N 1
ATOM 1439 C CA . GLN A 1 180 ? -7.684 -12.789 -28.125 1 93.44 180 GLN A CA 1
ATOM 1440 C C . GLN A 1 180 ? -7.594 -11.375 -27.562 1 93.44 180 GLN A C 1
ATOM 1442 O O . GLN A 1 180 ? -6.523 -10.93 -27.141 1 93.44 180 GLN A O 1
ATOM 1447 N N . ASN A 1 181 ? -8.672 -10.656 -27.641 1 94.44 181 ASN A N 1
ATOM 1448 C CA . ASN A 1 181 ? -8.82 -9.305 -27.109 1 94.44 181 ASN A CA 1
ATOM 1449 C C . ASN A 1 181 ? -10.164 -9.109 -26.422 1 94.44 181 ASN A C 1
ATOM 1451 O O . ASN A 1 181 ? -11.102 -9.875 -26.656 1 9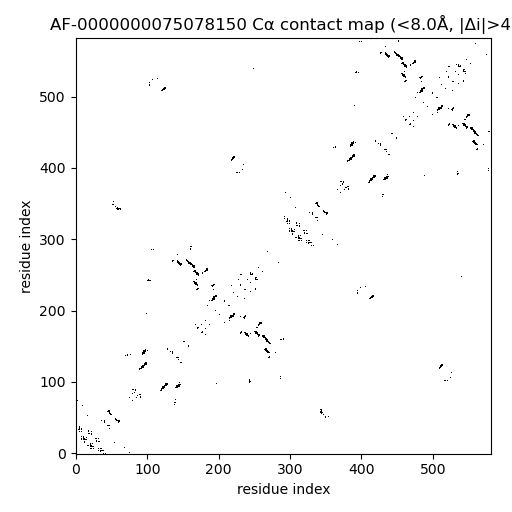4.44 181 ASN A O 1
ATOM 1455 N N . ILE A 1 182 ? -10.203 -8.164 -25.594 1 95.69 182 ILE A N 1
ATOM 1456 C CA . ILE A 1 182 ? -11.43 -7.871 -24.859 1 95.69 182 ILE A CA 1
ATOM 1457 C C . ILE A 1 182 ? -11.781 -6.391 -25 1 95.69 182 ILE A C 1
ATOM 1459 O O . ILE A 1 182 ? -10.93 -5.523 -24.812 1 95.69 182 ILE A O 1
ATOM 1463 N N . ASP A 1 183 ? -12.984 -6.098 -25.391 1 92.81 183 ASP A N 1
ATOM 1464 C CA . ASP A 1 183 ? -13.414 -4.703 -25.406 1 92.81 183 ASP A CA 1
ATOM 1465 C C . ASP A 1 183 ? -14.141 -4.328 -24.125 1 92.81 183 ASP A C 1
ATOM 1467 O O . ASP A 1 183 ? -14.5 -5.203 -23.328 1 92.81 183 ASP A O 1
ATOM 1471 N N . LEU A 1 184 ? -14.312 -3.088 -23.938 1 90.56 184 LEU A N 1
ATOM 1472 C CA . LEU A 1 184 ? -14.875 -2.582 -22.688 1 90.56 184 LEU A CA 1
ATOM 1473 C C . LEU A 1 184 ? -16.297 -3.092 -22.484 1 90.56 184 LEU A C 1
ATOM 1475 O O . LEU A 1 184 ? -16.703 -3.391 -21.359 1 90.56 184 LEU A O 1
ATOM 1479 N N . LYS A 1 185 ? -17.047 -3.191 -23.516 1 89.62 185 LYS A N 1
ATOM 1480 C CA . LYS A 1 185 ? -18.438 -3.65 -23.438 1 89.62 185 LYS A CA 1
ATOM 1481 C C . LYS A 1 185 ? -18.516 -5.082 -22.922 1 89.62 185 LYS A C 1
ATOM 1483 O O . LYS A 1 185 ? -19.438 -5.43 -22.188 1 89.62 185 LYS A O 1
ATOM 1488 N N . THR A 1 186 ? -17.578 -5.859 -23.375 1 92.62 186 THR A N 1
ATOM 1489 C CA . THR A 1 186 ? -17.531 -7.254 -22.938 1 92.62 186 THR A CA 1
ATOM 1490 C C . THR A 1 186 ? -17.344 -7.348 -21.422 1 92.62 186 THR A C 1
ATOM 1492 O O . THR A 1 186 ? -17.797 -8.297 -20.797 1 92.62 186 THR A O 1
ATOM 1495 N N . LEU A 1 187 ? -16.734 -6.371 -20.781 1 92.19 187 LEU A N 1
ATOM 1496 C CA . LEU A 1 187 ? -16.469 -6.363 -19.344 1 92.19 187 LEU A CA 1
ATOM 1497 C C . LEU A 1 187 ? -17.766 -6.199 -18.547 1 92.19 187 LEU A C 1
ATOM 1499 O O . LEU A 1 187 ? -17.828 -6.566 -17.375 1 92.19 187 LEU A O 1
ATOM 1503 N N . GLN A 1 188 ? -18.719 -5.66 -19.188 1 88.19 188 GLN A N 1
ATOM 1504 C CA . GLN A 1 188 ? -19.984 -5.367 -18.516 1 88.19 188 GLN A CA 1
ATOM 1505 C C . GLN A 1 188 ? -20.641 -6.648 -18.016 1 88.19 188 GLN A C 1
ATOM 1507 O O . GLN A 1 188 ? -21.422 -6.617 -17.062 1 88.19 188 GLN A O 1
ATOM 1512 N N . SER A 1 189 ? -20.344 -7.695 -18.641 1 88.5 189 SER A N 1
ATOM 1513 C CA . SER A 1 189 ? -21 -8.961 -18.312 1 88.5 189 SER A CA 1
ATOM 1514 C C . SER A 1 189 ? -20.297 -9.664 -17.156 1 88.5 189 SER A C 1
ATOM 1516 O O . SER A 1 189 ? -20.734 -10.727 -16.703 1 88.5 189 SER A O 1
ATOM 1518 N N . GLU A 1 190 ? -19.203 -9.07 -16.688 1 92.25 190 GLU A N 1
ATOM 1519 C CA . GLU A 1 190 ? -18.406 -9.688 -15.633 1 92.25 190 GLU A CA 1
ATOM 1520 C C . GLU A 1 190 ? -18.359 -8.812 -14.383 1 92.25 190 GLU A C 1
ATOM 1522 O O . GLU A 1 190 ? -18.406 -7.582 -14.477 1 92.25 190 GLU A O 1
ATOM 1527 N N . PRO A 1 191 ? -18.297 -9.492 -13.203 1 92.25 191 PRO A N 1
ATOM 1528 C CA . PRO A 1 191 ? -17.969 -8.68 -12.039 1 92.25 191 PRO A CA 1
ATOM 1529 C C . PRO A 1 191 ? -16.641 -7.949 -12.188 1 92.25 191 PRO A C 1
ATOM 1531 O O . PRO A 1 191 ? -15.641 -8.555 -12.602 1 92.25 191 PRO A O 1
ATOM 1534 N N . TYR A 1 192 ? -16.688 -6.703 -11.852 1 93.38 192 TYR A N 1
ATOM 1535 C CA . TYR A 1 192 ? -15.492 -5.871 -11.992 1 93.38 192 TYR A CA 1
ATOM 1536 C C . TYR A 1 192 ? -14.859 -5.594 -10.633 1 93.38 192 TYR A C 1
ATOM 1538 O O . TYR A 1 192 ? -15.555 -5.281 -9.664 1 93.38 192 TYR A O 1
ATOM 1546 N N . LEU A 1 193 ? -13.617 -5.824 -10.594 1 94.5 193 LEU A N 1
ATOM 1547 C CA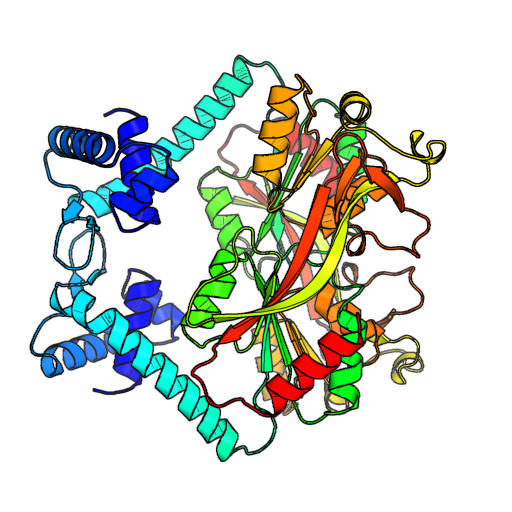 . LEU A 1 193 ? -12.859 -5.484 -9.398 1 94.5 193 LEU A CA 1
ATOM 1548 C C . LEU A 1 193 ? -12.258 -4.086 -9.508 1 94.5 193 LEU A C 1
ATOM 1550 O O . LEU A 1 193 ? -11.305 -3.873 -10.258 1 94.5 193 LEU A O 1
ATOM 1554 N N . ASP A 1 194 ? -12.766 -3.207 -8.727 1 93.38 194 ASP A N 1
ATOM 1555 C CA . ASP A 1 194 ? -12.492 -1.777 -8.852 1 93.38 194 ASP A CA 1
ATOM 1556 C C . ASP A 1 194 ? -11.242 -1.386 -8.07 1 93.38 194 ASP A C 1
ATOM 1558 O O . ASP A 1 194 ? -11.18 -1.574 -6.852 1 93.38 194 ASP A O 1
ATOM 1562 N N . ARG A 1 195 ? -10.297 -0.897 -8.812 1 93.56 195 ARG A N 1
ATOM 1563 C CA . ARG A 1 195 ? -9.047 -0.431 -8.219 1 93.56 195 ARG A CA 1
ATOM 1564 C C . ARG A 1 195 ? -9.156 1.027 -7.789 1 93.56 195 ARG A C 1
ATOM 1566 O O . ARG A 1 195 ? -9.031 1.936 -8.609 1 93.56 195 ARG A O 1
ATOM 1573 N N . LEU A 1 196 ? -9.203 1.266 -6.555 1 89 196 LEU A N 1
ATOM 1574 C CA . LEU A 1 196 ? -9.539 2.582 -6.027 1 89 196 LEU A CA 1
ATOM 1575 C C . LEU A 1 196 ? -8.406 3.572 -6.258 1 89 196 LEU A C 1
ATOM 1577 O O . LEU A 1 196 ? -8.641 4.773 -6.395 1 89 196 LEU A O 1
ATOM 1581 N N . ASN A 1 197 ? -7.203 3.043 -6.344 1 84.75 197 ASN A N 1
ATOM 1582 C CA . ASN A 1 197 ? -6.051 3.926 -6.496 1 84.75 197 ASN A CA 1
ATOM 1583 C C . ASN A 1 197 ? -5.641 4.066 -7.957 1 84.75 197 ASN A C 1
ATOM 1585 O O . ASN A 1 197 ? -4.621 4.688 -8.266 1 84.75 197 ASN A O 1
ATOM 1589 N N . CYS A 1 198 ? -6.395 3.533 -8.742 1 85.75 198 CYS A N 1
ATOM 1590 C CA . CYS A 1 198 ? -6.062 3.631 -10.156 1 85.75 198 CYS A CA 1
ATOM 1591 C C . CYS A 1 198 ? -6.125 5.074 -10.633 1 85.75 198 CYS A C 1
ATOM 1593 O O . CYS A 1 198 ? -7.145 5.746 -10.469 1 85.75 198 CYS A O 1
ATOM 1595 N N . GLU A 1 199 ? -5.062 5.562 -11.242 1 82.19 199 GLU A N 1
ATOM 1596 C CA . GLU A 1 199 ? -4.984 6.941 -11.711 1 82.19 199 GLU A CA 1
ATOM 1597 C C . GLU A 1 199 ? -5.949 7.188 -12.867 1 82.19 199 GLU A C 1
ATOM 1599 O O . GLU A 1 199 ? -6.305 8.336 -13.156 1 82.19 199 GLU A O 1
ATOM 1604 N N . LEU A 1 200 ? -6.367 6.152 -13.508 1 81.88 200 LEU A N 1
ATOM 1605 C CA . LEU A 1 200 ? -7.25 6.281 -14.664 1 81.88 200 LEU A CA 1
ATOM 1606 C C . LEU A 1 200 ? -8.703 6.02 -14.273 1 81.88 200 LEU A C 1
ATOM 1608 O O . LEU A 1 200 ? -9.586 6.012 -15.125 1 81.88 200 LEU A O 1
ATOM 1612 N N . ARG A 1 201 ? -8.898 5.797 -13.078 1 84.12 201 ARG A N 1
ATOM 1613 C CA . ARG A 1 201 ? -10.227 5.391 -12.617 1 84.12 201 ARG A CA 1
ATOM 1614 C C . ARG A 1 201 ? -11.297 6.371 -13.094 1 84.12 201 ARG A C 1
ATOM 1616 O O . ARG A 1 201 ? -12.336 5.965 -13.617 1 84.12 201 ARG A O 1
ATOM 1623 N N . GLU A 1 202 ? -11.031 7.66 -12.945 1 77.81 202 GLU A N 1
ATOM 1624 C CA . GLU A 1 202 ? -12 8.672 -13.359 1 77.81 202 GLU A CA 1
ATOM 1625 C C . GLU A 1 202 ? -12.164 8.688 -14.883 1 77.81 202 GLU A C 1
ATOM 1627 O O . GLU A 1 202 ? -13.281 8.82 -15.391 1 77.81 202 GLU A O 1
ATOM 1632 N N . LYS A 1 203 ? -11.062 8.625 -15.539 1 78.62 203 LYS A N 1
ATOM 1633 C CA . LYS A 1 203 ? -11.117 8.547 -17 1 78.62 203 LYS A CA 1
ATOM 1634 C C . LYS A 1 203 ? -11.914 7.332 -17.453 1 78.62 203 LYS A C 1
ATOM 1636 O O . LYS A 1 203 ? -12.727 7.43 -18.375 1 78.62 203 LYS A O 1
ATOM 1641 N N . LEU A 1 204 ? -11.695 6.234 -16.844 1 84.25 204 LEU A N 1
ATOM 1642 C CA . LEU A 1 204 ? -12.438 5.016 -17.172 1 84.25 204 LEU A CA 1
ATOM 1643 C C . LEU A 1 204 ? -13.93 5.207 -16.938 1 84.25 204 LEU A C 1
ATOM 1645 O O . LEU A 1 204 ? -14.742 4.785 -17.766 1 84.25 204 LEU A O 1
ATOM 1649 N N . LYS A 1 205 ? -14.203 5.809 -15.859 1 81.44 205 LYS A N 1
ATOM 1650 C CA . LYS A 1 205 ? -15.609 6.078 -15.562 1 81.44 205 LYS A CA 1
ATOM 1651 C C . LYS A 1 205 ? -16.25 6.938 -16.656 1 81.44 205 LYS A C 1
ATOM 1653 O O . LYS A 1 205 ? -17.375 6.672 -17.078 1 81.44 205 LYS A O 1
ATOM 1658 N N . SER A 1 206 ? -15.531 7.922 -17.062 1 81.56 206 SER A N 1
ATOM 1659 C CA . SER A 1 206 ? -16.016 8.805 -18.125 1 81.56 206 SER A CA 1
ATOM 1660 C C . SER A 1 206 ? -16.234 8.047 -19.422 1 81.56 206 SER A C 1
ATOM 1662 O O . SER A 1 206 ? -17.25 8.211 -20.094 1 81.56 206 SER A O 1
ATOM 1664 N N . VAL A 1 207 ? -15.297 7.273 -19.75 1 82.31 207 VAL A N 1
ATOM 1665 C CA . VAL A 1 207 ? -15.375 6.484 -20.969 1 82.31 207 VAL A CA 1
ATOM 1666 C C . VAL A 1 207 ? -16.578 5.551 -20.922 1 82.31 207 VAL A C 1
ATOM 1668 O O . VAL A 1 207 ? -17.328 5.422 -21.891 1 82.31 207 VAL A O 1
ATOM 1671 N N . CYS A 1 208 ? -16.766 4.945 -19.812 1 86.12 208 CYS A N 1
ATOM 1672 C CA . CYS A 1 208 ? -17.906 4.043 -19.625 1 86.12 208 CYS A CA 1
ATOM 1673 C C . CYS A 1 208 ? -19.219 4.789 -19.781 1 86.12 208 CYS A C 1
ATOM 1675 O O . CYS A 1 208 ? -20.156 4.293 -20.422 1 86.12 208 CYS A O 1
ATOM 1677 N N . ARG A 1 209 ? -19.25 5.887 -19.203 1 81.94 209 ARG A N 1
ATOM 1678 C CA . ARG A 1 209 ? -20.453 6.711 -19.312 1 81.94 209 ARG A CA 1
ATOM 1679 C C . ARG A 1 209 ? -20.75 7.059 -20.766 1 81.94 209 ARG A C 1
ATOM 1681 O O . ARG A 1 209 ? -21.875 6.926 -21.219 1 81.94 209 ARG A O 1
ATOM 1688 N N . ASP A 1 210 ? -19.828 7.488 -21.484 1 84.31 210 ASP A N 1
ATOM 1689 C CA . ASP A 1 210 ? -19.969 7.879 -22.891 1 84.31 210 ASP A CA 1
ATOM 1690 C C . ASP A 1 210 ? -20.422 6.703 -23.734 1 84.31 210 ASP A C 1
ATOM 1692 O O . ASP A 1 210 ? -21.172 6.883 -24.703 1 84.31 210 ASP A O 1
ATOM 1696 N N . LEU A 1 211 ? -20 5.555 -23.328 1 85.19 211 LEU A N 1
ATOM 1697 C CA . LEU A 1 211 ? -20.297 4.363 -24.125 1 85.19 211 LEU A CA 1
ATOM 1698 C C . LEU A 1 211 ? -21.516 3.635 -23.547 1 85.19 211 LEU A C 1
ATOM 1700 O O . LEU A 1 211 ? -21.891 2.572 -24.047 1 85.19 211 LEU A O 1
ATOM 1704 N N . HIS A 1 212 ? -22.078 4.184 -22.438 1 87.94 212 HIS A N 1
ATOM 1705 C CA . HIS A 1 212 ? -23.219 3.594 -21.75 1 87.94 212 HIS A CA 1
ATOM 1706 C C . HIS A 1 212 ? -22.906 2.184 -21.266 1 87.94 212 HIS A C 1
ATOM 1708 O O . HIS A 1 212 ? -23.703 1.259 -21.469 1 87.94 212 HIS A O 1
ATOM 1714 N N . ILE A 1 213 ? -21.688 2.09 -20.859 1 86.19 213 ILE A N 1
ATOM 1715 C CA . ILE A 1 213 ? -21.234 0.846 -20.25 1 86.19 213 ILE A CA 1
ATOM 1716 C C . ILE A 1 213 ? -21.281 0.97 -18.734 1 86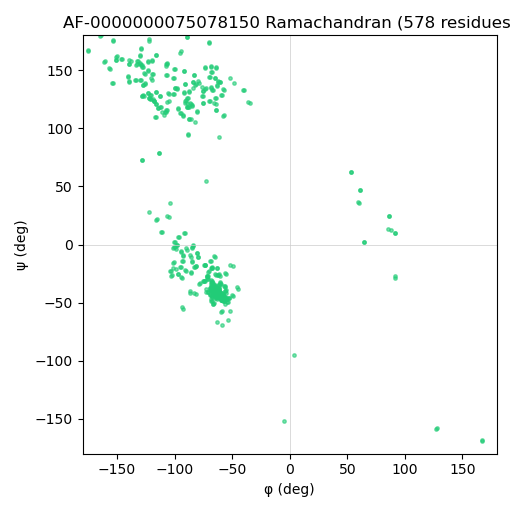.19 213 ILE A C 1
ATOM 1718 O O . ILE A 1 213 ? -20.859 1.987 -18.172 1 86.19 213 ILE A O 1
ATOM 1722 N N . ASP A 1 214 ? -21.812 -0.053 -18.094 1 84.75 214 ASP A N 1
ATOM 1723 C CA . ASP A 1 214 ? -21.875 -0.083 -16.641 1 84.75 214 ASP A CA 1
ATOM 1724 C C . ASP A 1 214 ? -21.047 -1.242 -16.078 1 84.75 214 ASP A C 1
ATOM 1726 O O . ASP A 1 214 ? -21.438 -2.404 -16.203 1 84.75 214 ASP A O 1
ATOM 1730 N N . LEU A 1 215 ? -19.984 -0.901 -15.469 1 84.81 215 LEU A N 1
ATOM 1731 C CA . LEU A 1 215 ? -19.172 -1.921 -14.82 1 84.81 215 LEU A CA 1
ATOM 1732 C C . LEU A 1 215 ? -19.609 -2.141 -13.383 1 84.81 215 LEU A C 1
ATOM 1734 O O . LEU A 1 215 ? -19.625 -1.203 -12.578 1 84.81 215 LEU A O 1
ATOM 1738 N N . TYR A 1 216 ? -20.016 -3.271 -13.125 1 80.5 216 TYR A N 1
ATOM 1739 C CA . TYR A 1 216 ? -20.469 -3.592 -11.773 1 80.5 216 TYR A CA 1
ATOM 1740 C C . TYR A 1 216 ? -19.297 -3.887 -10.852 1 80.5 216 TYR A C 1
ATOM 1742 O O . TYR A 1 216 ? -18.625 -4.914 -11 1 80.5 216 TYR A O 1
ATOM 1750 N N . ALA A 1 217 ? -19.094 -3.086 -9.898 1 85.31 217 ALA A N 1
ATOM 1751 C CA . ALA A 1 217 ? -18 -3.273 -8.961 1 85.31 217 ALA A CA 1
ATOM 1752 C C . ALA A 1 217 ? -18.422 -4.156 -7.789 1 85.31 217 ALA A C 1
ATOM 1754 O O . ALA A 1 217 ? -18.938 -3.664 -6.785 1 85.31 217 ALA A O 1
ATOM 1755 N N . ALA A 1 218 ? -18.141 -5.398 -7.922 1 82.94 218 ALA A N 1
ATOM 1756 C CA . ALA A 1 218 ? -18.438 -6.367 -6.871 1 82.94 218 ALA A CA 1
ATOM 1757 C C . ALA A 1 218 ? -17.469 -6.238 -5.707 1 82.94 218 ALA A C 1
ATOM 1759 O O . ALA A 1 218 ? -17.797 -6.566 -4.566 1 82.94 218 ALA A O 1
ATOM 1760 N N . TYR A 1 219 ? -16.281 -5.852 -6.004 1 90.88 219 TYR A N 1
ATOM 1761 C CA . TYR A 1 219 ? -15.18 -5.711 -5.062 1 90.88 219 TYR A CA 1
ATOM 1762 C C . TYR A 1 219 ? -14.359 -4.457 -5.367 1 90.88 219 TYR A C 1
ATOM 1764 O O . TYR A 1 219 ? -14.172 -4.105 -6.535 1 90.88 219 TYR A O 1
ATOM 1772 N N . ARG A 1 220 ? -13.945 -3.771 -4.297 1 93.81 220 ARG A N 1
ATOM 1773 C CA . ARG A 1 220 ? -13.102 -2.584 -4.41 1 93.81 220 ARG A CA 1
ATOM 1774 C C . ARG A 1 220 ? -11.945 -2.635 -3.418 1 93.81 220 ARG A C 1
ATOM 1776 O O . ARG A 1 220 ? -12.109 -3.096 -2.287 1 93.81 220 ARG A O 1
ATOM 1783 N N . SER A 1 221 ? -10.828 -2.176 -3.879 1 94.62 221 SER A N 1
ATOM 1784 C CA . SER A 1 221 ? -9.68 -2.1 -2.98 1 94.62 221 SER A CA 1
ATOM 1785 C C . SER A 1 221 ? -8.672 -1.066 -3.465 1 94.62 221 SER A C 1
ATOM 1787 O O . SER A 1 221 ? -8.578 -0.789 -4.664 1 94.62 221 SER A O 1
ATOM 1789 N N . ASN A 1 222 ? -7.945 -0.508 -2.508 1 91.81 222 ASN A N 1
ATOM 1790 C CA . ASN A 1 222 ? -6.848 0.393 -2.844 1 91.81 222 ASN A CA 1
ATOM 1791 C C . ASN A 1 222 ? -5.523 -0.358 -2.971 1 91.81 222 ASN A C 1
ATOM 1793 O O . ASN A 1 222 ? -4.461 0.259 -3.037 1 91.81 222 ASN A O 1
ATOM 1797 N N . SER A 1 223 ? -5.578 -1.642 -2.967 1 92.81 223 SER A N 1
ATOM 1798 C CA . SER A 1 223 ? -4.383 -2.473 -3.035 1 92.81 223 SER A CA 1
ATOM 1799 C C . SER A 1 223 ? -4.375 -3.332 -4.297 1 92.81 223 SER A C 1
ATOM 1801 O O . SER A 1 223 ? -5.258 -4.172 -4.484 1 92.81 223 SER A O 1
ATOM 1803 N N . GLU A 1 224 ? -3.307 -3.152 -5.035 1 91.12 224 GLU A N 1
ATOM 1804 C CA . GLU A 1 224 ? -3.16 -3.967 -6.238 1 91.12 224 GLU A CA 1
ATOM 1805 C C . GLU A 1 224 ? -3.047 -5.449 -5.891 1 91.12 224 GLU A C 1
ATOM 1807 O O . GLU A 1 224 ? -3.572 -6.301 -6.609 1 91.12 224 GLU A O 1
ATOM 1812 N N . GLU A 1 225 ? -2.359 -5.711 -4.859 1 89 225 GLU A N 1
ATOM 1813 C CA . GLU A 1 225 ? -2.156 -7.09 -4.414 1 89 225 GLU A CA 1
ATOM 1814 C C . GLU A 1 225 ? -3.488 -7.773 -4.117 1 89 225 GLU A C 1
ATOM 1816 O O . GLU A 1 225 ? -3.721 -8.906 -4.555 1 89 225 GLU A O 1
ATOM 1821 N N . TRP A 1 226 ? -4.32 -7.102 -3.385 1 92.25 226 TRP A N 1
ATOM 1822 C CA . TRP A 1 226 ? -5.598 -7.695 -3.01 1 92.25 226 TRP A CA 1
ATOM 1823 C C . TRP A 1 226 ? -6.504 -7.844 -4.227 1 92.25 226 TRP A C 1
ATOM 1825 O O . TRP A 1 226 ? -7.227 -8.836 -4.352 1 92.25 226 TRP A O 1
ATOM 1835 N N . ILE A 1 227 ? -6.48 -6.875 -5.102 1 93.44 227 ILE A N 1
ATOM 1836 C CA . ILE A 1 227 ? -7.234 -6.984 -6.348 1 93.44 227 ILE A CA 1
ATOM 1837 C C . ILE A 1 227 ? -6.789 -8.234 -7.109 1 93.44 227 ILE A C 1
ATOM 1839 O O . ILE A 1 227 ? -7.617 -9.047 -7.52 1 93.44 227 ILE A O 1
ATOM 1843 N N . LEU A 1 228 ? -5.539 -8.391 -7.23 1 91.94 228 LEU A N 1
ATOM 1844 C CA . LEU A 1 228 ? -4.984 -9.5 -7.992 1 91.94 228 LEU A CA 1
ATOM 1845 C C . LEU A 1 228 ? -5.355 -10.836 -7.355 1 91.94 228 LEU A C 1
ATOM 1847 O O . LEU A 1 228 ? -5.652 -11.805 -8.062 1 91.94 228 LEU A O 1
ATOM 1851 N N . ASN A 1 229 ? -5.293 -10.922 -6.137 1 90.38 229 ASN A N 1
ATOM 1852 C CA . ASN A 1 229 ? -5.633 -12.164 -5.453 1 90.38 229 ASN A CA 1
ATOM 1853 C C . ASN A 1 229 ? -7.102 -12.531 -5.656 1 90.38 229 ASN A C 1
ATOM 1855 O O . ASN A 1 229 ? -7.445 -13.711 -5.746 1 90.38 229 ASN A O 1
ATOM 1859 N N . MET A 1 230 ? -7.918 -11.516 -5.676 1 92.06 230 MET A N 1
ATOM 1860 C CA . MET A 1 230 ? -9.328 -11.781 -5.945 1 92.06 230 MET A CA 1
ATOM 1861 C C . MET A 1 230 ? -9.539 -12.219 -7.391 1 92.06 230 MET A C 1
ATOM 1863 O O . MET A 1 230 ? -10.391 -13.062 -7.672 1 92.06 230 MET A O 1
ATOM 1867 N N . VAL A 1 231 ? -8.781 -11.617 -8.273 1 94.44 231 VAL A N 1
ATOM 1868 C CA . VAL A 1 231 ? -8.812 -12.078 -9.664 1 94.44 231 VAL A CA 1
ATOM 1869 C C . VAL A 1 231 ? -8.414 -13.547 -9.727 1 94.44 231 VAL A C 1
ATOM 1871 O O . VAL A 1 231 ? -9.102 -14.352 -10.359 1 94.44 231 VAL A O 1
ATOM 1874 N N . ARG A 1 232 ? -7.344 -13.883 -9.062 1 91.19 232 ARG A N 1
ATOM 1875 C CA . ARG A 1 232 ? -6.836 -15.25 -9.031 1 91.19 232 ARG A CA 1
ATOM 1876 C C . ARG A 1 232 ? -7.898 -16.219 -8.531 1 91.19 232 ARG A C 1
ATOM 1878 O O . ARG A 1 232 ? -8.008 -17.344 -9.031 1 91.19 232 ARG A O 1
ATOM 1885 N N . ALA A 1 233 ? -8.648 -15.758 -7.645 1 89.31 233 ALA A N 1
ATOM 1886 C CA . ALA A 1 233 ? -9.68 -16.594 -7.02 1 89.31 233 ALA A CA 1
ATOM 1887 C C . ALA A 1 233 ? -10.914 -16.688 -7.898 1 89.31 233 ALA A C 1
ATOM 1889 O O . ALA A 1 233 ? -11.883 -17.375 -7.551 1 89.31 233 ALA A O 1
ATOM 1890 N N . GLY A 1 234 ? -10.93 -15.922 -8.945 1 91 234 GLY A N 1
ATOM 1891 C CA . GLY A 1 234 ? -12.016 -16.016 -9.906 1 91 234 GLY A CA 1
ATOM 1892 C C . GLY A 1 234 ? -13.219 -15.164 -9.531 1 91 234 GLY A C 1
ATOM 1893 O O . GLY A 1 234 ? -14.336 -15.438 -9.969 1 91 234 GLY A O 1
ATOM 1894 N N . MET A 1 235 ? -13.016 -14.133 -8.766 1 92.31 235 MET A N 1
ATOM 1895 C CA . MET A 1 235 ? -14.133 -13.344 -8.258 1 92.31 235 MET A CA 1
ATOM 1896 C C . MET A 1 235 ? -14.562 -12.289 -9.273 1 92.31 235 MET A C 1
ATOM 1898 O O . MET A 1 235 ? -15.609 -11.664 -9.125 1 92.31 235 MET A O 1
ATOM 1902 N N . GLY A 1 236 ? -13.734 -12.078 -10.227 1 94.75 236 GLY A N 1
ATOM 1903 C CA . GLY A 1 236 ? -14.016 -11.102 -11.266 1 94.75 236 GLY A CA 1
ATOM 1904 C C . GLY A 1 236 ? -12.797 -10.766 -12.109 1 94.75 236 GLY A C 1
ATOM 1905 O O . GLY A 1 236 ? -11.805 -11.492 -12.094 1 94.75 236 GLY A O 1
ATOM 1906 N N . VAL A 1 237 ? -12.984 -9.703 -12.898 1 96.56 237 VAL A N 1
ATOM 1907 C CA . VAL A 1 237 ? -11.906 -9.25 -13.766 1 96.56 237 VAL A CA 1
ATOM 1908 C C . VAL A 1 237 ? -11.516 -7.816 -13.398 1 96.56 237 VAL A C 1
ATOM 1910 O O . VAL A 1 237 ? -12.289 -7.105 -12.75 1 96.56 237 VAL A O 1
ATOM 1913 N N . ALA A 1 238 ? -10.344 -7.465 -13.766 1 95.94 238 ALA A N 1
ATOM 1914 C CA . ALA A 1 238 ? -9.859 -6.121 -13.453 1 95.94 238 ALA A CA 1
ATOM 1915 C C . ALA A 1 238 ? -9.055 -5.543 -14.617 1 95.94 238 ALA A C 1
ATOM 1917 O O . ALA A 1 238 ? -8.383 -6.281 -15.344 1 95.94 238 ALA A O 1
ATOM 1918 N N . LEU A 1 239 ? -9.188 -4.254 -14.797 1 94.62 239 LEU A N 1
ATOM 1919 C CA . LEU A 1 239 ? -8.297 -3.512 -15.68 1 94.62 239 LEU A CA 1
ATOM 1920 C C . LEU A 1 239 ? -7.023 -3.098 -14.953 1 94.62 239 LEU A C 1
ATOM 1922 O O . LEU A 1 239 ? -7.078 -2.33 -13.992 1 94.62 239 LEU A O 1
ATOM 1926 N N . MET A 1 240 ? -5.91 -3.57 -15.453 1 94.69 240 MET A N 1
ATOM 1927 C CA . MET A 1 240 ? -4.652 -3.355 -14.742 1 94.69 240 MET A CA 1
ATOM 1928 C C . MET A 1 240 ? -3.525 -3.027 -15.719 1 94.69 240 MET A C 1
ATOM 1930 O O . MET A 1 240 ? -3.59 -3.396 -16.891 1 94.69 240 MET A O 1
ATOM 1934 N N . PRO A 1 241 ? -2.486 -2.305 -15.188 1 93.75 241 PRO A N 1
ATOM 1935 C CA . PRO A 1 241 ? -1.279 -2.197 -16 1 93.75 241 PRO A CA 1
ATOM 1936 C C . PRO A 1 241 ? -0.646 -3.555 -16.312 1 93.75 241 PRO A C 1
ATOM 1938 O O . PRO A 1 241 ? -0.56 -4.406 -15.422 1 93.75 241 PRO A O 1
ATOM 1941 N N . GLU A 1 242 ? -0.199 -3.729 -17.453 1 92.38 242 GLU A N 1
ATOM 1942 C CA . GLU A 1 242 ? 0.312 -5.004 -17.953 1 92.38 242 GLU A CA 1
ATOM 1943 C C . GLU A 1 242 ? 1.437 -5.527 -17.062 1 92.38 242 GLU A C 1
ATOM 1945 O O . GLU A 1 242 ? 1.462 -6.711 -16.719 1 92.38 242 GLU A O 1
ATOM 1950 N N . PHE A 1 243 ? 2.311 -4.664 -16.594 1 88.81 243 PHE A N 1
ATOM 1951 C CA . PHE A 1 243 ? 3.494 -5.102 -15.859 1 88.81 243 PHE A CA 1
ATOM 1952 C C . PHE A 1 243 ? 3.166 -5.324 -14.391 1 88.81 243 PHE A C 1
ATOM 1954 O O . PHE A 1 243 ? 4.031 -5.723 -13.609 1 88.81 243 PHE A O 1
ATOM 1961 N N . SER A 1 244 ? 1.945 -5.094 -14.016 1 88.19 244 SER A N 1
ATOM 1962 C CA . SER A 1 244 ? 1.516 -5.387 -12.648 1 88.19 244 SER A CA 1
ATOM 1963 C C . SER A 1 244 ? 0.912 -6.781 -12.547 1 88.19 244 SER A C 1
ATOM 1965 O O . SER A 1 244 ? 0.663 -7.277 -11.445 1 88.19 244 SER A O 1
ATOM 1967 N N . VAL A 1 245 ? 0.596 -7.379 -13.633 1 90.25 245 VAL A N 1
ATOM 1968 C CA . VAL A 1 245 ? 0.064 -8.734 -13.656 1 90.25 245 VAL A CA 1
ATOM 1969 C C . VAL A 1 245 ? 1.213 -9.742 -13.672 1 90.25 245 VAL A C 1
ATOM 1971 O O . VAL A 1 245 ? 2.072 -9.695 -14.555 1 90.25 245 VAL A O 1
ATOM 1974 N N . PRO A 1 246 ? 1.208 -10.586 -12.68 1 82.19 246 PRO A N 1
ATOM 1975 C CA . PRO A 1 246 ? 2.289 -11.578 -12.656 1 82.19 246 PRO A CA 1
ATOM 1976 C C . PRO A 1 246 ? 2.25 -12.523 -13.852 1 82.19 246 PRO A C 1
ATOM 1978 O O . PRO A 1 246 ? 1.177 -12.984 -14.25 1 82.19 246 PRO A O 1
ATOM 1981 N N . LYS A 1 247 ? 3.357 -12.844 -14.5 1 73.44 247 LYS A N 1
ATOM 1982 C CA . LYS A 1 247 ? 3.441 -13.664 -15.711 1 73.44 247 LYS A CA 1
ATOM 1983 C C . LYS A 1 247 ? 3.613 -15.141 -15.359 1 73.44 247 LYS A C 1
ATOM 1985 O O . LYS A 1 247 ? 3.189 -16.016 -16.125 1 73.44 247 LYS A O 1
ATOM 1990 N N . ASP A 1 248 ? 4.078 -15.453 -14.242 1 64.88 248 ASP A N 1
ATOM 1991 C CA . ASP A 1 248 ? 4.57 -16.812 -14.07 1 64.88 248 ASP A CA 1
ATOM 1992 C C . ASP A 1 248 ? 3.74 -17.578 -13.031 1 64.88 248 ASP A C 1
ATOM 1994 O O . ASP A 1 248 ? 4.199 -18.562 -12.469 1 64.88 248 ASP A O 1
ATOM 1998 N N . THR A 1 249 ? 2.58 -17.203 -12.75 1 65.06 249 THR A N 1
ATOM 1999 C CA . THR A 1 249 ? 1.914 -17.938 -11.68 1 65.06 249 THR A CA 1
ATOM 2000 C C . THR A 1 249 ? 0.932 -18.953 -12.25 1 65.06 249 THR A C 1
ATOM 2002 O O . THR A 1 249 ? 0.555 -19.906 -11.562 1 65.06 249 THR A O 1
ATOM 2005 N N . GLY A 1 250 ? 0.625 -18.797 -13.531 1 74.56 250 GLY A N 1
ATOM 2006 C CA . GLY A 1 250 ? -0.35 -19.688 -14.141 1 74.56 250 GLY A CA 1
ATOM 2007 C C . GLY A 1 250 ? -1.739 -19.547 -13.547 1 74.56 250 GLY A C 1
ATOM 2008 O O . GLY A 1 250 ? -2.652 -20.297 -13.906 1 74.56 250 GLY A O 1
ATOM 2009 N N . LEU A 1 251 ? -1.929 -18.734 -12.695 1 86.56 251 LEU A N 1
ATOM 2010 C CA . LEU A 1 251 ? -3.23 -18.594 -12.047 1 86.56 251 LEU A CA 1
ATOM 2011 C C . LEU A 1 251 ? -3.982 -17.375 -12.578 1 86.56 251 LEU A C 1
ATOM 2013 O O . LEU A 1 251 ? -5.211 -17.312 -12.484 1 86.56 251 LEU A O 1
ATOM 2017 N N . VAL A 1 252 ? -3.234 -16.453 -13.102 1 92.56 252 VAL A N 1
ATOM 2018 C CA . VAL A 1 252 ? -3.822 -15.234 -13.656 1 92.56 252 VAL A CA 1
ATOM 2019 C C . VAL A 1 252 ? -3.322 -15.023 -15.086 1 92.56 252 VAL A C 1
ATOM 2021 O O . VAL A 1 252 ? -2.16 -15.305 -15.391 1 92.56 252 VAL A O 1
ATOM 2024 N N . ASP A 1 253 ? -4.168 -14.672 -15.922 1 94.56 253 ASP A N 1
ATOM 2025 C CA . ASP A 1 253 ? -3.848 -14.305 -17.297 1 94.56 253 ASP A CA 1
ATOM 2026 C C . ASP A 1 253 ? -4.461 -12.961 -17.672 1 94.56 253 ASP A C 1
ATOM 2028 O O . ASP A 1 253 ? -5.188 -12.359 -16.875 1 94.56 253 ASP A O 1
ATOM 2032 N N . TYR A 1 254 ? -4.02 -12.461 -18.828 1 95.94 254 TYR A N 1
ATOM 2033 C CA . TYR A 1 254 ? -4.598 -11.188 -19.25 1 95.94 254 TYR A CA 1
ATOM 2034 C C . TYR A 1 254 ? -4.715 -11.117 -20.766 1 95.94 254 TYR A C 1
ATOM 2036 O O . TYR A 1 254 ? -4.105 -11.914 -21.484 1 95.94 254 TYR A O 1
ATOM 2044 N N . ARG A 1 255 ? -5.582 -10.234 -21.219 1 96.62 255 ARG A N 1
ATOM 2045 C CA . ARG A 1 255 ? -5.727 -9.875 -22.625 1 96.62 255 ARG A CA 1
ATOM 2046 C C . ARG A 1 255 ? -5.715 -8.359 -22.812 1 96.62 255 ARG A C 1
ATOM 2048 O O . ARG A 1 255 ? -6.043 -7.617 -21.875 1 96.62 255 ARG A O 1
ATOM 2055 N N . ASN A 1 256 ? -5.352 -8.039 -23.969 1 95.69 256 ASN A N 1
ATOM 2056 C CA . ASN A 1 256 ? -5.355 -6.609 -24.281 1 95.69 256 ASN A CA 1
ATOM 2057 C C . ASN A 1 256 ? -6.773 -6.043 -24.297 1 95.69 256 ASN A C 1
ATOM 2059 O O . ASN A 1 256 ? -7.699 -6.688 -24.781 1 95.69 256 ASN A O 1
ATOM 2063 N N . LEU A 1 257 ? -6.914 -4.875 -23.609 1 94.06 257 LEU A N 1
ATOM 2064 C CA . LEU A 1 257 ? -8.133 -4.094 -23.781 1 94.06 257 LEU A CA 1
ATOM 2065 C C . LEU A 1 257 ? -8.109 -3.344 -25.109 1 94.06 257 LEU A C 1
ATOM 2067 O O . LEU A 1 257 ? -7.141 -2.648 -25.422 1 94.06 257 LEU A O 1
ATOM 2071 N N . ILE A 1 258 ? -9.227 -3.574 -25.844 1 91.06 258 ILE A N 1
ATOM 2072 C CA . ILE A 1 258 ? -9.367 -2.842 -27.094 1 91.06 258 ILE A CA 1
ATOM 2073 C C . ILE A 1 258 ? -10.672 -2.039 -27.078 1 91.06 258 ILE A C 1
ATOM 2075 O O . ILE A 1 258 ? -11.578 -2.332 -26.297 1 91.06 258 ILE A O 1
ATOM 2079 N N . GLU A 1 259 ? -10.812 -1.007 -27.828 1 86.19 259 GLU A N 1
ATOM 2080 C CA . GLU A 1 259 ? -12 -0.167 -27.969 1 86.19 259 GLU A CA 1
ATOM 2081 C C . GLU A 1 259 ? -12.492 0.325 -26.609 1 86.19 259 GLU A C 1
ATOM 2083 O O . GLU A 1 259 ? -13.586 -0.032 -26.172 1 86.19 259 GLU A O 1
ATOM 2088 N N . PRO A 1 260 ? -11.656 1.109 -25.922 1 87.81 260 PRO A N 1
ATOM 2089 C CA . PRO A 1 260 ? -10.43 1.76 -26.375 1 87.81 260 PRO A CA 1
ATOM 2090 C C . PRO A 1 260 ? -9.172 1.096 -25.812 1 87.81 260 PRO A C 1
ATOM 2092 O O . PRO A 1 260 ? -9.242 0.35 -24.844 1 87.81 260 PRO A O 1
ATOM 2095 N N . GLU A 1 261 ? -8.141 1.341 -26.609 1 90.62 261 GLU A N 1
ATOM 2096 C CA . GLU A 1 261 ? -6.84 1.058 -26.016 1 90.62 261 GLU A CA 1
ATOM 2097 C C . GLU A 1 261 ? -6.449 2.137 -25.016 1 90.62 261 GLU A C 1
ATOM 2099 O O . GLU A 1 261 ? -6.648 3.326 -25.25 1 90.62 261 GLU A O 1
ATOM 2104 N N . ILE A 1 262 ? -6.023 1.631 -23.891 1 89.44 262 ILE A N 1
ATOM 2105 C CA . ILE A 1 262 ? -5.543 2.562 -22.875 1 89.44 262 ILE A CA 1
ATOM 2106 C C . ILE A 1 262 ? -4.07 2.299 -22.578 1 89.44 262 ILE A C 1
ATOM 2108 O O . ILE A 1 262 ? -3.678 1.163 -22.297 1 89.44 262 ILE A O 1
ATOM 2112 N N . VAL A 1 263 ? -3.271 3.342 -22.734 1 91.75 263 VAL A N 1
ATOM 2113 C CA . VAL A 1 263 ? -1.837 3.234 -22.5 1 91.75 263 VAL A CA 1
ATOM 2114 C C . VAL A 1 263 ? -1.392 4.332 -21.531 1 91.75 263 VAL A C 1
ATOM 2116 O O . VAL A 1 263 ? -2.064 5.355 -21.391 1 91.75 263 VAL A O 1
ATOM 2119 N N . ARG A 1 264 ? -0.305 4.039 -20.797 1 91.5 264 ARG A N 1
ATOM 2120 C CA . ARG A 1 264 ? 0.298 5.055 -19.938 1 91.5 264 ARG A CA 1
ATOM 2121 C C . ARG A 1 264 ? 1.812 5.098 -20.125 1 91.5 264 ARG A C 1
ATOM 2123 O O . ARG A 1 264 ? 2.418 4.113 -20.547 1 91.5 264 ARG A O 1
ATOM 2130 N N . ASP A 1 265 ? 2.32 6.266 -19.812 1 93.56 265 ASP A N 1
ATOM 2131 C CA . ASP A 1 265 ? 3.766 6.473 -19.844 1 93.56 265 ASP A CA 1
ATOM 2132 C C . ASP A 1 265 ? 4.34 6.547 -18.438 1 93.56 265 ASP A C 1
ATOM 2134 O O . ASP A 1 265 ? 3.906 7.371 -17.625 1 93.56 265 ASP A O 1
ATOM 2138 N N . ILE A 1 266 ? 5.25 5.688 -18.188 1 95.19 266 ILE A N 1
ATOM 2139 C CA . ILE A 1 266 ? 5.941 5.719 -16.906 1 95.19 266 ILE A CA 1
ATOM 2140 C C . ILE A 1 266 ? 7.195 6.582 -17.016 1 95.19 266 ILE A C 1
ATOM 2142 O O . ILE A 1 266 ? 8.023 6.383 -17.906 1 95.19 266 ILE A O 1
ATOM 2146 N N . HIS A 1 267 ? 7.32 7.477 -16.047 1 95.75 267 HIS A N 1
ATOM 2147 C CA . HIS A 1 267 ? 8.422 8.43 -16.094 1 95.75 267 HIS A CA 1
ATOM 2148 C C . HIS A 1 267 ? 9.227 8.398 -14.797 1 95.75 267 HIS A C 1
ATOM 2150 O O . HIS A 1 267 ? 8.68 8.117 -13.727 1 95.75 267 HIS A O 1
ATOM 2156 N N . ALA A 1 268 ? 10.5 8.656 -14.977 1 95.5 268 ALA A N 1
ATOM 2157 C CA . ALA A 1 268 ? 11.336 9.094 -13.852 1 95.5 268 ALA A CA 1
ATOM 2158 C C . ALA A 1 268 ? 11.344 10.609 -13.734 1 95.5 268 ALA A C 1
ATOM 2160 O O . ALA A 1 268 ? 11.641 11.312 -14.703 1 95.5 268 ALA A O 1
ATOM 2161 N N . ILE A 1 269 ? 10.938 11.086 -12.617 1 94.94 269 ILE A N 1
ATOM 2162 C CA . ILE A 1 269 ? 10.844 12.523 -12.383 1 94.94 269 ILE A CA 1
ATOM 2163 C C . ILE A 1 269 ? 11.82 12.93 -11.281 1 94.94 269 ILE A C 1
ATOM 2165 O O . ILE A 1 269 ? 11.898 12.281 -10.234 1 94.94 269 ILE A O 1
ATOM 2169 N N . PHE A 1 270 ? 12.594 13.938 -11.477 1 92.12 270 PHE A N 1
ATOM 2170 C CA . PHE A 1 270 ? 13.586 14.398 -10.516 1 92.12 270 PHE A CA 1
ATOM 2171 C C . PHE A 1 270 ? 13.812 15.898 -10.641 1 92.12 270 PHE A C 1
ATOM 2173 O O . PHE A 1 270 ? 13.383 16.516 -11.617 1 92.12 270 PHE A O 1
ATOM 2180 N N . GLN A 1 271 ? 14.383 16.453 -9.594 1 86.31 271 GLN A N 1
ATOM 2181 C CA . GLN A 1 271 ? 14.617 17.906 -9.578 1 86.31 271 GLN A CA 1
ATOM 2182 C C . GLN A 1 271 ? 15.859 18.266 -10.391 1 86.31 271 GLN A C 1
ATOM 2184 O O . GLN A 1 271 ? 16.859 17.547 -10.359 1 86.31 271 GLN A O 1
ATOM 2189 N N . THR A 1 272 ? 15.781 19.359 -11.109 1 75.12 272 THR A N 1
ATOM 2190 C CA . THR A 1 272 ? 16.891 19.828 -11.938 1 75.12 272 THR A CA 1
ATOM 2191 C C . THR A 1 272 ? 17.891 20.625 -11.102 1 75.12 272 THR A C 1
ATOM 2193 O O . THR A 1 272 ? 19.078 20.641 -11.406 1 75.12 272 THR A O 1
ATOM 2196 N N . GLN A 1 273 ? 17.422 21.438 -10.258 1 62.88 273 GLN A N 1
ATOM 2197 C CA . GLN A 1 273 ? 18.25 22.453 -9.641 1 62.88 273 GLN A CA 1
ATOM 2198 C C . GLN A 1 273 ? 19.188 21.859 -8.609 1 62.88 273 GLN A C 1
ATOM 2200 O O . GLN A 1 273 ? 20.078 22.531 -8.102 1 62.88 273 GLN A O 1
ATOM 2205 N N . VAL A 1 274 ? 18.953 20.781 -8.195 1 56.94 274 VAL A N 1
ATOM 2206 C CA . VAL A 1 274 ? 19.828 20.25 -7.148 1 56.94 274 VAL A CA 1
ATOM 2207 C C . VAL A 1 274 ? 21.016 19.531 -7.781 1 56.94 274 VAL A C 1
ATOM 2209 O O . VAL A 1 274 ? 20.906 18.969 -8.867 1 56.94 274 VAL A O 1
ATOM 2212 N N . SER A 1 275 ? 22.281 19.875 -7.422 1 57.53 275 SER A N 1
ATOM 2213 C CA . SER A 1 275 ? 23.469 19.188 -7.902 1 57.53 275 SER A CA 1
ATOM 2214 C C . SER A 1 275 ? 23.219 17.688 -8.039 1 57.53 275 SER A C 1
ATOM 2216 O O . SER A 1 275 ? 22.656 17.062 -7.137 1 57.53 275 SER A O 1
ATOM 2218 N N . PRO A 1 276 ? 23.438 17.312 -9.164 1 62.56 276 PRO A N 1
ATOM 2219 C CA . PRO A 1 276 ? 23.172 15.891 -9.414 1 62.56 276 PRO A CA 1
ATOM 2220 C C . PRO A 1 276 ? 23.969 14.969 -8.492 1 62.56 276 PRO A C 1
ATOM 2222 O O . PRO A 1 276 ? 25.188 15.125 -8.359 1 62.56 276 PRO A O 1
ATOM 2225 N N . LYS A 1 277 ? 23.312 14.352 -7.648 1 72.81 277 LYS A N 1
ATOM 2226 C CA . LYS A 1 277 ? 23.969 13.281 -6.902 1 72.81 277 LYS A CA 1
ATOM 2227 C C . LYS A 1 277 ? 24.391 12.141 -7.824 1 72.81 277 LYS A C 1
ATOM 2229 O O . LYS A 1 277 ? 23.562 11.609 -8.57 1 72.81 277 LYS A O 1
ATOM 2234 N N . PRO A 1 278 ? 25.672 11.875 -7.961 1 77.81 278 PRO A N 1
ATOM 2235 C CA . PRO A 1 278 ? 26.141 10.812 -8.852 1 77.81 278 PRO A CA 1
ATOM 2236 C C . PRO A 1 278 ? 25.344 9.516 -8.711 1 77.81 278 PRO A C 1
ATOM 2238 O O . PRO A 1 278 ? 25.094 8.828 -9.703 1 77.81 278 PRO A O 1
ATOM 2241 N N . GLU A 1 279 ? 25 9.227 -7.543 1 82.19 279 GLU A N 1
ATOM 2242 C CA . GLU A 1 279 ? 24.266 7.988 -7.297 1 82.19 279 GLU A CA 1
ATOM 2243 C C . GLU A 1 279 ? 22.891 8.023 -7.957 1 82.19 279 GLU A C 1
ATOM 2245 O O . GLU A 1 279 ? 22.406 7.008 -8.461 1 82.19 279 GLU A O 1
ATOM 2250 N N . ARG A 1 280 ? 22.312 9.172 -7.973 1 86.88 280 ARG A N 1
ATOM 2251 C CA . ARG A 1 280 ? 21.016 9.312 -8.641 1 86.88 280 ARG A CA 1
ATOM 2252 C C . ARG A 1 280 ? 21.156 9.156 -10.148 1 86.88 280 ARG A C 1
ATOM 2254 O O . ARG A 1 280 ? 20.344 8.484 -10.781 1 86.88 280 ARG A O 1
ATOM 2261 N N . GLN A 1 281 ? 22.188 9.773 -10.695 1 87.19 281 GLN A N 1
ATOM 2262 C CA . GLN A 1 281 ? 22.438 9.664 -12.133 1 87.19 281 GLN A CA 1
ATOM 2263 C C . GLN A 1 281 ? 22.719 8.227 -12.539 1 87.19 281 GLN A C 1
ATOM 2265 O O . GLN A 1 281 ? 22.266 7.77 -13.586 1 87.19 281 GLN A O 1
ATOM 2270 N N . ALA A 1 282 ? 23.438 7.59 -11.711 1 89.25 282 ALA A N 1
ATOM 2271 C CA . ALA A 1 282 ? 23.719 6.184 -11.984 1 89.25 282 ALA A CA 1
ATOM 2272 C C . ALA A 1 282 ? 22.438 5.355 -11.977 1 89.25 282 ALA A C 1
ATOM 2274 O O . ALA A 1 282 ? 22.25 4.477 -12.828 1 89.25 282 ALA A O 1
ATOM 2275 N N . LEU A 1 283 ? 21.578 5.637 -11.047 1 92.44 283 LEU A N 1
ATOM 2276 C CA . LEU A 1 283 ? 20.312 4.918 -10.969 1 92.44 283 LEU A CA 1
ATOM 2277 C C . LEU A 1 283 ? 19.438 5.207 -12.195 1 92.44 283 LEU A C 1
ATOM 2279 O O . LEU A 1 283 ? 18.859 4.293 -12.773 1 92.44 283 LEU A O 1
ATOM 2283 N N . ILE A 1 284 ? 19.406 6.445 -12.57 1 91.31 284 ILE A N 1
ATOM 2284 C CA . ILE A 1 284 ? 18.625 6.852 -13.734 1 91.31 284 ILE A CA 1
ATOM 2285 C C . ILE A 1 284 ? 19.141 6.145 -14.984 1 91.31 284 ILE A C 1
ATOM 2287 O O . ILE A 1 284 ? 18.359 5.66 -15.805 1 91.31 284 ILE A O 1
ATOM 2291 N N . ALA A 1 285 ? 20.422 6.09 -15.125 1 91.56 285 ALA A N 1
ATOM 2292 C CA . ALA A 1 285 ? 21.031 5.402 -16.266 1 91.56 285 ALA A CA 1
ATOM 2293 C C . ALA A 1 285 ? 20.641 3.924 -16.281 1 91.56 285 ALA A C 1
ATOM 2295 O O . ALA A 1 285 ? 20.328 3.369 -17.328 1 91.56 285 ALA A O 1
ATOM 2296 N N . LYS A 1 286 ? 20.641 3.285 -15.133 1 93.44 286 LYS A N 1
ATOM 2297 C CA . LYS A 1 286 ? 20.266 1.881 -15.031 1 93.44 286 LYS A CA 1
ATOM 2298 C C . LYS A 1 286 ? 18.797 1.683 -15.406 1 93.44 286 LYS A C 1
ATOM 2300 O O . LYS A 1 286 ? 18.453 0.706 -16.078 1 93.44 286 LYS A O 1
ATOM 2305 N N . LEU A 1 287 ? 17.969 2.59 -14.945 1 93.75 287 LEU A N 1
ATOM 2306 C CA . LEU A 1 287 ? 16.547 2.523 -15.25 1 93.75 287 LEU A CA 1
ATOM 2307 C C . LEU A 1 287 ? 16.297 2.646 -16.75 1 93.75 287 LEU A C 1
ATOM 2309 O O . LEU A 1 287 ? 15.461 1.936 -17.312 1 93.75 287 LEU A O 1
ATOM 2313 N N . GLN A 1 288 ? 17.016 3.443 -17.359 1 91.44 288 GLN A N 1
ATOM 2314 C CA . GLN A 1 288 ? 16.891 3.639 -18.797 1 91.44 288 GLN A CA 1
ATOM 2315 C C . GLN A 1 288 ? 17.344 2.402 -19.562 1 91.44 288 GLN A C 1
ATOM 2317 O O . GLN A 1 288 ? 16.766 2.055 -20.594 1 91.44 288 GLN A O 1
ATOM 2322 N N . GLN A 1 289 ? 18.297 1.764 -19.094 1 89.12 289 GLN A N 1
ATOM 2323 C CA . GLN A 1 289 ? 18.828 0.568 -19.734 1 89.12 289 GLN A CA 1
ATOM 2324 C C . GLN A 1 289 ? 17.859 -0.607 -19.594 1 89.12 289 GLN A C 1
ATOM 2326 O O . GLN A 1 289 ? 17.844 -1.497 -20.453 1 89.12 289 GLN A O 1
ATOM 2331 N N . GLY A 1 290 ? 17.141 -0.557 -18.531 1 85.75 290 GLY A N 1
ATOM 2332 C CA . GLY A 1 290 ? 16.25 -1.671 -18.25 1 85.75 290 GLY A CA 1
ATOM 2333 C C . GLY A 1 290 ? 15.031 -1.702 -19.156 1 85.75 290 GLY A C 1
ATOM 2334 O O . GLY A 1 290 ? 14.328 -2.713 -19.234 1 85.75 290 GLY A O 1
ATOM 2335 N N . PHE A 1 291 ? 14.773 -0.582 -19.781 1 81.44 291 PHE A N 1
ATOM 2336 C CA . PHE A 1 291 ? 13.609 -0.536 -20.656 1 81.44 291 PHE A CA 1
ATOM 2337 C C . PHE A 1 291 ? 13.969 0.072 -22 1 81.44 291 PHE A C 1
ATOM 2339 O O . PHE A 1 291 ? 13.523 -0.408 -23.047 1 81.44 291 PHE A O 1
ATOM 2346 N N . MET B 1 1 ? -29.406 24 8.305 1 64.12 1 MET B N 1
ATOM 2347 C CA . MET B 1 1 ? -28.156 23.281 8.109 1 64.12 1 MET B CA 1
ATOM 2348 C C . MET B 1 1 ? -28.328 22.141 7.117 1 64.12 1 MET B C 1
ATOM 2350 O O . MET B 1 1 ? -29.234 21.312 7.266 1 64.12 1 MET B O 1
ATOM 2354 N N . GLU B 1 2 ? -27.641 22.266 6.059 1 71.5 2 GLU B N 1
ATOM 2355 C CA . GLU B 1 2 ? -27.75 21.297 4.973 1 71.5 2 GLU B CA 1
ATOM 2356 C C . GLU B 1 2 ? -26.5 20.422 4.898 1 71.5 2 GLU B C 1
ATOM 2358 O O . GLU B 1 2 ? -25.406 20.844 5.289 1 71.5 2 GLU B O 1
ATOM 2363 N N . MET B 1 3 ? -26.75 19.234 4.352 1 74.38 3 MET B N 1
ATOM 2364 C CA . MET B 1 3 ? -25.672 18.25 4.316 1 74.38 3 MET B CA 1
ATOM 2365 C C . MET B 1 3 ? -24.484 18.766 3.498 1 74.38 3 MET B C 1
ATOM 2367 O O . MET B 1 3 ? -23.328 18.5 3.82 1 74.38 3 MET B O 1
ATOM 2371 N N . HIS B 1 4 ? -24.812 19.516 2.471 1 77.44 4 HIS B N 1
ATOM 2372 C CA . HIS B 1 4 ? -23.719 20.016 1.655 1 77.44 4 HIS B CA 1
ATOM 2373 C C . HIS B 1 4 ? -22.875 21.031 2.422 1 77.44 4 HIS B C 1
ATOM 2375 O O . HIS B 1 4 ? -21.656 21.109 2.232 1 77.44 4 HIS B O 1
ATOM 2381 N N . GLN B 1 5 ? -23.484 21.828 3.311 1 78.88 5 GLN B N 1
ATOM 2382 C CA . GLN B 1 5 ? -22.734 22.75 4.148 1 78.88 5 GLN B CA 1
ATOM 2383 C C . GLN B 1 5 ? -21.781 22.016 5.086 1 78.88 5 GLN B C 1
ATOM 2385 O O . GLN B 1 5 ? -20.641 22.438 5.266 1 78.88 5 GLN B O 1
ATOM 2390 N N . ILE B 1 6 ? -22.328 20.953 5.625 1 80 6 ILE B N 1
ATOM 2391 C CA . ILE B 1 6 ? -21.516 20.141 6.527 1 80 6 ILE B CA 1
ATOM 2392 C C . ILE B 1 6 ? -20.344 19.531 5.762 1 80 6 ILE B C 1
ATOM 2394 O O . ILE B 1 6 ? -19.219 19.547 6.238 1 80 6 ILE B O 1
ATOM 2398 N N . ARG B 1 7 ? -20.64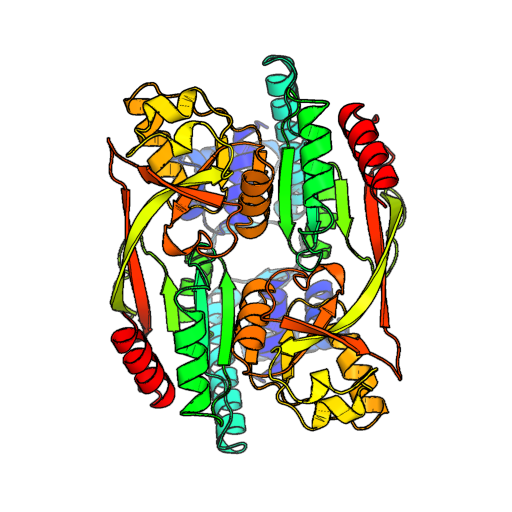1 19.031 4.625 1 81.31 7 ARG B N 1
ATOM 2399 C CA . ARG B 1 7 ? -19.625 18.453 3.754 1 81.31 7 ARG B CA 1
ATOM 2400 C C . ARG B 1 7 ? -18.516 19.469 3.439 1 81.31 7 ARG B C 1
ATOM 2402 O O . ARG B 1 7 ? -17.328 19.141 3.502 1 81.31 7 ARG B O 1
ATOM 2409 N N . TYR B 1 8 ? -18.938 20.672 3.102 1 83.75 8 TYR B N 1
ATOM 2410 C CA . TYR B 1 8 ? -18 21.734 2.779 1 83.75 8 TYR B CA 1
ATOM 2411 C C . TYR B 1 8 ? -17.156 22.109 3.998 1 83.75 8 TYR B C 1
ATOM 2413 O O . TYR B 1 8 ? -15.945 22.297 3.898 1 83.75 8 TYR B O 1
ATOM 2421 N N . PHE B 1 9 ? -17.844 22.203 5.09 1 86.94 9 PHE B N 1
ATOM 2422 C CA . PHE B 1 9 ? -17.172 22.516 6.348 1 86.94 9 PHE B CA 1
ATOM 2423 C C . PHE B 1 9 ? -16.078 21.484 6.652 1 86.94 9 PHE B C 1
ATOM 2425 O O . PHE B 1 9 ? -14.945 21.859 6.953 1 86.94 9 PHE B O 1
ATOM 2432 N N . LEU B 1 10 ? -16.484 20.297 6.535 1 83.5 10 LEU B N 1
ATOM 2433 C CA . LEU B 1 10 ? -15.547 19.219 6.859 1 83.5 10 LEU B CA 1
ATOM 2434 C C . LEU B 1 10 ? -14.406 19.172 5.855 1 83.5 10 LEU B C 1
ATOM 2436 O O . LEU B 1 10 ? -13.266 18.875 6.215 1 83.5 10 LEU B O 1
ATOM 2440 N N . ALA B 1 11 ? -14.688 19.422 4.613 1 82.88 11 ALA B N 1
ATOM 2441 C CA . ALA B 1 11 ? -13.648 19.484 3.588 1 82.88 11 ALA B CA 1
ATOM 2442 C C . ALA B 1 11 ? -12.609 20.562 3.922 1 82.88 11 ALA B C 1
ATOM 2444 O O . ALA B 1 11 ? -11.414 20.344 3.752 1 82.88 11 ALA B O 1
ATOM 2445 N N . VAL B 1 12 ? -13.156 21.656 4.367 1 83.88 12 VAL B N 1
ATOM 2446 C CA . VAL B 1 12 ? -12.25 22.734 4.75 1 83.88 12 VAL B CA 1
ATOM 2447 C C . VAL B 1 12 ? -11.414 22.297 5.957 1 83.88 12 VAL B C 1
ATOM 2449 O O . VAL B 1 12 ? -10.211 22.578 6.02 1 83.88 12 VAL B O 1
ATOM 2452 N N . CYS B 1 13 ? -12.07 21.641 6.793 1 79.5 13 CYS B N 1
ATOM 2453 C CA . CYS B 1 13 ? -11.359 21.125 7.957 1 79.5 13 CYS B CA 1
ATOM 2454 C C . CYS B 1 13 ? -10.211 20.219 7.543 1 79.5 13 CYS B C 1
ATOM 2456 O O . CYS B 1 13 ? -9.117 20.297 8.102 1 79.5 13 CYS B O 1
ATOM 2458 N N . ASP B 1 14 ? -10.562 19.406 6.609 1 76.62 14 ASP B N 1
ATOM 2459 C CA . ASP B 1 14 ? -9.633 18.359 6.215 1 76.62 14 ASP B CA 1
ATOM 2460 C C . ASP B 1 14 ? -8.539 18.906 5.305 1 76.62 14 ASP B C 1
ATOM 2462 O O . ASP B 1 14 ? -7.387 18.469 5.375 1 76.62 14 ASP B O 1
ATOM 2466 N N . LYS B 1 15 ? -8.93 19.906 4.461 1 73.69 15 LYS B N 1
ATOM 2467 C CA . LYS B 1 15 ? -8.023 20.375 3.416 1 73.69 15 LYS B CA 1
ATOM 2468 C C . LYS B 1 15 ? -7.309 21.656 3.84 1 73.69 15 LYS B C 1
ATOM 2470 O O . LYS B 1 15 ? -6.289 22.031 3.252 1 73.69 15 LYS B O 1
ATOM 2475 N N . GLY B 1 16 ? -7.855 22.375 4.801 1 75.12 16 GLY B N 1
ATOM 2476 C CA . GLY B 1 16 ? -7.188 23.484 5.445 1 75.12 16 GLY B CA 1
ATOM 2477 C C . GLY B 1 16 ? -7.473 24.812 4.777 1 75.12 16 GLY B C 1
ATOM 2478 O O . GLY B 1 16 ? -7.207 25.875 5.348 1 75.12 16 GLY B O 1
ATOM 2479 N N . THR B 1 17 ? -7.797 24.828 3.42 1 80.38 17 THR B N 1
ATOM 2480 C CA . THR B 1 17 ? -8.18 26.062 2.74 1 80.38 17 THR B CA 1
ATOM 2481 C C . THR B 1 17 ? -9.477 25.875 1.966 1 80.38 17 THR B C 1
ATOM 2483 O O . THR B 1 17 ? -9.82 24.766 1.57 1 80.38 17 THR B O 1
ATOM 2486 N N . PHE B 1 18 ? -10.117 27.031 1.813 1 83.38 18 PHE B N 1
ATOM 2487 C CA . PHE B 1 18 ? -11.391 27.016 1.096 1 83.38 18 PHE B CA 1
ATOM 2488 C C . PHE B 1 18 ? -11.18 26.609 -0.358 1 83.38 18 PHE B C 1
ATOM 2490 O O . PHE B 1 18 ? -11.984 25.859 -0.92 1 83.38 18 PHE B O 1
ATOM 2497 N N . THR B 1 19 ? -10.07 27.094 -0.833 1 80.31 19 THR B N 1
ATOM 2498 C CA . THR B 1 19 ? -9.805 26.797 -2.236 1 80.31 19 THR B CA 1
ATOM 2499 C C . THR B 1 19 ? -9.523 25.297 -2.432 1 80.31 19 THR B C 1
ATOM 2501 O O . THR B 1 19 ? -10.102 24.672 -3.316 1 80.31 19 THR B O 1
ATOM 2504 N N . ARG B 1 20 ? -8.742 24.812 -1.654 1 79.06 20 ARG B N 1
ATOM 2505 C CA . ARG B 1 20 ? -8.422 23.391 -1.737 1 79.06 20 ARG B CA 1
ATOM 2506 C C . ARG B 1 20 ? -9.633 22.531 -1.419 1 79.06 20 ARG B C 1
ATOM 2508 O O . ARG B 1 20 ? -9.844 21.484 -2.041 1 79.06 20 ARG B O 1
ATOM 2515 N N . ALA B 1 21 ? -10.297 22.922 -0.429 1 81.88 21 ALA B N 1
ATOM 2516 C CA . ALA B 1 21 ? -11.516 22.219 -0.042 1 81.88 21 ALA B CA 1
ATOM 2517 C C . ALA B 1 21 ? -12.531 22.219 -1.18 1 81.88 21 ALA B C 1
ATOM 2519 O O . ALA B 1 21 ? -13.148 21.188 -1.467 1 81.88 21 ALA B O 1
ATOM 2520 N N . ALA B 1 22 ? -12.633 23.297 -1.775 1 83 22 ALA B N 1
ATOM 2521 C CA . ALA B 1 22 ? -13.578 23.406 -2.881 1 83 22 ALA B CA 1
ATOM 2522 C C . ALA B 1 22 ? -13.211 22.469 -4.023 1 83 22 ALA B C 1
ATOM 2524 O O . ALA B 1 22 ? -14.07 21.797 -4.586 1 83 22 ALA B O 1
ATOM 2525 N N . GLN B 1 23 ? -12.008 22.422 -4.23 1 74.25 23 GLN B N 1
ATOM 2526 C CA . GLN B 1 23 ? -11.508 21.531 -5.273 1 74.25 23 GLN B CA 1
ATOM 2527 C C . GLN B 1 23 ? -11.758 20.062 -4.906 1 74.25 23 GLN B C 1
ATOM 2529 O O . GLN B 1 23 ? -12.164 19.266 -5.754 1 74.25 23 GLN B O 1
ATOM 2534 N N . ALA B 1 24 ? -11.648 19.844 -3.711 1 70.94 24 ALA B N 1
ATOM 2535 C CA . ALA B 1 24 ? -11.766 18.469 -3.227 1 70.94 24 ALA B CA 1
ATOM 2536 C C . ALA B 1 24 ? -13.211 17.984 -3.307 1 70.94 24 ALA B C 1
ATOM 2538 O O . ALA B 1 24 ? -13.453 16.781 -3.498 1 70.94 24 ALA B O 1
ATOM 2539 N N . VAL B 1 25 ? -14.086 18.906 -3.23 1 71.06 25 VAL B N 1
ATOM 2540 C CA . VAL B 1 25 ? -15.492 18.5 -3.217 1 71.06 25 VAL B CA 1
ATOM 2541 C C . VAL B 1 25 ? -16.172 18.953 -4.508 1 71.06 25 VAL B C 1
ATOM 2543 O O . VAL B 1 25 ? -17.406 18.906 -4.617 1 71.06 25 VAL B O 1
ATOM 2546 N N . TYR B 1 26 ? -15.32 19.406 -5.484 1 71.06 26 TYR B N 1
ATOM 2547 C CA . TYR B 1 26 ? -15.742 19.703 -6.848 1 71.06 26 TYR B CA 1
ATOM 2548 C C . TYR B 1 26 ? -16.797 20.812 -6.859 1 71.06 26 TYR B C 1
ATOM 2550 O O . TYR B 1 26 ? -17.828 20.672 -7.516 1 71.06 26 TYR B O 1
ATOM 2558 N N . VAL B 1 27 ? -16.531 21.844 -6.129 1 76.44 27 VAL B N 1
ATOM 2559 C CA . VAL B 1 27 ? -17.406 23.016 -6.148 1 76.44 27 VAL B CA 1
ATOM 2560 C C . VAL B 1 27 ? -16.562 24.281 -6.293 1 76.44 27 VAL B C 1
ATOM 2562 O O . VAL B 1 27 ? -15.336 24.25 -6.129 1 76.44 27 VAL B O 1
ATOM 2565 N N . SER B 1 28 ? -17.188 25.359 -6.766 1 78.88 28 SER B N 1
ATOM 2566 C CA . SER B 1 28 ? -16.5 26.641 -6.832 1 78.88 28 SER B CA 1
ATOM 2567 C C . SER B 1 28 ? -16.219 27.188 -5.434 1 78.88 28 SER B C 1
ATOM 2569 O O . SER B 1 28 ? -17 26.953 -4.504 1 78.88 28 SER B O 1
ATOM 2571 N N . GLN B 1 29 ? -15.156 27.891 -5.324 1 85.5 29 GLN B N 1
ATOM 2572 C CA . GLN B 1 29 ? -14.773 28.469 -4.043 1 85.5 29 GLN B CA 1
ATOM 2573 C C . GLN B 1 29 ? -15.836 29.453 -3.551 1 85.5 29 GLN B C 1
ATOM 2575 O O . GLN B 1 29 ? -16.188 29.453 -2.369 1 85.5 29 GLN B O 1
ATOM 2580 N N . PRO B 1 30 ? -16.422 30.281 -4.434 1 85.31 30 PRO B N 1
ATOM 2581 C CA . PRO B 1 30 ? -17.484 31.156 -3.945 1 85.31 30 PRO B CA 1
ATOM 2582 C C . PRO B 1 30 ? -18.688 30.391 -3.404 1 85.31 30 PRO B C 1
ATOM 2584 O O . PRO B 1 30 ? -19.281 30.781 -2.398 1 85.31 30 PRO B O 1
ATOM 2587 N N . SER B 1 31 ? -19.016 29.328 -4.086 1 81.38 31 SER B N 1
ATOM 2588 C CA . SER B 1 31 ? -20.109 28.484 -3.627 1 81.38 31 SER B CA 1
ATOM 2589 C C . SER B 1 31 ? -19.812 27.875 -2.258 1 81.38 31 SER B C 1
ATOM 2591 O O . SER B 1 31 ? -20.703 27.844 -1.391 1 81.38 31 SER B O 1
ATOM 2593 N N . MET B 1 32 ? -18.672 27.453 -2.061 1 86.69 32 MET B N 1
ATOM 2594 C CA . MET B 1 32 ? -18.266 26.891 -0.775 1 86.69 32 MET B CA 1
ATOM 2595 C C . MET B 1 32 ? -18.281 27.953 0.315 1 86.69 32 MET B C 1
ATOM 2597 O O . MET B 1 32 ? -18.797 27.719 1.413 1 86.69 32 MET B O 1
ATOM 2601 N N . THR B 1 33 ? -17.797 29.125 -0.014 1 87.75 33 THR B N 1
ATOM 2602 C CA . THR B 1 33 ? -17.75 30.234 0.933 1 87.75 33 THR B CA 1
ATOM 2603 C C . THR B 1 33 ? -19.172 30.625 1.378 1 87.75 33 THR B C 1
ATOM 2605 O O . THR B 1 33 ? -19.422 30.812 2.57 1 87.75 33 THR B O 1
ATOM 2608 N N . GLN B 1 34 ? -20 30.672 0.433 1 86.75 34 GLN B N 1
ATOM 2609 C CA . GLN B 1 34 ? -21.391 31.031 0.723 1 86.75 34 GLN B CA 1
ATOM 2610 C C . GLN B 1 34 ? -22.047 29.969 1.61 1 86.75 34 GLN B C 1
ATOM 2612 O O . GLN B 1 34 ? -22.781 30.312 2.543 1 86.75 34 GLN B O 1
ATOM 2617 N N . ALA B 1 35 ? -21.781 28.781 1.27 1 84.38 35 ALA B N 1
ATOM 2618 C CA . ALA B 1 35 ? -22.359 27.672 2.033 1 84.38 35 ALA B CA 1
ATOM 2619 C C . ALA B 1 35 ? -21.859 27.672 3.473 1 84.38 35 ALA B C 1
ATOM 2621 O O . ALA B 1 35 ? -22.625 27.469 4.41 1 84.38 35 ALA B O 1
ATOM 2622 N N . ILE B 1 36 ? -20.656 27.984 3.666 1 87.62 36 ILE B N 1
ATOM 2623 C CA . ILE B 1 36 ? -20.062 27.984 4.996 1 87.62 36 ILE B CA 1
ATOM 2624 C C . ILE B 1 36 ? -20.594 29.188 5.785 1 87.62 36 ILE B C 1
ATOM 2626 O O . ILE B 1 36 ? -20.875 29.078 6.98 1 87.62 36 ILE B O 1
ATOM 2630 N N . LYS B 1 37 ? -20.688 30.281 5.121 1 88.75 37 LYS B N 1
ATOM 2631 C CA . LYS B 1 37 ? -21.266 31.469 5.758 1 88.75 37 LYS B CA 1
ATOM 2632 C C . LYS B 1 37 ? -22.672 31.188 6.25 1 88.75 37 LYS B C 1
ATOM 2634 O O . LYS B 1 37 ? -23.047 31.594 7.352 1 88.75 37 LYS B O 1
ATOM 2639 N N . LYS B 1 38 ? -23.453 30.578 5.418 1 83 38 LYS B N 1
ATOM 2640 C CA . LYS B 1 38 ? -24.812 30.219 5.805 1 83 38 LYS B CA 1
ATOM 2641 C C . LYS B 1 38 ? -24.812 29.281 7.012 1 83 38 LYS B C 1
ATOM 2643 O O . LYS B 1 38 ? -25.625 29.422 7.918 1 83 38 LYS B O 1
ATOM 2648 N N . LEU B 1 39 ? -23.953 28.328 6.984 1 83.19 39 LEU B N 1
ATOM 2649 C CA . LEU B 1 39 ? -23.812 27.406 8.109 1 83.19 39 LEU B CA 1
ATOM 2650 C C . LEU B 1 39 ? -23.453 28.156 9.383 1 83.19 39 LEU B C 1
ATOM 2652 O O . LEU B 1 39 ? -24.016 27.875 10.453 1 83.19 39 LEU B O 1
ATOM 2656 N N . GLU B 1 40 ? -22.578 29.094 9.273 1 86.12 40 GLU B N 1
ATOM 2657 C CA . GLU B 1 40 ? -22.156 29.922 10.406 1 86.12 40 GLU B CA 1
ATOM 2658 C C . GLU B 1 40 ? -23.328 30.75 10.945 1 86.12 40 GLU B C 1
ATOM 2660 O O . GLU B 1 40 ? -23.5 30.859 12.156 1 86.12 40 GLU B O 1
ATOM 2665 N N . GLU B 1 41 ? -24.031 31.281 10.055 1 83.69 41 GLU B N 1
ATOM 2666 C CA . GLU B 1 41 ? -25.219 32.062 10.438 1 83.69 41 GLU B CA 1
ATOM 2667 C C . GLU B 1 41 ? -26.203 31.172 11.203 1 83.69 41 GLU B C 1
ATOM 2669 O O . GLU B 1 41 ? -26.75 31.594 12.234 1 83.69 41 GLU B O 1
ATOM 2674 N N . GLU B 1 42 ? -26.375 30.016 10.695 1 80.06 42 GLU B N 1
ATOM 2675 C CA . GLU B 1 42 ? -27.312 29.094 11.336 1 80.06 42 GLU B CA 1
ATOM 2676 C C . GLU B 1 42 ? -26.797 28.656 12.703 1 80.06 42 GLU B C 1
ATOM 2678 O O . GLU B 1 42 ? -27.578 28.406 13.617 1 80.06 42 GLU B O 1
ATOM 2683 N N . MET B 1 43 ? -25.5 28.578 12.797 1 80.31 43 MET B N 1
ATOM 2684 C CA . MET B 1 43 ? -24.891 28.109 14.031 1 80.31 43 MET B CA 1
ATOM 2685 C C . MET B 1 43 ? -24.719 29.266 15.023 1 80.31 43 MET B C 1
ATOM 2687 O O . MET B 1 43 ? -24.391 29.031 16.188 1 80.31 43 MET B O 1
ATOM 2691 N N . GLY B 1 44 ? -24.922 30.453 14.547 1 79.81 44 GLY B N 1
ATOM 2692 C CA . GLY B 1 44 ? -24.906 31.625 15.414 1 79.81 44 GLY B CA 1
ATOM 2693 C C . GLY B 1 44 ? -23.516 32.219 15.586 1 79.81 44 GLY B C 1
ATOM 2694 O O . GLY B 1 44 ? -23.281 32.969 16.516 1 79.81 44 GLY B O 1
ATOM 2695 N N . GLY B 1 45 ? -22.609 31.75 14.734 1 80.56 45 GLY B N 1
ATOM 2696 C CA . GLY B 1 45 ? -21.25 32.25 14.836 1 80.56 45 GLY B CA 1
ATOM 2697 C C . GLY B 1 45 ? -20.344 31.734 13.742 1 80.56 45 GLY B C 1
ATOM 2698 O O . GLY B 1 45 ? -20.688 30.797 13.023 1 80.56 45 GLY B O 1
ATOM 2699 N N . GLU B 1 46 ? -19.266 32.344 13.656 1 85.88 46 GLU B N 1
ATOM 2700 C CA . GLU B 1 46 ? -18.281 31.922 12.664 1 85.88 46 GLU B CA 1
ATOM 2701 C C . GLU B 1 46 ? -17.625 30.609 13.07 1 85.88 46 GLU B C 1
ATOM 2703 O O . GLU B 1 46 ? -17.344 30.391 14.25 1 85.88 46 GLU B O 1
ATOM 2708 N N . LEU B 1 47 ? -17.562 29.766 12.055 1 86.38 47 LEU B N 1
ATOM 2709 C CA . LEU B 1 47 ? -16.953 28.453 12.312 1 86.38 47 LEU B CA 1
ATOM 2710 C C . LEU B 1 47 ? -15.469 28.469 11.961 1 86.38 47 LEU B C 1
ATOM 2712 O O . LEU B 1 47 ? -14.703 27.641 12.469 1 86.38 47 LEU B O 1
ATOM 2716 N N . PHE B 1 48 ? -15.258 29.344 11.008 1 86 48 PHE B N 1
ATOM 2717 C CA . PHE B 1 48 ? -13.875 29.469 10.562 1 86 48 PHE B CA 1
ATOM 2718 C C . PHE B 1 48 ? -13.367 30.891 10.781 1 86 48 PHE B C 1
ATOM 2720 O O . PHE B 1 48 ? -14.141 31.844 10.734 1 86 48 PHE B O 1
ATOM 2727 N N . VAL B 1 49 ? -12.281 31.062 11.133 1 79.75 49 VAL B N 1
ATOM 2728 C CA . VAL B 1 49 ? -11.594 32.344 11.109 1 79.75 49 VAL B CA 1
ATOM 2729 C C . VAL B 1 49 ? -10.516 32.344 10.023 1 79.75 49 VAL B C 1
ATOM 2731 O O . VAL B 1 49 ? -9.766 31.359 9.898 1 79.75 49 VAL B O 1
ATOM 2734 N N . ARG B 1 50 ? -10.797 33.156 9.016 1 73.44 50 ARG B N 1
ATOM 2735 C CA . ARG B 1 50 ? -9.875 33.281 7.887 1 73.44 50 ARG B CA 1
ATOM 2736 C C . ARG B 1 50 ? -8.75 34.25 8.188 1 73.44 50 ARG B C 1
ATOM 2738 O O . ARG B 1 50 ? -9.008 35.375 8.617 1 73.44 50 ARG B O 1
ATOM 2745 N N . ASP B 1 51 ? -7.586 33.875 8.43 1 63.41 51 ASP B N 1
ATOM 2746 C CA . ASP B 1 51 ? -6.469 34.812 8.625 1 63.41 51 ASP B CA 1
ATOM 2747 C C . ASP B 1 51 ? -5.352 34.531 7.617 1 63.41 51 ASP B C 1
ATOM 2749 O O . ASP B 1 51 ? -5.523 33.75 6.695 1 63.41 51 ASP B O 1
ATOM 2753 N N . ARG B 1 52 ? -4.332 35.25 7.566 1 58.59 52 ARG B N 1
ATOM 2754 C CA . ARG B 1 52 ? -3.234 35.188 6.605 1 58.59 52 ARG B CA 1
ATOM 2755 C C . ARG B 1 52 ? -2.682 33.781 6.5 1 58.59 52 ARG B C 1
ATOM 2757 O O . ARG B 1 52 ? -2.152 33.375 5.457 1 58.59 52 ARG B O 1
ATOM 2764 N N . GLY B 1 53 ? -2.885 32.875 7.363 1 55.88 53 GLY B N 1
ATOM 2765 C CA . GLY B 1 53 ? -2.297 31.547 7.445 1 55.88 53 GLY B CA 1
ATOM 2766 C C . GLY B 1 53 ? -3.221 30.453 6.941 1 55.88 53 GLY B C 1
ATOM 2767 O O . GLY B 1 53 ? -2.863 29.281 6.965 1 55.88 53 GLY B O 1
ATOM 2768 N N . GLY B 1 54 ? -4.398 30.766 6.562 1 66.69 54 GLY B N 1
ATOM 2769 C CA . GLY B 1 54 ? -5.387 29.828 6.047 1 66.69 54 GLY B CA 1
ATOM 2770 C C . GLY B 1 54 ? -6.715 29.906 6.773 1 66.69 54 GLY B C 1
ATOM 2771 O O . GLY B 1 54 ? -7.09 30.953 7.289 1 66.69 54 GLY B O 1
ATOM 2772 N N . CYS B 1 55 ? -7.48 28.828 6.676 1 76.12 55 CYS B N 1
ATOM 2773 C CA . CYS B 1 55 ? -8.805 28.719 7.27 1 76.12 55 CYS B CA 1
ATOM 2774 C C . CYS B 1 55 ? -8.781 27.781 8.469 1 76.12 55 CYS B C 1
ATOM 2776 O O . CYS B 1 55 ? -8.328 26.625 8.367 1 76.12 55 CYS B O 1
ATOM 2778 N N . HIS B 1 56 ? -9.039 28.375 9.719 1 78.19 56 HIS B N 1
ATOM 2779 C CA . HIS B 1 56 ? -9.055 27.594 10.945 1 78.19 56 HIS B CA 1
ATOM 2780 C C . HIS B 1 56 ? -10.445 27.594 11.578 1 78.19 56 HIS B C 1
ATOM 2782 O O . HIS B 1 56 ? -11.234 28.5 11.352 1 78.19 56 HIS B O 1
ATOM 2788 N N . LEU B 1 57 ? -10.508 26.578 12.484 1 80.5 57 LEU B N 1
ATOM 2789 C CA . LEU B 1 57 ? -11.797 26.484 13.156 1 80.5 57 LEU B CA 1
ATOM 2790 C C . LEU B 1 57 ? -11.891 27.469 14.312 1 80.5 57 LEU B C 1
ATOM 2792 O O . LEU B 1 57 ? -10.914 27.672 15.039 1 80.5 57 LEU B O 1
ATOM 2796 N N . THR B 1 58 ? -12.953 28.188 14.562 1 78.06 58 THR B N 1
ATOM 2797 C CA . THR B 1 58 ? -13.289 28.938 15.766 1 78.06 58 THR B CA 1
ATOM 2798 C C . THR B 1 58 ? -13.602 28 16.922 1 78.06 58 THR B C 1
ATOM 2800 O O . THR B 1 58 ? -13.609 26.781 16.766 1 78.06 58 THR B O 1
ATOM 2803 N N . ALA B 1 59 ? -13.797 28.578 18.141 1 73 59 ALA B N 1
ATOM 2804 C CA . ALA B 1 59 ? -14.266 27.781 19.266 1 73 59 ALA B CA 1
ATOM 2805 C C . ALA B 1 59 ? -15.562 27.031 18.922 1 73 59 ALA B C 1
ATOM 2807 O O . ALA B 1 59 ? -15.719 25.859 19.25 1 73 59 ALA B O 1
ATOM 2808 N N . LEU B 1 60 ? -16.344 27.75 18.375 1 78 60 LEU B N 1
ATOM 2809 C CA . LEU B 1 60 ? -17.594 27.141 17.938 1 78 60 LEU B CA 1
ATOM 2810 C C . LEU B 1 60 ? -17.344 26.062 16.891 1 78 60 LEU B C 1
ATOM 2812 O O . LEU B 1 60 ? -17.953 25 16.938 1 78 60 LEU B O 1
ATOM 2816 N N . GLY B 1 61 ? -16.422 26.312 15.977 1 79.31 61 GLY B N 1
ATOM 2817 C CA . GLY B 1 61 ? -16.078 25.344 14.961 1 79.31 61 GLY B CA 1
ATOM 2818 C C . GLY B 1 61 ? -15.539 24.047 15.539 1 79.31 61 GLY B C 1
ATOM 2819 O O . GLY B 1 61 ? -15.945 22.953 15.117 1 79.31 61 GLY B O 1
ATOM 2820 N N . ARG B 1 62 ? -14.781 24.156 16.438 1 75.5 62 ARG B N 1
ATOM 2821 C CA . ARG B 1 62 ? -14.18 23 17.078 1 75.5 62 ARG B CA 1
ATOM 2822 C C . ARG B 1 62 ? -15.219 22.203 17.875 1 75.5 62 ARG B C 1
ATOM 2824 O O . ARG B 1 62 ? -15.172 20.984 17.922 1 75.5 62 ARG B O 1
ATOM 2831 N N . LEU B 1 63 ? -16.062 22.984 18.5 1 70.94 63 LEU B N 1
ATOM 2832 C CA . LEU B 1 63 ? -17.125 22.375 19.281 1 70.94 63 LEU B CA 1
ATOM 2833 C C . LEU B 1 63 ? -18.047 21.531 18.406 1 70.94 63 LEU B C 1
ATOM 2835 O O . LEU B 1 63 ? -18.453 20.438 18.797 1 70.94 63 LEU B O 1
ATOM 2839 N N . VAL B 1 64 ? -18.25 22.031 17.281 1 77.81 64 VAL B N 1
ATOM 2840 C CA . VAL B 1 64 ? -19.312 21.391 16.484 1 77.81 64 VAL B CA 1
ATOM 2841 C C . VAL B 1 64 ? -18.688 20.359 15.531 1 77.81 64 VAL B C 1
ATOM 2843 O O . VAL B 1 64 ? -19.375 19.469 15.047 1 77.81 64 VAL B O 1
ATOM 2846 N N . GLU B 1 65 ? -17.359 20.5 15.289 1 78.62 65 GLU B N 1
ATOM 2847 C CA . GLU B 1 65 ? -16.703 19.703 14.266 1 78.62 65 GLU B CA 1
ATOM 2848 C C . GLU B 1 65 ? -16.906 18.203 14.523 1 78.62 65 GLU B C 1
ATOM 2850 O O . GLU B 1 65 ? -17.328 17.469 13.633 1 78.62 65 GLU B O 1
ATOM 2855 N N . PRO B 1 66 ? -16.75 17.719 15.727 1 70.31 66 PRO B N 1
ATOM 2856 C CA . PRO B 1 66 ? -16.953 16.281 15.938 1 70.31 66 PRO B CA 1
ATOM 2857 C C . PRO B 1 66 ? -18.406 15.852 15.711 1 70.31 66 PRO B C 1
ATOM 2859 O O . PRO B 1 66 ? -18.641 14.773 15.148 1 70.31 66 PRO B O 1
ATOM 2862 N N . ASN B 1 67 ? -19.234 16.703 16.125 1 68.88 67 ASN B N 1
ATOM 2863 C CA . ASN B 1 67 ? -20.641 16.375 15.953 1 68.88 67 ASN B CA 1
ATOM 2864 C C . ASN B 1 67 ? -21.062 16.438 14.484 1 68.88 67 ASN B C 1
ATOM 2866 O O . ASN B 1 67 ? -21.812 15.578 14.016 1 68.88 67 ASN B O 1
ATOM 2870 N N . LEU B 1 68 ? -20.562 17.453 13.82 1 77 68 LEU B N 1
ATOM 2871 C CA . LEU B 1 68 ? -20.875 17.562 12.406 1 77 68 LEU B CA 1
ATOM 2872 C C . LEU B 1 68 ? -20.281 16.391 11.625 1 77 68 LEU B C 1
ATOM 2874 O O . LEU B 1 68 ? -20.906 15.875 10.695 1 77 68 LEU B O 1
ATOM 2878 N N . ARG B 1 69 ? -19.141 16.078 12.047 1 74.31 69 ARG B N 1
ATOM 2879 C CA . ARG B 1 69 ? -18.516 14.922 11.422 1 74.31 69 ARG B CA 1
ATOM 2880 C C . ARG B 1 69 ? -19.328 13.656 11.672 1 74.31 69 ARG B C 1
ATOM 2882 O O . ARG B 1 69 ? -19.531 12.852 10.758 1 74.31 69 ARG B O 1
ATOM 2889 N N . ARG B 1 70 ? -19.844 13.523 12.852 1 66.5 70 ARG B N 1
ATOM 2890 C CA . ARG B 1 70 ? -20.703 12.398 13.195 1 66.5 70 ARG B CA 1
ATOM 2891 C C . ARG B 1 70 ? -21.984 12.43 12.367 1 66.5 70 ARG B C 1
ATOM 2893 O O . ARG B 1 70 ? -22.422 11.398 11.836 1 66.5 70 ARG B O 1
ATOM 2900 N N . ILE B 1 71 ? -22.547 13.57 12.289 1 65.12 71 ILE B N 1
ATOM 2901 C CA . ILE B 1 71 ? -23.781 13.734 11.539 1 65.12 71 ILE B CA 1
ATOM 2902 C C . ILE B 1 71 ? -23.547 13.391 10.07 1 65.12 71 ILE B C 1
ATOM 2904 O O . ILE B 1 71 ? -24.344 12.688 9.445 1 65.12 71 ILE B O 1
ATOM 2908 N N . PHE B 1 72 ? -22.453 13.93 9.672 1 66.62 72 PHE B N 1
ATOM 2909 C CA . PHE B 1 72 ? -22.125 13.664 8.273 1 66.62 72 PHE B CA 1
ATOM 2910 C C . PHE B 1 72 ? -21.906 12.18 8.039 1 66.62 72 PHE B C 1
ATOM 2912 O O . PHE B 1 72 ? -22.422 11.617 7.07 1 66.62 72 PHE B O 1
ATOM 2919 N N . LEU B 1 73 ? -21.266 11.688 8.906 1 62.22 73 LEU B N 1
ATOM 2920 C CA . LEU B 1 73 ? -21 10.258 8.82 1 62.22 73 LEU B CA 1
ATOM 2921 C C . LEU B 1 73 ? -22.281 9.445 8.961 1 62.22 73 LEU B C 1
ATOM 2923 O O . LEU B 1 73 ? -22.484 8.469 8.234 1 62.22 73 LEU B O 1
ATOM 2927 N N . GLU B 1 74 ? -23.062 9.883 9.844 1 59.62 74 GLU B N 1
ATOM 2928 C CA . GLU B 1 74 ? -24.344 9.234 10.016 1 59.62 74 GLU B CA 1
ATOM 2929 C C . GLU B 1 74 ? -25.219 9.406 8.773 1 59.62 74 GLU B C 1
ATOM 2931 O O . GLU B 1 74 ? -25.906 8.461 8.352 1 59.62 74 GLU B O 1
ATOM 2936 N N . ALA B 1 75 ? -25.203 10.586 8.305 1 60.19 75 ALA B N 1
ATOM 2937 C CA . ALA B 1 75 ? -25.984 10.836 7.094 1 60.19 75 ALA B CA 1
ATOM 2938 C C . ALA B 1 75 ? -25.469 10 5.926 1 60.19 75 ALA B C 1
ATOM 2940 O O . ALA B 1 75 ? -26.25 9.445 5.156 1 60.19 75 ALA B O 1
ATOM 2941 N N . GLN B 1 76 ? -24.172 10.031 5.902 1 58.5 76 GLN B N 1
ATOM 2942 C CA . GLN B 1 76 ? -23.594 9.188 4.859 1 58.5 76 GLN B CA 1
ATOM 2943 C C . GLN B 1 76 ? -23.969 7.719 5.078 1 58.5 76 GLN B C 1
ATOM 2945 O O . GLN B 1 76 ? -24.25 6.996 4.121 1 58.5 76 GLN B O 1
ATOM 2950 N N . ALA B 1 77 ? -23.906 7.453 6.266 1 55.03 77 ALA B N 1
ATOM 2951 C CA . ALA B 1 77 ? -24.297 6.094 6.621 1 55.03 77 ALA B CA 1
ATOM 2952 C C . ALA B 1 77 ? -25.766 5.84 6.285 1 55.03 77 ALA B C 1
ATOM 2954 O O . ALA B 1 77 ? -26.125 4.773 5.777 1 55.03 77 ALA B O 1
ATOM 2955 N N . ILE B 1 78 ? -26.531 6.789 6.582 1 52.5 78 ILE B N 1
ATOM 2956 C CA . ILE B 1 78 ? -27.953 6.66 6.285 1 52.5 78 ILE B CA 1
ATOM 2957 C C . ILE B 1 78 ? -28.156 6.625 4.773 1 52.5 78 ILE B C 1
ATOM 2959 O O . ILE B 1 78 ? -28.938 5.816 4.27 1 52.5 78 ILE B O 1
ATOM 2963 N N . LYS B 1 79 ? -27.547 7.637 4.215 1 50.31 79 LYS B N 1
ATOM 2964 C CA . LYS B 1 79 ? -27.656 7.625 2.76 1 50.31 79 LYS B CA 1
ATOM 2965 C C . LYS B 1 79 ? -27.172 6.301 2.184 1 50.31 79 LYS B C 1
ATOM 2967 O O . LYS B 1 79 ? -27.812 5.734 1.292 1 50.31 79 LYS B O 1
ATOM 2972 N N . ALA B 1 80 ? -26.047 6.059 2.705 1 48.75 80 ALA B N 1
ATOM 2973 C CA . ALA B 1 80 ? -25.547 4.742 2.303 1 48.75 80 ALA B CA 1
ATOM 2974 C C . ALA B 1 80 ? -26.562 3.65 2.645 1 48.75 80 ALA B C 1
ATOM 2976 O O . ALA B 1 80 ? -26.797 2.744 1.843 1 48.75 80 ALA B O 1
ATOM 2977 N N . GLU B 1 81 ? -27.062 3.846 3.781 1 46.56 81 GLU B N 1
ATOM 2978 C CA . GLU B 1 81 ? -28.109 2.918 4.191 1 46.56 81 GLU B CA 1
ATOM 2979 C C . GLU B 1 81 ? -29.359 3.062 3.316 1 46.56 81 GLU B C 1
ATOM 2981 O O . GLU B 1 81 ? -29.984 2.066 2.939 1 46.56 81 GLU B O 1
ATOM 2986 N N . ALA B 1 82 ? -29.812 4.312 3.168 1 46.28 82 ALA B N 1
ATOM 2987 C CA . ALA B 1 82 ? -31 4.551 2.34 1 46.28 82 ALA B CA 1
ATOM 2988 C C . ALA B 1 82 ? -30.766 4.059 0.913 1 46.28 82 ALA B C 1
ATOM 2990 O O . ALA B 1 82 ? -31.656 3.426 0.323 1 46.28 82 ALA B O 1
ATOM 2991 N N . ILE B 1 83 ? -29.734 4.664 0.444 1 42.53 83 ILE B N 1
ATOM 2992 C CA . ILE B 1 83 ? -29.391 4.133 -0.871 1 42.53 83 ILE B CA 1
ATOM 2993 C C . ILE B 1 83 ? -29.328 2.609 -0.814 1 42.53 83 ILE B C 1
ATOM 2995 O O . ILE B 1 83 ? -29.812 1.931 -1.726 1 42.53 83 ILE B O 1
ATOM 2999 N N . ARG B 1 84 ? -28.672 2.32 0.326 1 41.75 84 ARG B N 1
ATOM 3000 C CA . ARG B 1 84 ? -28.703 0.886 0.592 1 41.75 84 ARG B CA 1
ATOM 3001 C C . ARG B 1 84 ? -30.141 0.37 0.635 1 41.75 84 ARG B C 1
ATOM 3003 O O . ARG B 1 84 ? -30.438 -0.705 0.108 1 41.75 84 ARG B O 1
ATOM 3010 N N . PHE B 1 85 ? -30.859 1.054 1.414 1 39.66 85 PHE B N 1
ATOM 3011 C CA . PHE B 1 85 ? -32.25 0.654 1.537 1 39.66 85 PHE B CA 1
ATOM 3012 C C . PHE B 1 85 ? -32.938 0.7 0.183 1 39.66 85 PHE B C 1
ATOM 3014 O O . PHE B 1 85 ? -33.719 -0.202 -0.155 1 39.66 85 PHE B O 1
ATOM 3021 N N . THR B 1 86 ? -33.062 1.93 -0.22 1 37.69 86 THR B N 1
ATOM 3022 C CA . THR B 1 86 ? -33.75 1.949 -1.515 1 37.69 86 THR B CA 1
ATOM 3023 C C . THR B 1 86 ? -33.062 0.999 -2.492 1 37.69 86 THR B C 1
ATOM 3025 O O . THR B 1 86 ? -33.688 0.464 -3.398 1 37.69 86 THR B O 1
ATOM 3028 N N . ARG B 1 87 ? -31.766 1.376 -2.596 1 38.94 87 ARG B N 1
ATOM 3029 C CA . ARG B 1 87 ? -31.109 0.273 -3.289 1 38.94 87 ARG B CA 1
ATOM 3030 C C . ARG B 1 87 ? -30.969 -0.939 -2.375 1 38.94 87 ARG B C 1
ATOM 3032 O O . ARG B 1 87 ? -30.266 -0.881 -1.362 1 38.94 87 ARG B O 1
ATOM 3039 N N . LEU B 1 88 ? -31.969 -1.348 -1.859 1 38.56 88 LEU B N 1
ATOM 3040 C CA . LEU B 1 88 ? -31.906 -2.539 -1.019 1 38.56 88 LEU B CA 1
ATOM 3041 C C . LEU B 1 88 ? -30.484 -3.035 -0.87 1 38.56 88 LEU B C 1
ATOM 3043 O O . LEU B 1 88 ? -30.016 -3.297 0.245 1 38.56 88 LEU B O 1
ATOM 3047 N N . ASN B 1 89 ? -29.938 -4.078 -1.729 1 38.41 89 ASN B N 1
ATOM 3048 C CA . ASN B 1 89 ? -29.078 -5.246 -1.854 1 38.41 89 ASN B CA 1
ATOM 3049 C C . ASN B 1 89 ? -27.594 -4.855 -1.799 1 38.41 89 ASN B C 1
ATOM 3051 O O . ASN B 1 89 ? -26.719 -5.719 -1.834 1 38.41 89 ASN B O 1
ATOM 3055 N N . THR B 1 90 ? -26.828 -3.773 -2.295 1 49.59 90 THR B N 1
ATOM 3056 C CA . THR B 1 90 ? -25.438 -4.168 -2.424 1 49.59 90 THR B CA 1
ATOM 3057 C C . THR B 1 90 ? -24.531 -3.246 -1.6 1 49.59 90 THR B C 1
ATOM 3059 O O . THR B 1 90 ? -23.891 -2.344 -2.145 1 49.59 90 THR B O 1
ATOM 3062 N N . VAL B 1 91 ? -25.016 -2.613 -0.471 1 57.75 91 VAL B N 1
ATOM 3063 C CA . VAL B 1 91 ? -24 -1.849 0.236 1 57.75 91 VAL B CA 1
ATOM 3064 C C . VAL B 1 91 ? -22.781 -2.738 0.513 1 57.75 91 VAL B C 1
ATOM 3066 O O . VAL B 1 91 ? -22.938 -3.865 0.992 1 57.75 91 VAL B O 1
ATOM 3069 N N . PRO B 1 92 ? -21.719 -2.088 0.398 1 78.19 92 PRO B N 1
ATOM 3070 C CA . PRO B 1 92 ? -20.516 -2.916 0.579 1 78.19 92 PRO B CA 1
ATOM 3071 C C . PRO B 1 92 ? -20.141 -3.1 2.047 1 78.19 92 PRO B C 1
ATOM 3073 O O . PRO B 1 92 ? -20.484 -2.262 2.885 1 78.19 92 PRO B O 1
ATOM 3076 N N . ILE B 1 93 ? -19.828 -4.234 2.471 1 89.06 93 ILE B N 1
ATOM 3077 C CA . ILE B 1 93 ? -19.062 -4.41 3.707 1 89.06 93 ILE B CA 1
ATOM 3078 C C . ILE B 1 93 ? -17.672 -3.793 3.555 1 89.06 93 ILE B C 1
ATOM 3080 O O . ILE B 1 93 ? -16.938 -4.133 2.629 1 89.06 93 ILE B O 1
ATOM 3084 N N . ARG B 1 94 ? -17.469 -2.854 4.469 1 93.56 94 ARG B N 1
ATOM 3085 C CA . ARG B 1 94 ? -16.188 -2.158 4.41 1 93.56 94 ARG B CA 1
ATOM 3086 C C . ARG B 1 94 ? -15.195 -2.762 5.395 1 93.56 94 ARG B C 1
ATOM 3088 O O . ARG B 1 94 ? -15.375 -2.656 6.609 1 93.56 94 ARG B O 1
ATOM 3095 N N . VAL B 1 95 ? -14.109 -3.311 4.852 1 96 95 VAL B N 1
ATOM 3096 C CA . VAL B 1 95 ? -13.117 -4.008 5.664 1 96 95 VAL B CA 1
ATOM 3097 C C . VAL B 1 95 ? -11.781 -3.27 5.598 1 96 95 VAL B C 1
ATOM 3099 O O . VAL B 1 95 ? -11.266 -3.004 4.512 1 96 95 VAL B O 1
ATOM 3102 N N . GLY B 1 96 ? -11.297 -2.857 6.75 1 97.19 96 GLY B N 1
ATOM 3103 C CA . GLY B 1 96 ? -9.938 -2.355 6.844 1 97.19 96 GLY B CA 1
ATOM 3104 C C . GLY B 1 96 ? -8.914 -3.449 7.086 1 97.19 96 GLY B C 1
ATOM 3105 O O . GLY B 1 96 ? -9.109 -4.309 7.949 1 97.19 96 GLY B O 1
ATOM 3106 N N . MET B 1 97 ? -7.879 -3.414 6.316 1 96.56 97 MET B N 1
ATOM 3107 C CA . MET B 1 97 ? -6.801 -4.391 6.418 1 96.56 97 MET B CA 1
ATOM 3108 C C . MET B 1 97 ? -5.469 -3.705 6.711 1 96.56 97 MET B C 1
ATOM 3110 O O . MET B 1 97 ? -5.039 -2.828 5.961 1 96.56 97 MET B O 1
ATOM 3114 N N . MET B 1 98 ? -4.879 -4.184 7.785 1 94.88 98 MET B N 1
ATOM 3115 C CA . MET B 1 98 ? -3.555 -3.648 8.086 1 94.88 98 MET B CA 1
ATOM 3116 C C . MET B 1 98 ? -2.553 -4.035 7 1 94.88 98 MET B C 1
ATOM 3118 O O . MET B 1 98 ? -2.564 -5.168 6.516 1 94.88 98 MET B O 1
ATOM 3122 N N . ASN B 1 99 ? -1.712 -3.209 6.699 1 91.12 99 ASN B N 1
ATOM 3123 C CA . ASN B 1 99 ? -0.866 -3.312 5.516 1 91.12 99 ASN B CA 1
ATOM 3124 C C . ASN B 1 99 ? 0.114 -4.477 5.625 1 91.12 99 ASN B C 1
ATOM 3126 O O . ASN B 1 99 ? 0.648 -4.941 4.617 1 91.12 99 ASN B O 1
ATOM 3130 N N . THR B 1 100 ? 0.422 -5 6.789 1 90.94 100 THR B N 1
ATOM 3131 C CA . THR B 1 100 ? 1.38 -6.09 6.914 1 90.94 100 THR B CA 1
ATOM 3132 C C . THR B 1 100 ? 0.665 -7.438 6.922 1 90.94 100 THR B C 1
ATOM 3134 O O . THR B 1 100 ? 1.31 -8.492 6.934 1 90.94 100 THR B O 1
ATOM 3137 N N . VAL B 1 101 ? -0.649 -7.41 6.945 1 92.69 101 VAL B N 1
ATOM 3138 C CA . VAL B 1 101 ? -1.406 -8.656 6.895 1 92.69 101 VAL B CA 1
ATOM 3139 C C . VAL B 1 101 ? -1.389 -9.211 5.473 1 92.69 101 VAL B C 1
ATOM 3141 O O . VAL B 1 101 ? -1.778 -8.523 4.523 1 92.69 101 VAL B O 1
ATOM 3144 N N . GLY B 1 102 ? -0.92 -10.359 5.355 1 87.44 102 GLY B N 1
ATOM 3145 C CA . GLY B 1 102 ? -0.788 -10.977 4.043 1 87.44 102 GLY B CA 1
ATOM 3146 C C . GLY B 1 102 ? -2.121 -11.352 3.424 1 87.44 102 GLY B C 1
ATOM 3147 O O . GLY B 1 102 ? -3.041 -11.781 4.125 1 87.44 102 GLY B O 1
ATOM 3148 N N . SER B 1 103 ? -2.174 -11.203 2.145 1 86.56 103 SER B N 1
ATOM 3149 C CA . SER B 1 103 ? -3.406 -11.484 1.416 1 86.56 103 SER B CA 1
ATOM 3150 C C . SER B 1 103 ? -3.555 -12.969 1.13 1 86.56 103 SER B C 1
ATOM 3152 O O . SER B 1 103 ? -4.664 -13.461 0.897 1 86.56 103 SER B O 1
ATOM 3154 N N . GLN B 1 104 ? -2.541 -13.68 1.177 1 79.75 104 GLN B N 1
ATOM 3155 C CA . GLN B 1 104 ? -2.535 -15.062 0.716 1 79.75 104 GLN B CA 1
ATOM 3156 C C . GLN B 1 104 ? -3.449 -15.938 1.574 1 79.75 104 GLN B C 1
ATOM 3158 O O . GLN B 1 104 ? -4.141 -16.812 1.059 1 79.75 104 GLN B O 1
ATOM 3163 N N . SER B 1 105 ? -3.457 -15.656 2.865 1 82 105 SER B N 1
ATOM 3164 C CA . SER B 1 105 ? -4.238 -16.5 3.766 1 82 105 SER B CA 1
ATOM 3165 C C . SER B 1 105 ? -5.691 -16.031 3.83 1 82 105 SER B C 1
ATOM 3167 O O . SER B 1 105 ? -6.594 -16.828 4.074 1 82 105 SER B O 1
ATOM 3169 N N . LEU B 1 106 ? -5.926 -14.805 3.533 1 91.06 106 LEU B N 1
ATOM 3170 C CA . LEU B 1 106 ? -7.254 -14.25 3.775 1 91.06 106 LEU B CA 1
ATOM 3171 C C . LEU B 1 106 ? -8.039 -14.133 2.473 1 91.06 106 LEU B C 1
ATOM 3173 O O . LEU B 1 106 ? -9.273 -14.141 2.482 1 91.06 106 LEU B O 1
ATOM 3177 N N . SER B 1 107 ? -7.387 -14 1.399 1 89.69 107 SER B N 1
ATOM 3178 C CA . SER B 1 107 ? -8.062 -13.797 0.124 1 89.69 107 SER B CA 1
ATOM 3179 C C . SER B 1 107 ? -9.023 -14.945 -0.179 1 89.69 107 SER B C 1
ATOM 3181 O O . SER B 1 107 ? -10.156 -14.711 -0.604 1 89.69 107 SER B O 1
ATOM 3183 N N . PRO B 1 108 ? -8.602 -16.234 0.055 1 88.94 108 PRO B N 1
ATOM 3184 C CA . PRO B 1 108 ? -9.547 -17.328 -0.177 1 88.94 108 PRO B CA 1
ATOM 3185 C C . PRO B 1 108 ? -10.797 -17.219 0.691 1 88.94 108 PRO B C 1
ATOM 3187 O O . PRO B 1 108 ? -11.883 -17.594 0.255 1 88.94 108 PRO B O 1
ATOM 3190 N N . VAL B 1 109 ? -10.602 -16.719 1.847 1 92.88 109 VAL B N 1
ATOM 3191 C CA . VAL B 1 109 ? -11.734 -16.562 2.752 1 92.88 109 VAL B CA 1
ATOM 3192 C C . VAL B 1 109 ? -12.703 -15.523 2.193 1 92.88 109 VAL B C 1
ATOM 3194 O O . VAL B 1 109 ? -13.914 -15.742 2.168 1 92.88 109 VAL B O 1
ATOM 3197 N N . PHE B 1 110 ? -12.227 -14.445 1.708 1 93.06 110 PHE B N 1
ATOM 3198 C CA . PHE B 1 110 ? -13.055 -13.391 1.131 1 93.06 110 PHE B CA 1
ATOM 3199 C C . PHE B 1 110 ? -13.719 -13.867 -0.155 1 93.06 110 PHE B C 1
ATOM 3201 O O . PHE B 1 110 ? -14.875 -13.539 -0.421 1 93.06 110 PHE B O 1
ATOM 3208 N N . ALA B 1 111 ? -12.953 -14.633 -0.899 1 91.81 111 ALA B N 1
ATOM 3209 C CA . ALA B 1 111 ? -13.523 -15.195 -2.121 1 91.81 111 ALA B CA 1
ATOM 3210 C C . ALA B 1 111 ? -14.688 -16.141 -1.805 1 91.81 111 ALA B C 1
ATOM 3212 O O . ALA B 1 111 ? -15.742 -16.062 -2.443 1 91.81 111 ALA B O 1
ATOM 3213 N N . ASP B 1 112 ? -14.469 -16.969 -0.823 1 91.94 112 ASP B N 1
ATOM 3214 C CA . ASP B 1 112 ? -15.516 -17.891 -0.396 1 91.94 112 ASP B CA 1
ATOM 3215 C C . ASP B 1 112 ? -16.75 -17.125 0.092 1 91.94 112 ASP B C 1
ATOM 3217 O O . ASP B 1 112 ? -17.875 -17.5 -0.21 1 91.94 112 ASP B O 1
ATOM 3221 N N . PHE B 1 113 ? -16.562 -16.125 0.792 1 92.88 113 PHE B N 1
ATOM 3222 C CA . PHE B 1 113 ? -17.656 -15.297 1.283 1 92.88 113 PHE B CA 1
ATOM 3223 C C . PHE B 1 113 ? -18.453 -14.703 0.124 1 92.88 113 PHE B C 1
ATOM 3225 O O . PHE B 1 113 ? -19.688 -14.727 0.127 1 92.88 113 PHE B O 1
ATOM 3232 N N . GLN B 1 114 ? -17.703 -14.195 -0.833 1 89.25 114 GLN B N 1
ATOM 3233 C CA . GLN B 1 114 ? -18.359 -13.562 -1.973 1 89.25 114 GLN B CA 1
ATOM 3234 C C . GLN B 1 114 ? -19.109 -14.586 -2.812 1 89.25 114 GLN B C 1
ATOM 3236 O O . GLN B 1 114 ? -20.141 -14.273 -3.41 1 89.25 114 GLN B O 1
ATOM 3241 N N . ARG B 1 115 ? -18.625 -15.773 -2.861 1 89.25 115 ARG B N 1
ATOM 3242 C CA . ARG B 1 115 ? -19.328 -16.844 -3.559 1 89.25 115 ARG B CA 1
ATOM 3243 C C . ARG B 1 115 ? -20.641 -17.188 -2.857 1 89.25 115 ARG B C 1
ATOM 3245 O O . ARG B 1 115 ? -21.672 -17.391 -3.512 1 89.25 115 ARG B O 1
ATOM 3252 N N . ASP B 1 116 ? -20.578 -17.188 -1.549 1 89.62 116 ASP B N 1
ATOM 3253 C CA . ASP B 1 116 ? -21.75 -17.516 -0.746 1 89.62 116 ASP B CA 1
ATOM 3254 C C . ASP B 1 116 ? -22.75 -16.359 -0.725 1 89.62 116 ASP B C 1
ATOM 3256 O O . ASP B 1 116 ? -23.953 -16.578 -0.625 1 89.62 116 ASP B O 1
ATOM 3260 N N . PHE B 1 117 ? -22.188 -15.172 -0.809 1 88 117 PHE B N 1
ATOM 3261 C CA . PHE B 1 117 ? -23.031 -13.977 -0.765 1 88 117 PHE B CA 1
ATOM 3262 C C . PHE B 1 117 ? -22.719 -13.055 -1.943 1 88 117 PHE B C 1
ATOM 3264 O O . PHE B 1 117 ? -22.25 -11.938 -1.757 1 88 117 PHE B O 1
ATOM 3271 N N . PRO B 1 118 ? -23.109 -13.414 -3.105 1 83.19 118 PRO B N 1
ATOM 3272 C CA . PRO B 1 118 ? -22.719 -12.695 -4.324 1 83.19 118 PRO B CA 1
ATOM 3273 C C . PRO B 1 118 ? -23.344 -11.305 -4.414 1 83.19 118 PRO B C 1
ATOM 3275 O O . PRO B 1 118 ? -22.875 -10.469 -5.195 1 83.19 118 PRO B O 1
ATOM 3278 N N . ARG B 1 119 ? -24.281 -11.047 -3.648 1 79.62 119 ARG B N 1
ATOM 3279 C CA . ARG B 1 119 ? -24.969 -9.766 -3.729 1 79.62 119 ARG B CA 1
ATOM 3280 C C . ARG B 1 119 ? -24.344 -8.75 -2.771 1 79.62 119 ARG B C 1
ATOM 3282 O O . ARG B 1 119 ? -24.688 -7.566 -2.811 1 79.62 119 ARG B O 1
ATOM 3289 N N . ILE B 1 120 ? -23.5 -9.242 -1.96 1 83.88 120 ILE B N 1
ATOM 3290 C CA . ILE B 1 120 ? -22.844 -8.336 -1.024 1 83.88 120 ILE B CA 1
ATOM 3291 C C . ILE B 1 120 ? -21.562 -7.797 -1.648 1 83.88 120 ILE B C 1
ATOM 3293 O O . ILE B 1 120 ? -20.688 -8.57 -2.061 1 83.88 120 ILE B O 1
ATOM 3297 N N . GLU B 1 121 ? -21.484 -6.512 -1.7 1 87.69 121 GLU B N 1
ATOM 3298 C CA . GLU B 1 121 ? -20.25 -5.887 -2.16 1 87.69 121 GLU B CA 1
ATOM 3299 C C . GLU B 1 121 ? -19.234 -5.777 -1.03 1 87.69 121 GLU B C 1
ATOM 3301 O O . GLU B 1 121 ? -19.609 -5.602 0.133 1 87.69 121 GLU B O 1
ATOM 3306 N N . LEU B 1 122 ? -17.984 -5.914 -1.433 1 91.81 122 LEU B N 1
ATOM 3307 C CA . LEU B 1 122 ? -16.906 -5.816 -0.46 1 91.81 122 LEU B CA 1
ATOM 3308 C C . LEU B 1 122 ? -15.945 -4.691 -0.829 1 91.81 122 LEU B C 1
ATOM 3310 O O . LEU B 1 122 ? -15.539 -4.57 -1.988 1 91.81 122 LEU B O 1
ATOM 3314 N N . GLU B 1 123 ? -15.719 -3.881 0.141 1 92.88 123 GLU B N 1
ATOM 3315 C CA . GLU B 1 123 ? -14.656 -2.879 0.027 1 92.88 123 GLU B CA 1
ATOM 3316 C C . GLU B 1 123 ? -13.539 -3.145 1.025 1 92.88 123 GLU B C 1
ATOM 3318 O O . GLU B 1 123 ? -13.766 -3.146 2.236 1 92.88 123 GLU B O 1
ATOM 3323 N N . LEU B 1 124 ? -12.398 -3.395 0.503 1 95.5 124 LEU B N 1
ATOM 3324 C CA . LEU B 1 124 ? -11.234 -3.684 1.335 1 95.5 124 LEU B CA 1
ATOM 3325 C C . LEU B 1 124 ? -10.203 -2.566 1.232 1 95.5 124 LEU B C 1
ATOM 3327 O O . LEU B 1 124 ? -9.648 -2.324 0.158 1 95.5 124 LEU B O 1
ATOM 3331 N N . ILE B 1 125 ? -9.945 -1.961 2.332 1 94.88 125 ILE B N 1
ATOM 3332 C CA . ILE B 1 125 ? -9.016 -0.838 2.371 1 94.88 125 ILE B CA 1
ATOM 3333 C C . ILE B 1 125 ? -7.77 -1.229 3.164 1 94.88 125 ILE B C 1
ATOM 3335 O O . ILE B 1 125 ? -7.867 -1.663 4.312 1 94.88 125 ILE B O 1
ATOM 3339 N N . VAL B 1 126 ? -6.652 -1.016 2.561 1 93.81 126 VAL B N 1
ATOM 3340 C CA . VAL B 1 126 ? -5.379 -1.299 3.215 1 93.81 126 VAL B CA 1
ATOM 3341 C C . VAL B 1 126 ? -4.766 -0.002 3.738 1 93.81 126 VAL B C 1
ATOM 3343 O O . VAL B 1 126 ? -4.66 0.983 3.004 1 93.81 126 VAL B O 1
ATOM 3346 N N . ASP B 1 127 ? -4.391 -0.045 4.969 1 91.56 127 ASP B N 1
ATOM 3347 C CA . ASP B 1 127 ? -3.824 1.134 5.617 1 91.56 127 ASP B CA 1
ATOM 3348 C C . ASP B 1 127 ? -3.119 0.76 6.918 1 91.56 127 ASP B C 1
ATOM 3350 O O . ASP B 1 127 ? -3.01 -0.421 7.254 1 91.56 127 ASP B O 1
ATOM 3354 N N . THR B 1 128 ? -2.572 1.744 7.574 1 87.25 128 THR B N 1
ATOM 3355 C CA . THR B 1 128 ? -1.995 1.521 8.898 1 87.25 128 THR B CA 1
ATOM 3356 C C . THR B 1 128 ? -3.086 1.202 9.914 1 87.25 128 THR B C 1
ATOM 3358 O O . THR B 1 128 ? -4.227 1.647 9.773 1 87.25 128 THR B O 1
ATOM 3361 N N . GLU B 1 129 ? -2.709 0.52 10.875 1 88.19 129 GLU B N 1
ATOM 3362 C CA . GLU B 1 129 ? -3.678 0.135 11.898 1 88.19 129 GLU B CA 1
ATOM 3363 C C . GLU B 1 129 ? -4.324 1.36 12.531 1 88.19 129 GLU B C 1
ATOM 3365 O O . GLU B 1 129 ? -5.543 1.399 12.719 1 88.19 129 GLU B O 1
ATOM 3370 N N . SER B 1 130 ? -3.52 2.334 12.914 1 84.56 130 SER B N 1
ATOM 3371 C CA . SER B 1 130 ? -4.023 3.537 13.562 1 84.56 130 SER B CA 1
ATOM 3372 C C . SER B 1 130 ? -5.09 4.219 12.719 1 84.56 130 SER B C 1
ATOM 3374 O O . SER B 1 130 ? -6.148 4.598 13.234 1 84.56 130 SER B O 1
ATOM 3376 N N . ASN B 1 131 ? -4.805 4.348 11.508 1 84.94 131 ASN B N 1
ATOM 3377 C CA . ASN B 1 131 ? -5.77 4.965 10.602 1 84.94 131 ASN B CA 1
ATOM 3378 C C . ASN B 1 131 ? -7.035 4.121 10.477 1 84.94 131 ASN B C 1
ATOM 3380 O O . ASN B 1 131 ? -8.141 4.656 10.445 1 84.94 131 ASN B O 1
ATOM 3384 N N . LEU B 1 132 ? -6.859 2.885 10.391 1 92.38 132 LEU B N 1
ATOM 3385 C CA . LEU B 1 132 ? -7.992 1.98 10.242 1 92.38 132 LEU B CA 1
ATOM 3386 C C . LEU B 1 132 ? -8.898 2.031 11.461 1 92.38 132 LEU B C 1
ATOM 3388 O O . LEU B 1 132 ? -10.125 2.059 11.336 1 92.38 132 LEU B O 1
ATOM 3392 N N . LEU B 1 133 ? -8.297 2.076 12.594 1 87.62 133 LEU B N 1
ATOM 3393 C CA . LEU B 1 133 ? -9.094 2.115 13.82 1 87.62 133 LEU B CA 1
ATOM 3394 C C . LEU B 1 133 ? -9.844 3.439 13.938 1 87.62 133 LEU B C 1
ATOM 3396 O O . LEU B 1 133 ? -10.969 3.477 14.438 1 87.62 133 LEU B O 1
ATOM 3400 N N . ARG B 1 134 ? -9.18 4.477 13.523 1 82.19 134 ARG B N 1
ATOM 3401 C CA . ARG B 1 134 ? -9.867 5.766 13.484 1 82.19 134 ARG B CA 1
ATOM 3402 C C . ARG B 1 134 ? -11.078 5.715 12.555 1 82.19 134 ARG B C 1
ATOM 3404 O O . ARG B 1 134 ? -12.141 6.242 12.891 1 82.19 134 ARG B O 1
ATOM 3411 N N . GLN B 1 135 ? -10.914 5.086 11.438 1 85.12 135 GLN B N 1
ATOM 3412 C CA . GLN B 1 135 ? -12.008 4.949 10.477 1 85.12 135 GLN B CA 1
ATOM 3413 C C . GLN B 1 135 ? -13.109 4.055 11.023 1 85.12 135 GLN B C 1
ATOM 3415 O O . GLN B 1 135 ? -14.297 4.281 10.75 1 85.12 135 GLN B O 1
ATOM 3420 N N . LEU B 1 136 ? -12.711 3.076 11.711 1 88.38 136 LEU B N 1
ATOM 3421 C CA . LEU B 1 136 ? -13.688 2.203 12.352 1 88.38 136 LEU B CA 1
ATOM 3422 C C . LEU B 1 136 ? -14.508 2.969 13.383 1 88.38 136 LEU B C 1
ATOM 3424 O O . LEU B 1 136 ? -15.734 2.846 13.414 1 88.38 136 LEU B O 1
ATOM 3428 N N . ASP B 1 137 ? -13.797 3.721 14.117 1 81.94 137 ASP B N 1
ATOM 3429 C CA . ASP B 1 137 ? -14.445 4.516 15.156 1 81.94 137 ASP B CA 1
ATOM 3430 C C . ASP B 1 137 ? -15.422 5.52 14.547 1 81.94 137 ASP B C 1
ATOM 3432 O O . ASP B 1 137 ? -16.5 5.762 15.094 1 81.94 137 ASP B O 1
ATOM 3436 N N . ALA B 1 138 ? -15 6.016 13.469 1 75.62 138 ALA B N 1
ATOM 3437 C CA . ALA B 1 138 ? -15.805 7.02 12.789 1 75.62 138 ALA B CA 1
ATOM 3438 C C . ALA B 1 138 ? -16.938 6.371 11.992 1 75.62 138 ALA B C 1
ATOM 3440 O O . ALA B 1 138 ? -17.781 7.066 11.414 1 75.62 138 ALA B O 1
ATOM 3441 N N . GLY B 1 139 ? -16.906 5.102 11.844 1 78.56 139 GLY B N 1
ATOM 3442 C CA . GLY B 1 139 ? -17.984 4.387 11.172 1 78.56 139 GLY B CA 1
ATOM 3443 C C . GLY B 1 139 ? -17.75 4.219 9.688 1 78.56 139 GLY B C 1
ATOM 3444 O O . GLY B 1 139 ? -18.656 3.807 8.953 1 78.56 139 GLY B O 1
ATOM 3445 N N . TYR B 1 140 ? -16.625 4.523 9.258 1 82.31 140 TYR B N 1
ATOM 3446 C CA . TYR B 1 140 ? -16.297 4.418 7.844 1 82.31 140 TYR B CA 1
ATOM 3447 C C . TYR B 1 140 ? -15.938 2.986 7.469 1 82.31 140 TYR B C 1
ATOM 3449 O O . TYR B 1 140 ? -1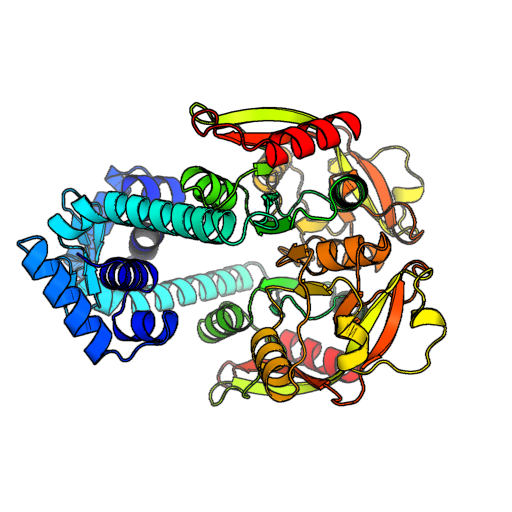5.922 2.631 6.285 1 82.31 140 TYR B O 1
ATOM 3457 N N . LEU B 1 141 ? -15.609 2.193 8.477 1 90.5 141 LEU B N 1
ATOM 3458 C CA . LEU B 1 141 ? -15.336 0.771 8.305 1 90.5 141 LEU B CA 1
ATOM 3459 C C . LEU B 1 141 ? -16.25 -0.074 9.188 1 90.5 141 LEU B C 1
ATOM 3461 O O . LEU B 1 141 ? -16.672 0.374 10.25 1 90.5 141 LEU B O 1
ATOM 3465 N N . ASP B 1 142 ? -16.516 -1.225 8.711 1 90.5 142 ASP B N 1
ATOM 3466 C CA . ASP B 1 142 ? -17.359 -2.148 9.453 1 90.5 142 ASP B CA 1
ATOM 3467 C C . ASP B 1 142 ? -16.531 -3.152 10.242 1 90.5 142 ASP B C 1
ATOM 3469 O O . ASP B 1 142 ? -16.984 -3.705 11.242 1 90.5 142 ASP B O 1
ATOM 3473 N N . LEU B 1 143 ? -15.367 -3.357 9.758 1 94.12 143 LEU B N 1
ATOM 3474 C CA . LEU B 1 143 ? -14.469 -4.375 10.297 1 94.12 143 LEU B CA 1
ATOM 3475 C C . LEU B 1 143 ? -13.016 -4.02 10.016 1 94.12 143 LEU B C 1
ATOM 3477 O O . LEU B 1 143 ? -12.688 -3.539 8.93 1 94.12 143 LEU B O 1
ATOM 3481 N N . VAL B 1 144 ? -12.164 -4.242 11 1 96.25 144 VAL B N 1
ATOM 3482 C CA . VAL B 1 144 ? -10.727 -4.066 10.812 1 96.25 144 VAL B CA 1
ATOM 3483 C C . VAL B 1 144 ? -10 -5.363 11.148 1 96.25 144 VAL B C 1
ATOM 3485 O O . VAL B 1 144 ? -10.305 -6.012 12.156 1 96.25 144 VAL B O 1
ATOM 3488 N N . ILE B 1 145 ? -9.164 -5.777 10.289 1 96.5 145 ILE B N 1
ATOM 3489 C CA . ILE B 1 145 ? -8.281 -6.902 10.555 1 96.5 145 ILE B CA 1
ATOM 3490 C C . ILE B 1 145 ? -6.852 -6.398 10.758 1 96.5 145 ILE B C 1
ATOM 3492 O O . ILE B 1 145 ? -6.262 -5.805 9.844 1 96.5 145 ILE B O 1
ATOM 3496 N N . SER B 1 146 ? -6.355 -6.59 11.938 1 95.38 146 SER B N 1
ATOM 3497 C CA . SER B 1 146 ? -5.047 -6.051 12.289 1 95.38 146 SER B CA 1
ATOM 3498 C C . SER B 1 146 ? -4.375 -6.875 13.375 1 95.38 146 SER B C 1
ATOM 3500 O O . SER B 1 146 ? -4.902 -7.91 13.789 1 95.38 146 SER B O 1
ATOM 3502 N N . ALA B 1 147 ? -3.154 -6.516 13.688 1 92.94 147 ALA B N 1
ATOM 3503 C CA . ALA B 1 147 ? -2.381 -7.086 14.789 1 92.94 147 ALA B CA 1
ATOM 3504 C C . ALA B 1 147 ? -2.125 -6.043 15.875 1 92.94 147 ALA B C 1
ATOM 3506 O O . ALA B 1 147 ? -1.002 -5.555 16.016 1 92.94 147 ALA B O 1
ATOM 3507 N N . PRO B 1 148 ? -3.074 -5.812 16.656 1 86.81 148 PRO B N 1
ATOM 3508 C CA . PRO B 1 148 ? -2.912 -4.758 17.656 1 86.81 148 PRO B CA 1
ATOM 3509 C C . PRO B 1 148 ? -1.883 -5.117 18.734 1 86.81 148 PRO B C 1
ATOM 3511 O O . PRO B 1 148 ? -1.783 -6.277 19.141 1 86.81 148 PRO B O 1
ATOM 3514 N N . ILE B 1 149 ? -1.066 -4.09 18.984 1 77.19 149 ILE B N 1
ATOM 3515 C CA . ILE B 1 149 ? -0.137 -4.27 20.094 1 77.19 149 ILE B CA 1
ATOM 3516 C C . ILE B 1 149 ? -0.911 -4.355 21.406 1 77.19 149 ILE B C 1
ATOM 3518 O O . ILE B 1 149 ? -0.586 -5.172 22.266 1 77.19 149 ILE B O 1
ATOM 3522 N N . ALA B 1 150 ? -1.896 -3.475 21.469 1 77.12 150 ALA B N 1
ATOM 3523 C CA . ALA B 1 150 ? -2.842 -3.514 22.578 1 77.12 150 ALA B CA 1
ATOM 3524 C C . ALA B 1 150 ? -4.281 -3.559 22.078 1 77.12 150 ALA B C 1
ATOM 3526 O O . ALA B 1 150 ? -4.652 -2.809 21.172 1 77.12 150 ALA B O 1
ATOM 3527 N N . LEU B 1 151 ? -4.941 -4.551 22.641 1 75.62 151 LEU B N 1
ATOM 3528 C CA . LEU B 1 151 ? -6.324 -4.688 22.203 1 75.62 151 LEU B CA 1
ATOM 3529 C C . LEU B 1 151 ? -7.121 -3.422 22.5 1 75.62 151 LEU B C 1
ATOM 3531 O O . LEU B 1 151 ? -6.992 -2.848 23.594 1 75.62 151 LEU B O 1
ATOM 3535 N N . PRO B 1 152 ? -7.738 -3.012 21.469 1 72.06 152 PRO B N 1
ATOM 3536 C CA . PRO B 1 152 ? -8.555 -1.818 21.703 1 72.06 152 PRO B CA 1
ATOM 3537 C C . PRO B 1 152 ? -9.672 -2.059 22.719 1 72.06 152 PRO B C 1
ATOM 3539 O O . PRO B 1 152 ? -10.172 -3.18 22.828 1 72.06 152 PRO B O 1
ATOM 3542 N N . VAL B 1 153 ? -9.867 -1.083 23.531 1 68.69 153 VAL B N 1
ATOM 3543 C CA . VAL B 1 153 ? -10.875 -1.19 24.578 1 68.69 153 VAL B CA 1
ATOM 3544 C C . VAL B 1 153 ? -12.227 -0.707 24.062 1 68.69 153 VAL B C 1
ATOM 3546 O O . VAL B 1 153 ? -12.328 -0.245 22.922 1 68.69 153 VAL B O 1
ATOM 3549 N N . ARG B 1 154 ? -13.234 -0.766 24.844 1 69.06 154 ARG B N 1
ATOM 3550 C CA . ARG B 1 154 ? -14.57 -0.295 24.484 1 69.06 154 ARG B CA 1
ATOM 3551 C C . ARG B 1 154 ? -14.492 1.011 23.703 1 69.06 154 ARG B C 1
ATOM 3553 O O . ARG B 1 154 ? -13.648 1.863 23.984 1 69.06 154 ARG B O 1
ATOM 3560 N N . PRO B 1 155 ? -15.258 0.973 22.641 1 80.12 155 PRO B N 1
ATOM 3561 C CA . PRO B 1 155 ? -16.438 0.234 22.188 1 80.12 155 PRO B CA 1
ATOM 3562 C C . PRO B 1 155 ? -16.109 -0.825 21.141 1 80.12 155 PRO B C 1
ATOM 3564 O O . PRO B 1 155 ? -16.984 -1.212 20.359 1 80.12 155 PRO B O 1
ATOM 3567 N N . PHE B 1 156 ? -14.906 -1.234 21.172 1 86.25 156 PHE B N 1
ATOM 3568 C CA . PHE B 1 156 ? -14.516 -2.221 20.172 1 86.25 156 PHE B CA 1
ATOM 3569 C C . PHE B 1 156 ? -14.492 -3.621 20.766 1 86.25 156 PHE B C 1
ATOM 3571 O O . PHE B 1 156 ? -14.25 -3.785 21.969 1 86.25 156 PHE B O 1
ATOM 3578 N N . GLN B 1 157 ? -14.875 -4.543 20.031 1 88.88 157 GLN B N 1
ATOM 3579 C CA . GLN B 1 157 ? -14.656 -5.961 20.312 1 88.88 157 GLN B CA 1
ATOM 3580 C C . GLN B 1 157 ? -13.602 -6.551 19.375 1 88.88 157 GLN B C 1
ATOM 3582 O O . GLN B 1 157 ? -13.461 -6.109 18.234 1 88.88 157 GLN B O 1
ATOM 3587 N N . SER B 1 158 ? -12.914 -7.414 19.891 1 92 158 SER B N 1
ATOM 3588 C CA . SER B 1 158 ? -11.867 -8.07 19.109 1 92 158 SER B CA 1
ATOM 3589 C C . SER B 1 158 ? -12.031 -9.586 19.141 1 92 158 SER B C 1
ATOM 3591 O O . SER B 1 158 ? -12.398 -10.164 20.172 1 92 158 SER B O 1
ATOM 3593 N N . LEU B 1 159 ? -11.836 -10.203 18.031 1 92.56 159 LEU B N 1
ATOM 3594 C CA . LEU B 1 159 ? -11.844 -11.656 17.891 1 92.56 159 LEU B CA 1
ATOM 3595 C C . LEU B 1 159 ? -10.523 -12.156 17.312 1 92.56 159 LEU B C 1
ATOM 3597 O O . LEU B 1 159 ? -10.086 -11.688 16.25 1 92.56 159 LEU B O 1
ATOM 3601 N N . LEU B 1 160 ? -9.922 -13.062 18 1 94.62 160 LEU B N 1
ATOM 3602 C CA . LEU B 1 160 ? -8.68 -13.648 17.5 1 94.62 160 LEU B CA 1
ATOM 3603 C C . LEU B 1 160 ? -8.945 -14.523 16.281 1 94.62 160 LEU B C 1
ATOM 3605 O O . LEU B 1 160 ? -9.789 -15.422 16.328 1 94.62 160 LEU B O 1
ATOM 3609 N N . LEU B 1 161 ? -8.305 -14.242 15.219 1 94.88 161 LEU B N 1
ATOM 3610 C CA . LEU B 1 161 ? -8.445 -15.055 14.016 1 94.88 161 LEU B CA 1
ATOM 3611 C C . LEU B 1 161 ? -7.355 -16.125 13.953 1 94.88 161 LEU B C 1
ATOM 3613 O O . LEU B 1 161 ? -7.656 -17.312 13.836 1 94.88 161 LEU B O 1
ATOM 3617 N N . TYR B 1 162 ? -6.086 -15.703 14.055 1 93.31 162 TYR B N 1
ATOM 3618 C CA . TYR B 1 162 ? -4.98 -16.656 14.031 1 93.31 162 TYR B CA 1
ATOM 3619 C C . TYR B 1 162 ? -3.717 -16.031 14.609 1 93.31 162 TYR B C 1
ATOM 3621 O O . TYR B 1 162 ? -3.629 -14.812 14.758 1 93.31 162 TYR B O 1
ATOM 3629 N N . ARG B 1 163 ? -2.828 -16.906 15.062 1 93.88 163 ARG B N 1
ATOM 3630 C CA . ARG B 1 163 ? -1.483 -16.531 15.492 1 93.88 163 ARG B CA 1
ATOM 3631 C C . ARG B 1 163 ? -0.46 -16.812 14.398 1 93.88 163 ARG B C 1
ATOM 3633 O O . ARG B 1 163 ? -0.564 -17.812 13.688 1 93.88 163 ARG B O 1
ATOM 3640 N N . GLU B 1 164 ? 0.386 -15.852 14.203 1 92.06 164 GLU B N 1
ATOM 3641 C CA . GLU B 1 164 ? 1.371 -15.977 13.133 1 92.06 164 GLU B CA 1
ATOM 3642 C C . GLU B 1 164 ? 2.777 -15.664 13.641 1 92.06 164 GLU B C 1
ATOM 3644 O O . GLU B 1 164 ? 2.967 -14.75 14.438 1 92.06 164 GLU B O 1
ATOM 3649 N N . ARG B 1 165 ? 3.744 -16.438 13.133 1 93.38 165 ARG B N 1
ATOM 3650 C CA . ARG B 1 165 ? 5.145 -16.234 13.484 1 93.38 165 ARG B CA 1
ATOM 3651 C C . ARG B 1 165 ? 5.832 -15.305 12.492 1 93.38 165 ARG B C 1
ATOM 3653 O O . ARG B 1 165 ? 5.41 -15.203 11.336 1 93.38 165 ARG B O 1
ATOM 3660 N N . TYR B 1 166 ? 6.777 -14.602 13.039 1 92.94 166 TYR B N 1
ATOM 3661 C CA . TYR B 1 166 ? 7.711 -13.93 12.141 1 92.94 166 TYR B CA 1
ATOM 3662 C C . TYR B 1 166 ? 8.82 -14.883 11.703 1 92.94 166 TYR B C 1
ATOM 3664 O O . TYR B 1 166 ? 9.336 -15.664 12.508 1 92.94 166 TYR B O 1
ATOM 3672 N N . VAL B 1 167 ? 9.188 -14.812 10.492 1 95.81 167 VAL B N 1
ATOM 3673 C CA . VAL B 1 167 ? 10.188 -15.688 9.891 1 95.81 167 VAL B CA 1
ATOM 3674 C C . VAL B 1 167 ? 11.227 -14.859 9.148 1 95.81 167 VAL B C 1
ATOM 3676 O O . VAL B 1 167 ? 11.016 -13.672 8.898 1 95.81 167 VAL B O 1
ATOM 3679 N N . VAL B 1 168 ? 12.305 -15.469 8.883 1 96.81 168 VAL B N 1
ATOM 3680 C CA . VAL B 1 168 ? 13.336 -14.852 8.055 1 96.81 168 VAL B CA 1
ATOM 3681 C C . VAL B 1 168 ? 13.172 -15.297 6.605 1 96.81 168 VAL B C 1
ATOM 3683 O O . VAL B 1 168 ? 13.336 -16.484 6.289 1 96.81 168 VAL B O 1
ATOM 3686 N N . ALA B 1 169 ? 12.82 -14.375 5.77 1 96.69 169 ALA B N 1
ATOM 3687 C CA . ALA B 1 169 ? 12.656 -14.656 4.344 1 96.69 169 ALA B CA 1
ATOM 3688 C C . ALA B 1 169 ? 13.953 -14.414 3.582 1 96.69 169 ALA B C 1
ATOM 3690 O O . ALA B 1 169 ? 14.672 -13.453 3.854 1 96.69 169 ALA B O 1
ATOM 3691 N N . PHE B 1 170 ? 14.281 -15.305 2.664 1 96.81 170 PHE B N 1
ATOM 3692 C CA . PHE B 1 170 ? 15.5 -15.234 1.863 1 96.81 170 PHE B CA 1
ATOM 3693 C C . PHE B 1 170 ? 15.289 -15.891 0.502 1 96.81 170 PHE B C 1
ATOM 3695 O O . PHE B 1 170 ? 14.312 -16.609 0.296 1 96.81 170 PHE B O 1
ATOM 3702 N N . SER B 1 171 ? 16.125 -15.516 -0.423 1 95.31 171 SER B N 1
ATOM 3703 C CA . SER B 1 171 ? 16.062 -16.156 -1.737 1 95.31 171 SER B CA 1
ATOM 3704 C C . SER B 1 171 ? 16.391 -17.641 -1.651 1 95.31 171 SER B C 1
ATOM 3706 O O . SER B 1 171 ? 17.172 -18.062 -0.787 1 95.31 171 SER B O 1
ATOM 3708 N N . ASN B 1 172 ? 15.859 -18.391 -2.57 1 93.31 172 ASN B N 1
ATOM 3709 C CA . ASN B 1 172 ? 16.062 -19.828 -2.58 1 93.31 172 ASN B CA 1
ATOM 3710 C C . ASN B 1 172 ? 17.516 -20.188 -2.834 1 93.31 172 ASN B C 1
ATOM 3712 O O . ASN B 1 172 ? 17.922 -21.344 -2.629 1 93.31 172 ASN B O 1
ATOM 3716 N N . GLN B 1 173 ? 18.312 -19.312 -3.184 1 93 173 GLN B N 1
ATOM 3717 C CA . GLN B 1 173 ? 19.734 -19.531 -3.428 1 93 173 GLN B CA 1
ATOM 3718 C C . GLN B 1 173 ? 20.562 -19.109 -2.23 1 93 173 GLN B C 1
ATOM 3720 O O . GLN B 1 173 ? 21.797 -19.266 -2.227 1 93 173 GLN B O 1
ATOM 3725 N N . HIS B 1 174 ? 19.938 -18.594 -1.278 1 94.88 174 HIS B N 1
ATOM 3726 C CA . HIS B 1 174 ? 20.625 -18.047 -0.12 1 94.88 174 HIS B CA 1
ATOM 3727 C C . HIS B 1 174 ? 21.172 -19.156 0.772 1 94.88 174 HIS B C 1
ATOM 3729 O O . HIS B 1 174 ? 20.578 -20.234 0.855 1 94.88 174 HIS B O 1
ATOM 3735 N N . ARG B 1 175 ? 22.188 -18.953 1.483 1 95.31 175 ARG B N 1
ATOM 3736 C CA . ARG B 1 175 ? 22.844 -19.922 2.35 1 95.31 175 ARG B CA 1
ATOM 3737 C C . ARG B 1 175 ? 21.906 -20.359 3.477 1 95.31 175 ARG B C 1
ATOM 3739 O O . ARG B 1 175 ? 22.047 -21.469 4.008 1 95.31 175 ARG B O 1
ATOM 3746 N N . PHE B 1 176 ? 21.016 -19.547 3.816 1 96.44 176 PHE B N 1
ATOM 3747 C CA . PHE B 1 176 ? 20.094 -19.859 4.906 1 96.44 176 PHE B CA 1
ATOM 3748 C C . PHE B 1 176 ? 19.234 -21.078 4.562 1 96.44 176 PHE B C 1
ATOM 3750 O O . PHE B 1 176 ? 18.609 -21.672 5.441 1 96.44 176 PHE B O 1
ATOM 3757 N N . LYS B 1 177 ? 19.125 -21.391 3.305 1 94.5 177 LYS B N 1
ATOM 3758 C CA . LYS B 1 177 ? 18.359 -22.562 2.875 1 94.5 177 LYS B CA 1
ATOM 3759 C C . LYS B 1 177 ? 18.875 -23.828 3.557 1 94.5 177 LYS B C 1
ATOM 3761 O O . LYS B 1 177 ? 18.109 -24.766 3.766 1 94.5 177 LYS B O 1
ATOM 3766 N N . GLN B 1 178 ? 20.062 -23.812 3.951 1 94.88 178 GLN B N 1
ATOM 3767 C CA . GLN B 1 178 ? 20.688 -24.984 4.547 1 94.88 178 GLN B CA 1
ATOM 3768 C C . GLN B 1 178 ? 20.5 -25 6.062 1 94.88 178 GLN B C 1
ATOM 3770 O O . GLN B 1 178 ? 20.859 -25.969 6.727 1 94.88 178 GLN B O 1
ATOM 3775 N N . MET B 1 179 ? 19.922 -24.016 6.547 1 94.44 179 MET B N 1
ATOM 3776 C CA . MET B 1 179 ? 19.719 -23.938 7.988 1 94.44 179 MET B CA 1
ATOM 3777 C C . MET B 1 179 ? 18.297 -24.328 8.359 1 94.44 179 MET B C 1
ATOM 3779 O O . MET B 1 179 ? 17.375 -24.156 7.566 1 94.44 179 MET B O 1
ATOM 3783 N N . GLN B 1 180 ? 18.125 -24.844 9.516 1 93.44 180 GLN B N 1
ATOM 3784 C CA . GLN B 1 180 ? 16.781 -25.203 10 1 93.44 180 GLN B CA 1
ATOM 3785 C C . GLN B 1 180 ? 16.109 -24.016 10.672 1 93.44 180 GLN B C 1
ATOM 3787 O O . GLN B 1 180 ? 14.898 -23.828 10.539 1 93.44 180 GLN B O 1
ATOM 3792 N N . ASN B 1 181 ? 16.875 -23.281 11.414 1 94.5 181 ASN B N 1
ATOM 3793 C CA . ASN B 1 181 ? 16.422 -22.062 12.102 1 94.5 181 ASN B CA 1
ATOM 3794 C C . ASN B 1 181 ? 17.484 -20.969 12.023 1 94.5 181 ASN B C 1
ATOM 3796 O O . ASN B 1 181 ? 18.656 -21.234 11.766 1 94.5 181 ASN B O 1
ATOM 3800 N N . ILE B 1 182 ? 17.047 -19.812 12.195 1 95.69 182 ILE B N 1
ATOM 3801 C CA . ILE B 1 182 ? 17.938 -18.656 12.141 1 95.69 182 ILE B CA 1
ATOM 3802 C C . ILE B 1 182 ? 17.75 -17.797 13.391 1 95.69 182 ILE B C 1
ATOM 3804 O O . ILE B 1 182 ? 16.625 -17.469 13.758 1 95.69 182 ILE B O 1
ATOM 3808 N N . ASP B 1 183 ? 18.812 -17.484 14.062 1 92.75 183 ASP B N 1
ATOM 3809 C CA . ASP B 1 183 ? 18.719 -16.562 15.188 1 92.75 183 ASP B CA 1
ATOM 3810 C C . ASP B 1 183 ? 19.047 -15.141 14.75 1 92.75 183 ASP B C 1
ATOM 3812 O O . ASP B 1 183 ? 19.547 -14.922 13.648 1 92.75 183 ASP B O 1
ATOM 3816 N N . LEU B 1 184 ? 18.719 -14.219 15.562 1 90.56 184 LEU B N 1
ATOM 3817 C CA . LEU B 1 184 ? 18.844 -12.805 15.227 1 90.56 184 LEU B CA 1
ATOM 3818 C C . LEU B 1 184 ? 20.297 -12.438 14.953 1 90.56 184 LEU B C 1
ATOM 3820 O O . LEU B 1 184 ? 20.594 -11.633 14.07 1 90.56 184 LEU B O 1
ATOM 3824 N N . LYS B 1 185 ? 21.203 -12.992 15.68 1 89.62 185 LYS B N 1
ATOM 3825 C CA . LYS B 1 185 ? 22.625 -12.703 15.531 1 89.62 185 LYS B CA 1
ATOM 3826 C C . LYS B 1 185 ? 23.125 -13.102 14.141 1 89.62 185 LYS B C 1
ATOM 3828 O O . LYS B 1 185 ? 23.969 -12.422 13.57 1 89.62 185 LYS B O 1
ATOM 3833 N N . THR B 1 186 ? 22.625 -14.203 13.688 1 92.69 186 THR B N 1
ATOM 3834 C CA . THR B 1 186 ? 23 -14.695 12.367 1 92.69 186 THR B CA 1
ATOM 3835 C C . THR B 1 186 ? 22.594 -13.703 11.281 1 92.69 186 THR B C 1
ATOM 3837 O O . THR B 1 186 ? 23.25 -13.602 10.242 1 92.69 186 THR B O 1
ATOM 3840 N N . LEU B 1 187 ? 21.594 -12.875 11.492 1 92.19 187 LEU B N 1
ATOM 3841 C CA . LEU B 1 187 ? 21.094 -11.906 10.523 1 92.19 187 LEU B CA 1
ATOM 3842 C C . LEU B 1 187 ? 22.094 -10.766 10.336 1 92.19 187 LEU B C 1
ATOM 3844 O O . LEU B 1 187 ? 22.078 -10.078 9.312 1 92.19 187 LEU B O 1
ATOM 3848 N N . GLN B 1 188 ? 22.875 -10.586 11.305 1 88.38 188 GLN B N 1
ATOM 3849 C CA . GLN B 1 188 ? 23.812 -9.469 11.289 1 88.38 188 GLN B CA 1
ATOM 3850 C C . GLN B 1 188 ? 24.797 -9.594 10.133 1 88.38 188 GLN B C 1
ATOM 3852 O O . GLN B 1 188 ? 25.344 -8.594 9.664 1 88.38 188 GLN B O 1
ATOM 3857 N N . SER B 1 189 ? 25.016 -10.766 9.719 1 88.75 189 SER B N 1
ATOM 3858 C CA . SER B 1 189 ? 26 -11.008 8.68 1 88.75 189 SER B CA 1
ATOM 3859 C C . SER B 1 189 ? 25.406 -10.812 7.289 1 88.75 189 SER B C 1
ATOM 3861 O O . SER B 1 189 ? 26.125 -10.93 6.285 1 88.75 189 SER B O 1
ATOM 3863 N N . GLU B 1 190 ? 24.125 -10.5 7.234 1 92.44 190 GLU B N 1
ATOM 3864 C CA . GLU B 1 190 ? 23.422 -10.359 5.961 1 92.44 190 GLU B CA 1
ATOM 3865 C C . GLU B 1 190 ? 22.859 -8.945 5.789 1 92.44 190 GLU B C 1
ATOM 3867 O O . GLU B 1 190 ? 22.484 -8.305 6.77 1 92.44 190 GLU B O 1
ATOM 3872 N N . PRO B 1 191 ? 22.844 -8.484 4.512 1 92.31 191 PRO B N 1
ATOM 3873 C CA . PRO B 1 191 ? 22.047 -7.277 4.297 1 92.31 191 PRO B CA 1
ATOM 3874 C C . PRO B 1 191 ? 20.594 -7.449 4.715 1 92.31 191 PRO B C 1
ATOM 3876 O O . PRO B 1 191 ? 19.969 -8.453 4.367 1 92.31 191 PRO B O 1
ATOM 3879 N N . TYR B 1 192 ? 20.141 -6.477 5.438 1 93.38 192 TYR B N 1
ATOM 3880 C CA . TYR B 1 192 ? 18.781 -6.531 5.945 1 93.38 192 TYR B CA 1
ATOM 3881 C C . TYR B 1 192 ? 17.859 -5.598 5.164 1 93.38 192 TYR B C 1
ATOM 3883 O O . TYR B 1 192 ? 18.234 -4.453 4.887 1 93.38 192 TYR B O 1
ATOM 3891 N N . LEU B 1 193 ? 16.797 -6.148 4.758 1 94.5 193 LEU B N 1
ATOM 3892 C CA . LEU B 1 193 ? 15.781 -5.344 4.102 1 94.5 193 LEU B CA 1
ATOM 3893 C C . LEU B 1 193 ? 14.75 -4.844 5.105 1 94.5 193 LEU B C 1
ATOM 3895 O O . LEU B 1 193 ? 13.922 -5.617 5.59 1 94.5 193 LEU B O 1
ATOM 3899 N N . ASP B 1 194 ? 14.758 -3.582 5.332 1 93.19 194 ASP B N 1
ATOM 3900 C CA . ASP B 1 194 ? 14.023 -2.957 6.43 1 93.19 194 ASP B CA 1
ATOM 3901 C C . ASP B 1 194 ? 12.602 -2.598 6 1 93.19 194 ASP B C 1
ATOM 3903 O O . ASP B 1 194 ? 12.406 -1.828 5.059 1 93.19 194 ASP B O 1
ATOM 3907 N N . ARG B 1 195 ? 11.688 -3.205 6.684 1 93.62 195 ARG B N 1
ATOM 3908 C CA . ARG B 1 195 ? 10.273 -2.947 6.434 1 93.62 195 ARG B CA 1
ATOM 3909 C C . ARG B 1 195 ? 9.781 -1.761 7.254 1 93.62 195 ARG B C 1
ATOM 3911 O O . ARG B 1 195 ? 9.484 -1.903 8.445 1 93.62 195 ARG B O 1
ATOM 3918 N N . LEU B 1 196 ? 9.539 -0.682 6.637 1 88.88 196 LEU B N 1
ATOM 3919 C CA . LEU B 1 196 ? 9.289 0.579 7.328 1 88.88 196 LEU B CA 1
ATOM 3920 C C . LEU B 1 196 ? 7.934 0.562 8.023 1 88.88 196 LEU B C 1
ATOM 3922 O O . LEU B 1 196 ? 7.754 1.222 9.055 1 88.88 196 LEU B O 1
ATOM 3926 N N . ASN B 1 197 ? 7.023 -0.235 7.488 1 84.81 197 ASN B N 1
ATOM 3927 C CA . ASN B 1 197 ? 5.68 -0.255 8.055 1 84.81 197 ASN B CA 1
ATOM 3928 C C . ASN B 1 197 ? 5.5 -1.409 9.039 1 84.81 197 ASN B C 1
ATOM 3930 O O . ASN B 1 197 ? 4.395 -1.647 9.523 1 84.81 197 ASN B O 1
ATOM 3934 N N . CYS B 1 198 ? 6.52 -2.035 9.273 1 85.88 198 CYS B N 1
ATOM 3935 C CA . CYS B 1 198 ? 6.422 -3.148 10.203 1 85.88 198 CYS B CA 1
ATOM 3936 C C . CYS B 1 198 ? 6.039 -2.656 11.602 1 85.88 198 CYS B C 1
ATOM 3938 O O . CYS B 1 198 ? 6.707 -1.785 12.156 1 85.88 198 CYS B O 1
ATOM 3940 N N . GLU B 1 199 ? 4.984 -3.217 12.172 1 82.25 199 GLU B N 1
ATOM 3941 C CA . GLU B 1 199 ? 4.5 -2.809 13.484 1 82.25 199 GLU B CA 1
ATOM 3942 C C . GLU B 1 199 ? 5.492 -3.18 14.586 1 82.25 199 GLU B C 1
ATOM 3944 O O . GLU B 1 199 ? 5.457 -2.613 15.68 1 82.25 199 GLU B O 1
ATOM 3949 N N . LEU B 1 200 ? 6.359 -4.082 14.297 1 81.75 200 LEU B N 1
ATOM 3950 C CA . LEU B 1 200 ? 7.312 -4.547 15.297 1 81.75 200 LEU B CA 1
ATOM 3951 C C . LEU B 1 200 ? 8.672 -3.891 15.094 1 81.75 200 LEU B C 1
ATOM 3953 O O . LEU B 1 200 ? 9.641 -4.219 15.797 1 81.75 200 LEU B O 1
ATOM 3957 N N . ARG B 1 201 ? 8.734 -3.068 14.18 1 84.25 201 ARG B N 1
ATOM 3958 C CA . ARG B 1 201 ? 10.023 -2.486 13.805 1 84.25 201 ARG B CA 1
ATOM 3959 C C . ARG B 1 201 ? 10.727 -1.898 15.023 1 84.25 201 ARG B C 1
ATOM 3961 O O . ARG B 1 201 ? 11.922 -2.143 15.234 1 84.25 201 ARG B O 1
ATOM 3968 N N . GLU B 1 202 ? 10.008 -1.147 15.844 1 78 202 GLU B N 1
ATOM 3969 C CA . GLU B 1 202 ? 10.602 -0.536 17.031 1 78 202 GLU B CA 1
ATOM 3970 C C . GLU B 1 202 ? 11 -1.592 18.047 1 78 202 GLU B C 1
ATOM 3972 O O . GLU B 1 202 ? 12.062 -1.493 18.672 1 78 202 GLU B O 1
ATOM 3977 N N . LYS B 1 203 ? 10.133 -2.504 18.25 1 78.62 203 LYS B N 1
ATOM 3978 C CA . LYS B 1 203 ? 10.453 -3.607 19.141 1 78.62 203 LYS B CA 1
ATOM 3979 C C . LYS B 1 203 ? 11.703 -4.352 18.672 1 78.62 203 LYS B C 1
ATOM 3981 O O . LYS B 1 203 ? 12.562 -4.695 19.484 1 78.62 203 LYS B O 1
ATOM 3986 N N . LEU B 1 204 ? 11.789 -4.594 17.422 1 84.06 204 LEU B N 1
ATOM 3987 C CA . LEU B 1 204 ? 12.953 -5.266 16.859 1 84.06 204 LEU B CA 1
ATOM 3988 C C . LEU B 1 204 ? 14.219 -4.453 17.109 1 84.06 204 LEU B C 1
ATOM 3990 O O . LEU B 1 204 ? 15.258 -5.012 17.469 1 84.06 204 LEU B O 1
ATOM 3994 N N . LYS B 1 205 ? 14.078 -3.221 16.906 1 81.38 205 LYS B N 1
ATOM 3995 C CA . LYS B 1 205 ? 15.219 -2.344 17.141 1 81.38 205 LYS B CA 1
ATOM 3996 C C . LYS B 1 205 ? 15.688 -2.434 18.594 1 81.38 205 LYS B C 1
ATOM 3998 O O . LYS B 1 205 ? 16.891 -2.496 18.859 1 81.38 205 LYS B O 1
ATOM 4003 N N . SER B 1 206 ? 14.742 -2.441 19.469 1 81.69 206 SER B N 1
ATOM 4004 C CA . SER B 1 206 ? 15.055 -2.541 20.891 1 81.69 206 SER B CA 1
ATOM 4005 C C . SER B 1 206 ? 15.742 -3.865 21.219 1 81.69 206 SER B C 1
ATOM 4007 O O . SER B 1 206 ? 16.734 -3.893 21.938 1 81.69 206 SER B O 1
ATOM 4009 N N . VAL B 1 207 ? 15.219 -4.875 20.703 1 82.38 207 VAL B N 1
ATOM 4010 C CA . VAL B 1 207 ? 15.781 -6.203 20.922 1 82.38 207 VAL B CA 1
ATOM 4011 C C . VAL B 1 207 ? 17.219 -6.262 20.391 1 82.38 207 VAL B C 1
ATOM 4013 O O . VAL B 1 207 ? 18.109 -6.789 21.062 1 82.38 207 VAL B O 1
ATOM 4016 N N . CYS B 1 208 ? 17.406 -5.719 19.266 1 86 208 CYS B N 1
ATOM 4017 C CA . CYS B 1 208 ? 18.734 -5.688 18.672 1 86 208 CYS B CA 1
ATOM 4018 C C . CYS B 1 208 ? 19.703 -4.898 19.531 1 86 208 CYS B C 1
ATOM 4020 O O . CYS B 1 208 ? 20.844 -5.32 19.734 1 86 208 CYS B O 1
ATOM 4022 N N . ARG B 1 209 ? 19.25 -3.838 19.969 1 82.06 209 ARG B N 1
ATOM 4023 C CA . ARG B 1 209 ? 20.078 -3.021 20.859 1 82.06 209 ARG B CA 1
ATOM 4024 C C . ARG B 1 209 ? 20.469 -3.795 22.109 1 82.06 209 ARG B C 1
ATOM 4026 O O . ARG B 1 209 ? 21.641 -3.805 22.5 1 82.06 209 ARG B O 1
ATOM 4033 N N . ASP B 1 210 ? 19.594 -4.414 22.734 1 84.31 210 ASP B N 1
ATOM 4034 C CA . ASP B 1 210 ? 19.812 -5.18 23.953 1 84.31 210 ASP B CA 1
ATOM 4035 C C . ASP B 1 210 ? 20.812 -6.316 23.719 1 84.31 210 ASP B C 1
ATOM 4037 O O . ASP B 1 210 ? 21.594 -6.652 24.609 1 84.31 210 ASP B O 1
ATOM 4041 N N . LEU B 1 211 ? 20.75 -6.82 22.531 1 85.19 211 LEU B N 1
ATOM 4042 C CA . LEU B 1 211 ? 21.594 -7.969 22.219 1 85.19 211 LEU B CA 1
ATOM 4043 C C . LEU B 1 211 ? 22.875 -7.527 21.5 1 85.19 211 LEU B C 1
ATOM 4045 O O . LEU B 1 211 ? 23.688 -8.367 21.109 1 85.19 211 LEU B O 1
ATOM 4049 N N . HIS B 1 212 ? 23 -6.188 21.281 1 87.75 212 HIS B N 1
ATOM 4050 C CA . HIS B 1 212 ? 24.156 -5.609 20.594 1 87.75 212 HIS B CA 1
ATOM 4051 C C . HIS B 1 212 ? 24.281 -6.164 19.172 1 87.75 212 HIS B C 1
ATOM 4053 O O . HIS B 1 212 ? 25.375 -6.566 18.766 1 87.75 212 HIS B O 1
ATOM 4059 N N . ILE B 1 213 ? 23.125 -6.355 18.641 1 86.19 213 ILE B N 1
ATOM 4060 C CA . ILE B 1 213 ? 23.047 -6.777 17.25 1 86.19 213 ILE B CA 1
ATOM 4061 C C . ILE B 1 213 ? 22.781 -5.562 16.359 1 86.19 213 ILE B C 1
ATOM 4063 O O . ILE B 1 213 ? 21.938 -4.723 16.688 1 86.19 213 ILE B O 1
ATOM 4067 N N . ASP B 1 214 ? 23.531 -5.477 15.281 1 84.69 214 ASP B N 1
ATOM 4068 C CA . ASP B 1 214 ? 23.344 -4.395 14.32 1 84.69 214 ASP B CA 1
ATOM 4069 C C . ASP B 1 214 ? 22.906 -4.934 12.961 1 84.69 214 ASP B C 1
ATOM 4071 O O . ASP B 1 214 ? 23.703 -5.547 12.25 1 84.69 214 ASP B O 1
ATOM 4075 N N . LEU B 1 215 ? 21.719 -4.676 12.641 1 84.88 215 LEU B N 1
ATOM 4076 C CA . LEU B 1 215 ? 21.219 -5.066 11.328 1 84.88 215 LEU B CA 1
ATOM 4077 C C . LEU B 1 215 ? 21.469 -3.969 10.297 1 84.88 215 LEU B C 1
ATOM 4079 O O . LEU B 1 215 ? 21.016 -2.838 10.469 1 84.88 215 LEU B O 1
ATOM 4083 N N . TYR B 1 216 ? 22.188 -4.281 9.359 1 80.38 216 TYR B N 1
ATOM 4084 C CA . TYR B 1 216 ? 22.5 -3.307 8.312 1 80.38 216 TYR B CA 1
ATOM 4085 C C . TYR B 1 216 ? 21.359 -3.209 7.305 1 80.38 216 TYR B C 1
ATOM 4087 O O . TYR B 1 216 ? 21.141 -4.137 6.52 1 80.38 216 TYR B O 1
ATOM 4095 N N . ALA B 1 217 ? 20.734 -2.125 7.246 1 85.38 217 ALA B N 1
ATOM 4096 C CA . ALA B 1 217 ? 19.625 -1.927 6.312 1 85.38 217 ALA B CA 1
ATOM 4097 C C . ALA B 1 217 ? 20.125 -1.414 4.965 1 85.38 217 ALA B C 1
ATOM 4099 O O . ALA B 1 217 ? 20.25 -0.203 4.762 1 85.38 217 ALA B O 1
ATOM 4100 N N . ALA B 1 218 ? 20.344 -2.32 4.09 1 82.88 218 ALA B N 1
ATOM 4101 C CA . ALA B 1 218 ? 20.797 -1.988 2.74 1 82.88 218 ALA B CA 1
ATOM 4102 C C . ALA B 1 218 ? 19.656 -1.396 1.918 1 82.88 218 ALA B C 1
ATOM 4104 O O . ALA B 1 218 ? 19.875 -0.611 0.995 1 82.88 218 ALA B O 1
ATOM 4105 N N . TYR B 1 219 ? 18.484 -1.826 2.193 1 91.06 219 TYR B N 1
ATOM 4106 C CA . TYR B 1 219 ? 17.266 -1.438 1.504 1 91.06 219 TYR B CA 1
ATOM 4107 C C . TYR B 1 219 ? 16.125 -1.243 2.494 1 91.06 219 TYR B C 1
ATOM 4109 O O . TYR B 1 219 ? 16.016 -1.974 3.482 1 91.06 219 TYR B O 1
ATOM 4117 N N . ARG B 1 220 ? 15.305 -0.2 2.232 1 93.75 220 ARG B N 1
ATOM 4118 C CA . ARG B 1 220 ? 14.125 0.089 3.045 1 93.75 220 ARG B CA 1
ATOM 4119 C C . ARG B 1 220 ? 12.914 0.385 2.168 1 93.75 220 ARG B C 1
ATOM 4121 O O . ARG B 1 220 ? 13.039 1.023 1.121 1 93.75 220 ARG B O 1
ATOM 4128 N N . SER B 1 221 ? 11.797 -0.098 2.611 1 94.44 221 SER B N 1
ATOM 4129 C CA . SER B 1 221 ? 10.562 0.2 1.89 1 94.44 221 SER B CA 1
ATOM 4130 C C . SER B 1 221 ? 9.344 0.072 2.799 1 94.44 221 SER B C 1
ATOM 4132 O O . SER B 1 221 ? 9.367 -0.685 3.773 1 94.44 221 SER B O 1
ATOM 4134 N N . ASN B 1 222 ? 8.328 0.843 2.467 1 91.69 222 ASN B N 1
ATOM 4135 C CA . ASN B 1 222 ? 7.059 0.718 3.168 1 91.69 222 ASN B CA 1
ATOM 4136 C C . ASN B 1 222 ? 6.129 -0.276 2.473 1 91.69 222 ASN B C 1
ATOM 4138 O O . ASN B 1 222 ? 4.945 -0.354 2.795 1 91.69 222 ASN B O 1
ATOM 4142 N N . SER B 1 223 ? 6.629 -0.984 1.535 1 92.75 223 SER B N 1
ATOM 4143 C CA . SER B 1 223 ? 5.836 -1.936 0.763 1 92.75 223 SER B CA 1
ATOM 4144 C C . SER B 1 223 ? 6.348 -3.359 0.948 1 92.75 223 SER B C 1
ATOM 4146 O O . SER B 1 223 ? 7.488 -3.666 0.593 1 92.75 223 SER B O 1
ATOM 4148 N N . GLU B 1 224 ? 5.43 -4.188 1.391 1 91.19 224 GLU B N 1
ATOM 4149 C CA . GLU B 1 224 ? 5.785 -5.594 1.546 1 91.19 224 GLU B CA 1
ATOM 4150 C C . GLU B 1 224 ? 6.148 -6.223 0.203 1 91.19 224 GLU B C 1
ATOM 4152 O O . GLU B 1 224 ? 7.059 -7.051 0.127 1 91.19 224 GLU B O 1
ATOM 4157 N N . GLU B 1 225 ? 5.438 -5.848 -0.776 1 89 225 GLU B N 1
ATOM 4158 C CA . GLU B 1 225 ? 5.664 -6.375 -2.119 1 89 225 GLU B CA 1
ATOM 4159 C C . GLU B 1 225 ? 7.078 -6.074 -2.598 1 89 225 GLU B C 1
ATOM 4161 O O . GLU B 1 225 ? 7.77 -6.957 -3.111 1 89 225 GLU B O 1
ATOM 4166 N N . TRP B 1 226 ? 7.488 -4.852 -2.432 1 92.19 226 TRP B N 1
ATOM 4167 C CA . TRP B 1 226 ? 8.812 -4.457 -2.898 1 92.19 226 TRP B CA 1
ATOM 4168 C C . TRP B 1 226 ? 9.906 -5.121 -2.066 1 92.19 226 TRP B C 1
ATOM 4170 O O . TRP B 1 226 ? 10.938 -5.527 -2.6 1 92.19 226 TRP B O 1
ATOM 4180 N N . ILE B 1 227 ? 9.688 -5.227 -0.784 1 93.44 227 ILE B N 1
ATOM 4181 C CA . ILE B 1 227 ? 10.625 -5.945 0.07 1 93.44 227 ILE B CA 1
ATOM 4182 C C . ILE B 1 227 ? 10.789 -7.379 -0.433 1 93.44 227 ILE B C 1
ATOM 4184 O O . ILE B 1 227 ? 11.914 -7.852 -0.629 1 93.44 227 ILE B O 1
ATOM 4188 N N . LEU B 1 228 ? 9.719 -7.996 -0.679 1 91.94 228 LEU B N 1
ATOM 4189 C CA . LEU B 1 228 ? 9.734 -9.391 -1.102 1 91.94 228 LEU B CA 1
ATOM 4190 C C . LEU B 1 228 ? 10.438 -9.547 -2.443 1 91.94 228 LEU B C 1
ATOM 4192 O O . LEU B 1 228 ? 11.172 -10.516 -2.654 1 91.94 228 LEU B O 1
ATOM 4196 N N . ASN B 1 229 ? 10.203 -8.711 -3.312 1 90.38 229 ASN B N 1
ATOM 4197 C CA . ASN B 1 229 ? 10.852 -8.789 -4.621 1 90.38 229 ASN B CA 1
ATOM 4198 C C . ASN B 1 229 ? 12.359 -8.625 -4.512 1 90.38 229 ASN B C 1
ATOM 4200 O O . ASN B 1 229 ? 13.109 -9.242 -5.27 1 90.38 229 ASN B O 1
ATOM 4204 N N . MET B 1 230 ? 12.766 -7.785 -3.611 1 91.88 230 MET B N 1
ATOM 4205 C CA . MET B 1 230 ? 14.195 -7.633 -3.393 1 91.88 230 MET B CA 1
ATOM 4206 C C . MET B 1 230 ? 14.781 -8.883 -2.742 1 91.88 230 MET B C 1
ATOM 4208 O O . MET B 1 230 ? 15.914 -9.266 -3.039 1 91.88 230 MET B O 1
ATOM 4212 N N . VAL B 1 231 ? 14.031 -9.461 -1.857 1 94.38 231 VAL B N 1
ATOM 4213 C CA . VAL B 1 231 ? 14.445 -10.742 -1.289 1 94.38 231 VAL B CA 1
ATOM 4214 C C . VAL B 1 231 ? 14.617 -11.773 -2.402 1 94.38 231 VAL B C 1
ATOM 4216 O O . VAL B 1 231 ? 15.641 -12.453 -2.473 1 94.38 231 VAL B O 1
ATOM 4219 N N . ARG B 1 232 ? 13.641 -11.836 -3.26 1 91.25 232 ARG B N 1
ATOM 4220 C CA . ARG B 1 232 ? 13.656 -12.773 -4.379 1 91.25 232 ARG B CA 1
ATOM 4221 C C . ARG B 1 232 ? 14.891 -12.578 -5.246 1 91.25 232 ARG B C 1
ATOM 4223 O O . ARG B 1 232 ? 15.477 -13.547 -5.734 1 91.25 232 ARG B O 1
ATOM 4230 N N . ALA B 1 233 ? 15.273 -11.383 -5.359 1 89.19 233 ALA B N 1
ATOM 4231 C CA . ALA B 1 233 ? 16.406 -11.031 -6.211 1 89.19 233 ALA B CA 1
ATOM 4232 C C . ALA B 1 233 ? 17.734 -11.305 -5.504 1 89.19 233 ALA B C 1
ATOM 4234 O O . ALA B 1 233 ? 18.797 -11.094 -6.078 1 89.19 233 ALA B O 1
ATOM 4235 N N . GLY B 1 234 ? 17.641 -11.641 -4.258 1 91.06 234 GLY B N 1
ATOM 4236 C CA . GLY B 1 234 ? 18.844 -12.016 -3.523 1 91.06 234 GLY B CA 1
ATOM 4237 C C . GLY B 1 234 ? 19.578 -10.828 -2.934 1 91.06 234 GLY B C 1
ATOM 4238 O O . GLY B 1 234 ? 20.781 -10.906 -2.66 1 91.06 234 GLY B O 1
ATOM 4239 N N . MET B 1 235 ? 18.906 -9.742 -2.697 1 92.31 235 MET B N 1
ATOM 4240 C CA . MET B 1 235 ? 19.562 -8.516 -2.254 1 92.31 235 MET B CA 1
ATOM 4241 C C . MET B 1 235 ? 19.75 -8.523 -0.741 1 92.31 235 MET B C 1
ATOM 4243 O O . MET B 1 235 ? 20.484 -7.684 -0.201 1 92.31 235 MET B O 1
ATOM 4247 N N . GLY B 1 236 ? 19.078 -9.398 -0.103 1 94.75 236 GLY B N 1
ATOM 4248 C CA . GLY B 1 236 ? 19.156 -9.508 1.345 1 94.75 236 GLY B CA 1
ATOM 4249 C C . GLY B 1 236 ? 18.062 -10.375 1.938 1 94.75 236 GLY B C 1
ATOM 4250 O O . GLY B 1 236 ? 17.422 -11.141 1.224 1 94.75 236 GLY B O 1
ATOM 4251 N N . VAL B 1 237 ? 18 -10.281 3.275 1 96.62 237 VAL B N 1
ATOM 4252 C CA . VAL B 1 237 ? 16.984 -11.047 4 1 96.62 237 VAL B CA 1
ATOM 4253 C C . VAL B 1 237 ? 16.062 -10.102 4.758 1 96.62 237 VAL B C 1
ATOM 4255 O O . VAL B 1 237 ? 16.406 -8.938 4.988 1 96.62 237 VAL B O 1
ATOM 4258 N N . ALA B 1 238 ? 14.914 -10.594 5.059 1 96 238 ALA B N 1
ATOM 4259 C CA . ALA B 1 238 ? 13.938 -9.773 5.766 1 96 238 ALA B CA 1
ATOM 4260 C C . ALA B 1 238 ? 13.188 -10.594 6.812 1 96 238 ALA B C 1
ATOM 4262 O O . ALA B 1 238 ? 12.953 -11.789 6.625 1 96 238 ALA B O 1
ATOM 4263 N N . LEU B 1 239 ? 12.883 -9.945 7.918 1 94.62 239 LEU B N 1
ATOM 4264 C CA . LEU B 1 239 ? 11.953 -10.5 8.891 1 94.62 239 LEU B CA 1
ATOM 4265 C C . LEU B 1 239 ? 10.516 -10.18 8.508 1 94.62 239 LEU B C 1
ATOM 4267 O O . LEU B 1 239 ? 10.125 -9.008 8.453 1 94.62 239 LEU B O 1
ATOM 4271 N N . MET B 1 240 ? 9.742 -11.211 8.297 1 94.69 240 MET B N 1
ATOM 4272 C CA . MET B 1 240 ? 8.391 -11.016 7.785 1 94.69 240 MET B CA 1
ATOM 4273 C C . MET B 1 240 ? 7.406 -11.953 8.469 1 94.69 240 MET B C 1
ATOM 4275 O O . MET B 1 240 ? 7.793 -13.008 8.977 1 94.69 240 MET B O 1
ATOM 4279 N N . PRO B 1 241 ? 6.105 -11.516 8.477 1 93.81 241 PRO B N 1
ATOM 4280 C CA . PRO B 1 241 ? 5.098 -12.492 8.883 1 93.81 241 PRO B CA 1
ATOM 4281 C C . PRO B 1 241 ? 5.051 -13.711 7.969 1 93.81 241 PRO B C 1
ATOM 4283 O O . PRO B 1 241 ? 5.121 -13.578 6.746 1 93.81 241 PRO B O 1
ATOM 4286 N N . GLU B 1 242 ? 4.891 -14.828 8.523 1 92.38 242 GLU B N 1
ATOM 4287 C CA . GLU B 1 242 ? 4.957 -16.109 7.809 1 92.38 242 GLU B CA 1
ATOM 4288 C C . GLU B 1 242 ? 3.957 -16.141 6.656 1 92.38 242 GLU B C 1
ATOM 4290 O O . GLU B 1 242 ? 4.293 -16.562 5.551 1 92.38 242 GLU B O 1
ATOM 4295 N N . PHE B 1 243 ? 2.77 -15.617 6.848 1 88.81 243 PHE B N 1
ATOM 4296 C CA . PHE B 1 243 ? 1.711 -15.742 5.855 1 88.81 243 PHE B CA 1
ATOM 4297 C C . PHE B 1 243 ? 1.842 -14.664 4.785 1 88.81 243 PHE B C 1
ATOM 4299 O O . PHE B 1 243 ? 1.052 -14.617 3.84 1 88.81 243 PHE B O 1
ATOM 4306 N N . SER B 1 244 ? 2.818 -13.812 4.918 1 88.25 244 SER B N 1
ATOM 4307 C CA . SER B 1 244 ? 3.086 -12.82 3.883 1 88.25 244 SER B CA 1
ATOM 4308 C C . SER B 1 244 ? 4.121 -13.328 2.883 1 88.25 244 SER B C 1
ATOM 4310 O O . SER B 1 244 ? 4.34 -12.703 1.841 1 88.25 244 SER B O 1
ATOM 4312 N N . VAL B 1 245 ? 4.805 -14.359 3.191 1 90.25 245 VAL B N 1
ATOM 4313 C CA . VAL B 1 245 ? 5.781 -14.969 2.293 1 90.25 245 VAL B CA 1
ATOM 4314 C C . VAL B 1 245 ? 5.086 -15.961 1.362 1 90.25 245 VAL B C 1
ATOM 4316 O O . VAL B 1 245 ? 4.426 -16.891 1.822 1 90.25 245 VAL B O 1
ATOM 4319 N N . PRO B 1 246 ? 5.227 -15.688 0.089 1 82.19 246 PRO B N 1
ATOM 4320 C CA . PRO B 1 246 ? 4.578 -16.609 -0.842 1 82.19 246 PRO B CA 1
ATOM 4321 C C . PRO B 1 246 ? 5.152 -18.031 -0.758 1 82.19 246 PRO B C 1
ATOM 4323 O O . PRO B 1 246 ? 6.367 -18.203 -0.656 1 82.19 246 PRO B O 1
ATOM 4326 N N . LYS B 1 247 ? 4.344 -19.078 -0.771 1 73.69 247 LYS B N 1
ATOM 4327 C CA . LYS B 1 247 ? 4.758 -20.469 -0.611 1 73.69 247 LYS B CA 1
ATOM 4328 C C . LYS B 1 247 ? 5.066 -21.109 -1.962 1 73.69 247 LYS B C 1
ATOM 4330 O O . LYS B 1 247 ? 5.891 -22.016 -2.049 1 73.69 247 LYS B O 1
ATOM 4335 N N . ASP B 1 248 ? 4.57 -20.625 -3 1 64.62 248 ASP B N 1
ATOM 4336 C CA . ASP B 1 248 ? 4.566 -21.438 -4.211 1 64.62 248 ASP B CA 1
ATOM 4337 C C . ASP B 1 248 ? 5.434 -20.812 -5.297 1 64.62 248 ASP B C 1
ATOM 4339 O O . ASP B 1 248 ? 5.273 -21.109 -6.48 1 64.62 248 ASP B O 1
ATOM 4343 N N . THR B 1 249 ? 6.332 -20 -5.008 1 65.19 249 THR B N 1
ATOM 4344 C CA . THR B 1 249 ? 7.035 -19.375 -6.129 1 65.19 249 THR B CA 1
ATOM 4345 C C . THR B 1 249 ? 8.391 -20.047 -6.344 1 65.19 249 THR B C 1
ATOM 4347 O O . THR B 1 249 ? 8.977 -19.938 -7.426 1 65.19 249 THR B O 1
ATOM 4350 N N . GLY B 1 250 ? 8.828 -20.797 -5.348 1 74.75 250 GLY B N 1
ATOM 4351 C CA . GLY B 1 250 ? 10.148 -21.406 -5.441 1 74.75 250 GLY B CA 1
ATOM 4352 C C . GLY B 1 250 ? 11.273 -20.391 -5.484 1 74.75 250 GLY B C 1
ATOM 4353 O O . GLY B 1 250 ? 12.445 -20.766 -5.637 1 74.75 250 GLY B O 1
ATOM 4354 N N . LEU B 1 251 ? 11.016 -19.219 -5.398 1 86.62 251 LEU B N 1
ATOM 4355 C CA . LEU B 1 251 ? 12.0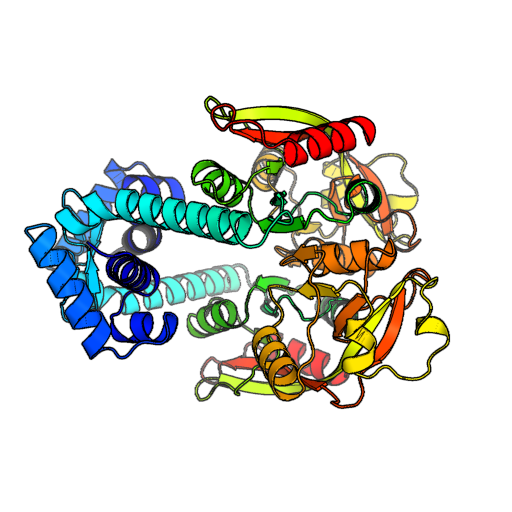55 -18.203 -5.504 1 86.62 251 LEU B CA 1
ATOM 4356 C C . LEU B 1 251 ? 12.398 -17.641 -4.133 1 86.62 251 LEU B C 1
ATOM 4358 O O . LEU B 1 251 ? 13.492 -17.094 -3.939 1 86.62 251 LEU B O 1
ATOM 4362 N N . VAL B 1 252 ? 11.477 -17.766 -3.227 1 92.62 252 VAL B N 1
ATOM 4363 C CA . VAL B 1 252 ? 11.672 -17.281 -1.868 1 92.62 252 VAL B CA 1
ATOM 4364 C C . VAL B 1 252 ? 11.383 -18.391 -0.866 1 92.62 252 VAL B C 1
ATOM 4366 O O . VAL B 1 252 ? 10.469 -19.188 -1.065 1 92.62 252 VAL B O 1
ATOM 4369 N N . ASP B 1 253 ? 12.18 -18.5 0.077 1 94.56 253 ASP B N 1
ATOM 4370 C CA . ASP B 1 253 ? 11.992 -19.438 1.188 1 94.56 253 ASP B CA 1
ATOM 4371 C C . ASP B 1 253 ? 12.141 -18.719 2.529 1 94.56 253 ASP B C 1
ATOM 4373 O O . ASP B 1 253 ? 12.453 -17.531 2.574 1 94.56 253 ASP B O 1
ATOM 4377 N N . TYR B 1 254 ? 11.742 -19.453 3.586 1 96 254 TYR B N 1
ATOM 4378 C CA . TYR B 1 254 ? 11.891 -18.828 4.895 1 96 254 TYR B CA 1
ATOM 4379 C C . TYR B 1 254 ? 12.234 -19.875 5.957 1 96 254 TYR B C 1
ATOM 4381 O O . TYR B 1 254 ? 12.086 -21.078 5.73 1 96 254 TYR B O 1
ATOM 4389 N N . ARG B 1 255 ? 12.797 -19.391 7.055 1 96.69 255 ARG B N 1
ATOM 4390 C CA . ARG B 1 255 ? 13.039 -20.172 8.266 1 96.69 255 ARG B CA 1
ATOM 4391 C C . ARG B 1 255 ? 12.516 -19.453 9.5 1 96.69 255 ARG B C 1
ATOM 4393 O O . ARG B 1 255 ? 12.398 -18.219 9.5 1 96.69 255 ARG B O 1
ATOM 4400 N N . ASN B 1 256 ? 12.266 -20.266 10.438 1 95.62 256 ASN B N 1
ATOM 4401 C CA . ASN B 1 256 ? 11.812 -19.672 11.695 1 95.62 256 ASN B CA 1
ATOM 4402 C C . ASN B 1 256 ? 12.914 -18.859 12.359 1 95.62 256 ASN B C 1
ATOM 4404 O O . ASN B 1 256 ? 14.078 -19.25 12.359 1 95.62 256 ASN B O 1
ATOM 4408 N N . LEU B 1 257 ? 12.508 -17.625 12.789 1 94 257 LEU B N 1
ATOM 4409 C CA . LEU B 1 257 ? 13.375 -16.875 13.688 1 94 257 LEU B CA 1
ATOM 4410 C C . LEU B 1 257 ? 13.312 -17.453 15.102 1 94 257 LEU B C 1
ATOM 4412 O O . LEU B 1 257 ? 12.227 -17.625 15.656 1 94 257 LEU B O 1
ATOM 4416 N N . ILE B 1 258 ? 14.547 -17.719 15.586 1 91 258 ILE B N 1
ATOM 4417 C CA . ILE B 1 258 ? 14.625 -18.172 16.969 1 91 258 ILE B CA 1
ATOM 4418 C C . ILE B 1 258 ? 15.531 -17.234 17.766 1 91 258 ILE B C 1
ATOM 4420 O O . ILE B 1 258 ? 16.328 -16.5 17.203 1 91 258 ILE B O 1
ATOM 4424 N N . GLU B 1 259 ? 15.422 -17.156 19.062 1 86.12 259 GLU B N 1
ATOM 4425 C CA . GLU B 1 259 ? 16.234 -16.359 19.969 1 86.12 259 GLU B CA 1
ATOM 4426 C C . GLU B 1 259 ? 16.266 -14.898 19.531 1 86.12 259 GLU B C 1
ATOM 4428 O O . GLU B 1 259 ? 17.328 -14.383 19.156 1 86.12 259 GLU B O 1
ATOM 4433 N N . PRO B 1 260 ? 15.125 -14.227 19.516 1 87.81 260 PRO B N 1
ATOM 4434 C CA . PRO B 1 260 ? 13.844 -14.641 20.094 1 87.81 260 PRO B CA 1
ATOM 4435 C C . PRO B 1 260 ? 12.828 -15.055 19.031 1 87.81 260 PRO B C 1
ATOM 4437 O O . PRO B 1 260 ? 12.992 -14.727 17.859 1 87.81 260 PRO B O 1
ATOM 4440 N N . GLU B 1 261 ? 11.914 -15.883 19.562 1 90.56 261 GLU B N 1
ATOM 4441 C CA . GLU B 1 261 ? 10.719 -16.062 18.75 1 90.56 261 GLU B CA 1
ATOM 4442 C C . GLU B 1 261 ? 9.805 -14.844 18.828 1 90.56 261 GLU B C 1
ATOM 4444 O O . GLU B 1 261 ? 9.617 -14.273 19.906 1 90.56 261 GLU B O 1
ATOM 4449 N N . ILE B 1 262 ? 9.406 -14.461 17.641 1 89.38 262 ILE B N 1
ATOM 4450 C CA . ILE B 1 262 ? 8.469 -13.344 17.594 1 89.38 262 ILE B CA 1
ATOM 4451 C C . ILE B 1 262 ? 7.156 -13.812 16.953 1 89.38 262 ILE B C 1
ATOM 4453 O O . ILE B 1 262 ? 7.152 -14.383 15.867 1 89.38 262 ILE B O 1
ATOM 4457 N N . VAL B 1 263 ? 6.074 -13.602 17.688 1 91.75 263 VAL B N 1
ATOM 4458 C CA . VAL B 1 263 ? 4.754 -14 17.219 1 91.75 263 VAL B CA 1
ATOM 4459 C C . VAL B 1 263 ? 3.791 -12.82 17.328 1 91.75 263 VAL B C 1
ATOM 4461 O O . VAL B 1 263 ? 4.023 -11.891 18.109 1 91.75 263 VAL B O 1
ATOM 4464 N N . ARG B 1 264 ? 2.773 -12.836 16.453 1 91.44 264 ARG B N 1
ATOM 4465 C CA . ARG B 1 264 ? 1.712 -11.836 16.547 1 91.44 264 ARG B CA 1
ATOM 4466 C C . ARG B 1 264 ? 0.337 -12.484 16.438 1 91.44 264 ARG B C 1
ATOM 4468 O O . ARG B 1 264 ? 0.204 -13.586 15.898 1 91.44 264 ARG B O 1
ATOM 4475 N N . ASP B 1 265 ? -0.6 -11.781 17.031 1 93.56 265 ASP B N 1
ATOM 4476 C CA . ASP B 1 265 ? -1.995 -12.195 16.953 1 93.56 265 ASP B CA 1
ATOM 4477 C C . ASP B 1 265 ? -2.787 -11.312 15.992 1 93.56 265 ASP B C 1
ATOM 4479 O O . ASP B 1 265 ? -2.809 -10.086 16.141 1 93.56 265 ASP B O 1
ATOM 4483 N N . ILE B 1 266 ? -3.365 -11.945 15.047 1 95.19 266 ILE B N 1
ATOM 4484 C CA . ILE B 1 266 ? -4.227 -11.227 14.117 1 95.19 266 ILE B CA 1
ATOM 4485 C C . ILE B 1 266 ? -5.668 -11.258 14.617 1 95.19 266 ILE B C 1
ATOM 4487 O O . ILE B 1 266 ? -6.207 -12.328 14.906 1 95.19 266 ILE B O 1
ATOM 4491 N N . HIS B 1 267 ? -6.262 -10.086 14.633 1 95.75 267 HIS B N 1
ATOM 4492 C CA . HIS B 1 267 ? -7.609 -9.969 15.18 1 95.75 267 HIS B CA 1
ATOM 4493 C C . HIS B 1 267 ? -8.555 -9.312 14.18 1 95.75 267 HIS B C 1
ATOM 4495 O O . HIS B 1 267 ? -8.133 -8.484 13.367 1 95.75 267 HIS B O 1
ATOM 4501 N N . ALA B 1 268 ? -9.789 -9.75 14.25 1 95.5 268 ALA B N 1
ATOM 4502 C CA . ALA B 1 268 ? -10.898 -8.969 13.711 1 95.5 268 ALA B CA 1
ATOM 4503 C C . ALA B 1 268 ? -11.469 -8.023 14.758 1 95.5 268 ALA B C 1
ATOM 4505 O O . ALA B 1 268 ? -11.836 -8.445 15.859 1 95.5 268 ALA B O 1
ATOM 4506 N N . ILE B 1 269 ? -11.461 -6.785 14.453 1 94.94 269 ILE B N 1
ATOM 4507 C CA . ILE B 1 269 ? -11.922 -5.762 15.383 1 94.94 269 ILE B CA 1
ATOM 4508 C C . ILE B 1 269 ? -13.148 -5.059 14.805 1 94.94 269 ILE B C 1
ATOM 4510 O O . ILE B 1 269 ? -13.156 -4.676 13.633 1 94.94 269 ILE B O 1
ATOM 4514 N N . PHE B 1 270 ? -14.188 -4.906 15.555 1 92.12 270 PHE B N 1
ATOM 4515 C CA . PHE B 1 270 ? -15.422 -4.285 15.102 1 92.12 270 PHE B CA 1
ATOM 4516 C C . PHE B 1 270 ? -16.141 -3.604 16.25 1 92.12 270 PHE B C 1
ATOM 4518 O O . PHE B 1 270 ? -15.797 -3.818 17.422 1 92.12 270 PHE B O 1
ATOM 4525 N N . GLN B 1 271 ? -17.047 -2.715 15.891 1 86.38 271 GLN B N 1
ATOM 4526 C CA . GLN B 1 271 ? -17.797 -1.967 16.906 1 86.38 271 GLN B CA 1
ATOM 4527 C C . GLN B 1 271 ? -18.922 -2.805 17.5 1 86.38 271 GLN B C 1
ATOM 4529 O O . GLN B 1 271 ? -19.594 -3.551 16.766 1 86.38 271 GLN B O 1
ATOM 4534 N N . THR B 1 272 ? -19.109 -2.715 18.781 1 75.06 272 THR B N 1
ATOM 4535 C CA . THR B 1 272 ? -20.156 -3.457 19.484 1 75.06 272 THR B CA 1
ATOM 4536 C C . THR B 1 272 ? -21.5 -2.75 19.359 1 75.06 272 THR B C 1
ATOM 4538 O O . THR B 1 272 ? -22.547 -3.395 19.359 1 75.06 272 THR B O 1
ATOM 4541 N N . GLN B 1 273 ? -21.5 -1.489 19.5 1 63 273 GLN B N 1
ATOM 4542 C CA . GLN B 1 273 ? -22.734 -0.743 19.719 1 63 273 GLN B CA 1
ATOM 4543 C C . GLN B 1 273 ? -23.562 -0.653 18.438 1 63 273 GLN B C 1
ATOM 4545 O O . GLN B 1 273 ? -24.703 -0.204 18.469 1 63 273 GLN B O 1
ATOM 4550 N N . VAL B 1 274 ? -23.016 -0.879 17.422 1 57.19 274 VAL B N 1
ATOM 4551 C CA . VAL B 1 274 ? -23.828 -0.706 16.203 1 57.19 274 VAL B CA 1
ATOM 4552 C C . VAL B 1 274 ? -24.547 -2.006 15.875 1 57.19 274 VAL B C 1
ATOM 4554 O O . VAL B 1 274 ? -24.047 -3.096 16.156 1 57.19 274 VAL B O 1
ATOM 4557 N N . SER B 1 275 ? -25.891 -1.994 15.711 1 57.5 275 SER B N 1
ATOM 4558 C CA . SER B 1 275 ? -26.656 -3.168 15.297 1 57.5 275 SER B CA 1
ATOM 4559 C C . SER B 1 275 ? -25.859 -4.023 14.312 1 57.5 275 SER B C 1
ATOM 4561 O O . SER B 1 275 ? -25.312 -3.506 13.344 1 57.5 275 SER B O 1
ATOM 4563 N N . PRO B 1 276 ? -25.719 -5.164 14.734 1 62.59 276 PRO B N 1
ATOM 4564 C CA . PRO B 1 276 ? -24.938 -6.051 13.875 1 62.59 276 PRO B CA 1
ATOM 4565 C C . PRO B 1 276 ? -25.5 -6.176 12.469 1 62.59 276 PRO B C 1
ATOM 4567 O O . PRO B 1 276 ? -26.703 -6.43 12.305 1 62.59 276 PRO B O 1
ATOM 4570 N N . LYS B 1 277 ? -24.828 -5.672 11.562 1 72.69 277 LYS B N 1
ATOM 4571 C CA . LYS B 1 277 ? -25.188 -5.965 10.172 1 72.69 277 LYS B CA 1
ATOM 4572 C C . LYS B 1 277 ? -25.016 -7.445 9.859 1 72.69 277 LYS B C 1
ATOM 4574 O O . LYS B 1 277 ? -23.938 -8.016 10.094 1 72.69 277 LYS B O 1
ATOM 4579 N N . PRO B 1 278 ? -26.078 -8.156 9.547 1 77.69 278 PRO B N 1
ATOM 4580 C CA . PRO B 1 278 ? -25.984 -9.594 9.266 1 77.69 278 PRO B CA 1
ATOM 4581 C C . PRO B 1 278 ? -24.828 -9.945 8.344 1 77.69 278 PRO B C 1
ATOM 4583 O O . PRO B 1 278 ? -24.172 -10.977 8.523 1 77.69 278 PRO B O 1
ATOM 4586 N N . GLU B 1 279 ? -24.578 -9.094 7.422 1 82.25 279 GLU B N 1
ATOM 4587 C CA . GLU B 1 279 ? -23.516 -9.359 6.465 1 82.25 279 GLU B CA 1
ATOM 4588 C C . GLU B 1 279 ? -22.141 -9.336 7.145 1 82.25 279 GLU B C 1
ATOM 4590 O O . GLU B 1 279 ? -21.266 -10.117 6.797 1 82.25 279 GLU B O 1
ATOM 4595 N N . ARG B 1 280 ? -22.031 -8.492 8.094 1 87 280 ARG B N 1
ATOM 4596 C CA . ARG B 1 280 ? -20.766 -8.445 8.836 1 87 280 ARG B CA 1
ATOM 4597 C C . ARG B 1 280 ? -20.578 -9.703 9.68 1 87 280 ARG B C 1
ATOM 4599 O O . ARG B 1 280 ? -19.484 -10.258 9.742 1 87 280 ARG B O 1
ATOM 4606 N N . GLN B 1 281 ? -21.656 -10.117 10.328 1 87.12 281 GLN B N 1
ATOM 4607 C CA . GLN B 1 281 ? -21.594 -11.32 11.148 1 87.12 281 GLN B CA 1
ATOM 4608 C C . GLN B 1 281 ? -21.281 -12.547 10.297 1 87.12 281 GLN B C 1
ATOM 4610 O O . GLN B 1 281 ? -20.516 -13.422 10.727 1 87.12 281 GLN B O 1
ATOM 4615 N N . ALA B 1 282 ? -21.844 -12.562 9.18 1 89.12 282 ALA B N 1
ATOM 4616 C CA . ALA B 1 282 ? -21.562 -13.672 8.266 1 89.12 282 ALA B CA 1
ATOM 4617 C C . ALA B 1 282 ? -20.094 -13.68 7.863 1 89.12 282 ALA B C 1
ATOM 4619 O O . ALA B 1 282 ? -19.469 -14.742 7.797 1 89.12 282 ALA B O 1
ATOM 4620 N N . LEU B 1 283 ? -19.562 -12.523 7.602 1 92.44 283 LEU B N 1
ATOM 4621 C CA . LEU B 1 283 ? -18.156 -12.422 7.23 1 92.44 283 LEU B CA 1
ATOM 4622 C C . LEU B 1 283 ? -17.25 -12.844 8.383 1 92.44 283 LEU B C 1
ATOM 4624 O O . LEU B 1 283 ? -16.297 -13.594 8.188 1 92.44 283 LEU B O 1
ATOM 4628 N N . ILE B 1 284 ? -17.609 -12.414 9.562 1 91.31 284 ILE B N 1
ATOM 4629 C CA . ILE B 1 284 ? -16.828 -12.758 10.75 1 91.31 284 ILE B CA 1
ATOM 4630 C C . ILE B 1 284 ? -16.844 -14.273 10.953 1 91.31 284 ILE B C 1
ATOM 4632 O O . ILE B 1 284 ? -15.812 -14.875 11.258 1 91.31 284 ILE B O 1
ATOM 4636 N N . ALA B 1 285 ? -17.969 -14.859 10.789 1 91.44 285 ALA B N 1
ATOM 4637 C CA . ALA B 1 285 ? -18.094 -16.312 10.922 1 91.44 285 ALA B CA 1
ATOM 4638 C C . ALA B 1 285 ? -17.219 -17.031 9.906 1 91.44 285 ALA B C 1
ATOM 4640 O O . ALA B 1 285 ? -16.547 -18.016 10.234 1 91.44 285 ALA B O 1
ATOM 4641 N N . LYS B 1 286 ? -17.172 -16.547 8.688 1 93.25 286 LYS B N 1
ATOM 4642 C CA . LYS B 1 286 ? -16.328 -17.141 7.645 1 93.25 286 LYS B CA 1
ATOM 4643 C C . LYS B 1 286 ? -14.852 -17 7.992 1 93.25 286 LYS B C 1
ATOM 4645 O O . LYS B 1 286 ? -14.07 -17.938 7.758 1 93.25 286 LYS B O 1
ATOM 4650 N N . LEU B 1 287 ? -14.5 -15.859 8.5 1 93.75 287 LEU B N 1
ATOM 4651 C CA . LEU B 1 287 ? -13.117 -15.617 8.891 1 93.75 287 LEU B CA 1
ATOM 4652 C C . LEU B 1 287 ? -12.688 -16.578 10 1 93.75 287 LEU B C 1
ATOM 4654 O O . LEU B 1 287 ? -11.57 -17.094 9.977 1 93.75 287 LEU B O 1
ATOM 4658 N N . GLN B 1 288 ? -13.523 -16.812 10.867 1 91.38 288 GLN B N 1
ATOM 4659 C CA . GLN B 1 288 ? -13.227 -17.719 11.969 1 91.38 288 GLN B CA 1
ATOM 4660 C C . GLN B 1 288 ? -13.086 -19.156 11.477 1 91.38 288 GLN B C 1
ATOM 4662 O O . GLN B 1 288 ? -12.258 -19.922 11.992 1 91.38 288 GLN B O 1
ATOM 4667 N N . GLN B 1 289 ? -13.805 -19.5 10.531 1 89.06 289 GLN B N 1
ATOM 4668 C CA . GLN B 1 289 ? -13.766 -20.859 9.969 1 89.06 289 GLN B CA 1
ATOM 4669 C C . GLN B 1 289 ? -12.484 -21.078 9.18 1 89.06 289 GLN B C 1
ATOM 4671 O O . GLN B 1 289 ? -12.008 -22.219 9.07 1 89.06 289 GLN B O 1
ATOM 4676 N N . GLY B 1 290 ? -12.016 -20 8.656 1 85.5 290 GLY B N 1
ATOM 4677 C CA . GLY B 1 290 ? -10.844 -20.109 7.797 1 85.5 290 GLY B CA 1
ATOM 4678 C C . GLY B 1 290 ? -9.562 -20.359 8.57 1 85.5 290 GLY B C 1
ATOM 4679 O O . GLY B 1 290 ? -8.539 -20.734 7.984 1 85.5 290 GLY B O 1
ATOM 4680 N N . PHE B 1 291 ? -9.617 -20.094 9.844 1 81.56 291 PHE B N 1
ATOM 4681 C CA . PHE B 1 291 ? -8.414 -20.297 10.641 1 81.56 291 PHE B CA 1
ATOM 4682 C C . PHE B 1 291 ? -8.734 -21.094 11.906 1 81.56 291 PHE B C 1
ATOM 4684 O O . PHE B 1 291 ? -9.859 -21.047 12.406 1 81.56 291 PHE B O 1
#

Solvent-accessible surface area (backbone atoms only — not comparable to full-atom values): 30580 Å² total; per-residue (Å²): 133,51,69,67,32,48,51,48,48,50,32,23,67,73,54,35,26,60,60,54,16,14,58,73,69,73,45,54,46,68,59,45,52,52,36,42,51,52,42,16,60,73,70,72,42,61,35,57,46,77,53,100,69,39,46,41,68,27,46,60,23,36,62,42,43,61,56,47,51,47,48,48,44,46,46,49,45,42,44,49,42,41,48,22,52,71,46,55,80,48,53,54,51,30,33,28,34,22,68,76,61,37,53,73,72,45,41,60,47,52,48,50,48,37,68,77,36,71,64,48,20,40,31,41,40,66,38,54,58,69,60,40,51,52,33,38,73,65,60,73,27,62,33,33,40,34,64,64,93,62,78,70,59,85,64,40,43,73,41,81,43,48,76,44,44,38,19,39,34,28,16,59,84,39,75,66,71,79,47,80,62,40,41,57,69,66,47,42,80,36,42,25,43,39,53,69,65,44,90,52,46,66,58,51,51,50,53,27,56,77,68,72,44,63,70,44,62,46,32,35,24,62,37,69,68,58,50,49,48,38,19,47,68,56,68,26,32,30,81,38,50,50,61,55,53,67,83,82,70,73,38,44,40,71,32,47,36,35,78,63,72,47,72,48,53,34,27,43,34,32,64,62,83,53,79,80,50,66,68,56,54,52,49,51,54,48,48,51,69,70,87,132,51,71,67,31,50,51,48,48,49,32,23,67,74,55,36,26,60,60,55,16,14,58,73,70,73,45,52,46,68,57,44,52,52,37,42,50,52,42,15,60,74,70,71,42,62,34,56,46,78,50,88,41,39,46,40,66,28,69,60,23,42,65,41,44,62,54,49,49,47,48,48,40,46,46,46,46,40,45,47,41,42,48,14,51,76,46,56,67,56,53,55,50,29,33,28,33,24,68,77,62,36,54,72,72,46,42,61,45,54,47,50,47,37,69,76,36,70,57,48,19,40,30,42,40,65,39,54,55,71,59,41,51,52,33,38,73,63,60,73,26,62,33,33,39,36,63,64,92,62,77,70,57,86,63,41,43,75,41,81,42,48,76,45,44,37,20,40,36,29,16,59,82,39,76,66,70,80,45,79,62,41,42,57,69,66,47,43,82,36,42,24,44,39,53,70,64,44,89,52,46,66,59,50,50,50,52,25,55,77,67,72,45,63,70,44,63,47,31,35,24,63,38,69,67,55,50,50,48,38,18,47,69,56,67,28,32,31,80,38,50,49,60,54,53,68,81,83,70,72,38,44,40,70,32,48,36,35,77,64,72,46,71,47,53,33,27,43,34,33,66,63,83,54,79,77,49,67,69,55,53,53,50,52,54,48,48,46,69,71,80

pLDDT: mean 83.12, std 12.69, range [34.91, 97.19]

Foldseek 3Di:
DDLVLLQLLVLCVVQQALCRSCVVVVHDSVVSVVSQVVVQVVLVHHQWDQDPVHTDGDPSVVVCNVVSLLVNLVVVVVCLVVCCVVVDDASAQEEEEEQQDACQLCVVLVVVLCVVPVRYHYHYHYDHPVVVVVCQVSVVHFKYKDFDPDDDDPQKDKDFLDKWWKWKKAWLPDPCVPPQEDEQQNQLVKAEAAAPRDPCNVVVVVLCVVVVRDHHHPHYDPHLVVSQVCRLVGRTMYTGTPNNHDDPPNTMDIHAYVNPIDMTTIIMMGGDPDPDDPSVVSSVVSSNVSD/DDLVLLQLLVLCVVQQALCRSCVVVVHDSVVSVVSQVVVQVVLVHHQWDQDPVHTDGDPSVVVCNVVSLLVNLVVVVVCLVVCCVVVVFEREQEEEEEQQDACQLCVVLVVVLCVVRVRYHYHYHYDHPVVVVVCQVSVVHFKYKDFDPDDDDPQKDKDFLDKWWKWKKAWLPDPCVPPQEDEQQNQLVKAEAAAPRDPCNVVVVVLCVVVVRDHHHPHYDPHLVVSQVCRLVGRTMYTGIPNNHDDPPNTMDIHAYVNPIDMTTIIMMGGDPDPDDPSVVSSVVSSNVSD